Protein AF-A0A973FHL6-F1 (afdb_monomer_lite)

pLDDT: mean 79.16, std 17.2, range [28.31, 98.44]

Secondary structure (DSSP, 8-state):
--S---SPPPHHHHHHHHHHHHH-HHHHHHHHHHHGGG--GGGSSS-EEEEEESS---SHHHHHHHHHHHHTT-EEEEEE-TTSBP-TTSHHHHHHHEEEEE-TT--EEEEE-B-HHHHTTSBGGG-BBTTSSBHHHHHHHHHHHTT---EEEE-HHHHHHTTTS--HHHHHHHHHHTEEEE----SS-HHHHHHIIIIIHHHHHHHHHHHSS---EE--S-SS--HHHHHHHTBPPHHHHHHHHHHHHHTT--EEE----TT-S--TTSS-GGGGSS--HHHHHHHHHTS-GGGHHHHIIIII---HHHHHHHSTT-HHHHHHHHHHHHHHHHH-HHHHHHHHHHHHHHHHHTTGGG-EEEEEE-STTEEHHHHHHHTTSSSSHHHHHHHHHTT-EEETTEEP--TTPEE-GGGTT-EEEETTS-EEEEEE-

Foldseek 3Di:
DPDDPDLADDLVRLLVQLVVLQVPPVNVVVLCVVLDPVPDPVLPDFAEEEDEAQADAQAVLVVLSCVSCVSSVHAAEYAHAQQDFQACVPVRSVLLQWAWFAAPVRFIWIWGQFDNVVRGRGGLQPTAGPLGHRSRCVRVVLCVVVVPRHHYDHCNVVVVVCPPDNPLLSVLSCQNHRYAYADAQDPPDPVSVCCCVVPVVVSQVVCCVVPVTGGHYHYSDDPPDDPVVVSRRSHHDNVVSVVVVVVCVVSVTDIGTDPPPVPDPDDLPPPPPCLQPDDQLLVSLVVLLPDDLVCLQVLCCPQVVDHPVCLCVLQPPASNLSSNVSSLSNSCVRPNNVSSLVSSVVNLVVCLVVQVLEDAAEDEDADFFAFPLVVCVSVVVASDLVRLLVQLCVQQKAKQNHRRVDSRDTDGPVQAQIWIGGHSSYIYGYHYD

Structure (mmCIF, N/CA/C/O backbone):
data_AF-A0A973FHL6-F1
#
_entry.id   AF-A0A973FHL6-F1
#
loop_
_atom_site.group_PDB
_atom_site.id
_atom_site.type_symbol
_atom_site.label_atom_id
_atom_site.label_alt_id
_atom_site.label_comp_id
_atom_site.label_asym_id
_atom_site.label_entity_id
_atom_site.label_seq_id
_atom_site.pdbx_PDB_ins_code
_atom_site.Cartn_x
_atom_site.Cartn_y
_atom_site.Cartn_z
_atom_site.occupancy
_atom_site.B_iso_or_equiv
_atom_site.auth_seq_id
_atom_site.auth_comp_id
_atom_site.auth_asym_id
_atom_site.auth_atom_id
_atom_site.pdbx_PDB_model_num
ATOM 1 N N . MET A 1 1 ? 29.755 6.354 -5.060 1.00 40.66 1 MET A N 1
ATOM 2 C CA . MET A 1 1 ? 28.874 7.142 -5.942 1.00 40.66 1 MET A CA 1
ATOM 3 C C . MET A 1 1 ? 28.428 8.359 -5.155 1.00 40.66 1 MET A C 1
ATOM 5 O O . MET A 1 1 ? 27.457 8.277 -4.421 1.00 40.66 1 MET A O 1
ATOM 9 N N . GLU A 1 2 ? 29.197 9.441 -5.219 1.00 31.17 2 GLU A N 1
ATOM 10 C CA . GLU A 1 2 ? 28.746 10.763 -4.773 1.00 31.17 2 GLU A CA 1
ATOM 11 C C . GLU A 1 2 ? 27.853 11.340 -5.887 1.00 31.17 2 GLU A C 1
ATOM 13 O O . GLU A 1 2 ? 28.205 11.226 -7.062 1.00 31.17 2 GLU A O 1
ATOM 18 N N . ASN A 1 3 ? 26.698 11.900 -5.513 1.00 33.41 3 ASN A N 1
ATOM 19 C CA . ASN A 1 3 ? 25.527 12.261 -6.334 1.00 33.41 3 ASN A CA 1
ATOM 20 C C . ASN A 1 3 ? 24.593 11.096 -6.704 1.00 33.41 3 ASN A C 1
ATOM 22 O O . ASN A 1 3 ? 24.580 10.600 -7.835 1.00 33.41 3 ASN A O 1
ATOM 26 N N . GLU A 1 4 ? 23.722 10.721 -5.763 1.00 40.50 4 GLU A N 1
ATOM 27 C CA . GLU A 1 4 ? 22.474 10.009 -6.051 1.00 40.50 4 GLU A CA 1
ATOM 28 C C . GLU A 1 4 ? 21.608 10.852 -7.001 1.00 40.50 4 GLU A C 1
ATOM 30 O O . GLU A 1 4 ? 20.771 11.657 -6.600 1.00 40.50 4 GLU A O 1
ATOM 35 N N . LYS A 1 5 ? 21.788 10.665 -8.314 1.00 53.06 5 LYS A N 1
ATOM 36 C CA . LYS A 1 5 ? 20.711 10.946 -9.265 1.00 53.06 5 LYS A CA 1
ATOM 37 C C . LYS A 1 5 ? 19.533 10.085 -8.831 1.00 53.06 5 LYS A C 1
ATOM 39 O O . LYS A 1 5 ? 19.631 8.860 -8.967 1.00 53.06 5 LYS A O 1
ATOM 44 N N . SER A 1 6 ? 18.484 10.738 -8.331 1.00 77.56 6 SER A N 1
ATOM 45 C CA . SER A 1 6 ? 17.170 10.169 -8.021 1.00 77.56 6 SER A CA 1
ATOM 46 C C . SER A 1 6 ? 16.873 8.942 -8.892 1.00 77.56 6 SER A C 1
ATOM 48 O O . SER A 1 6 ? 17.071 8.960 -10.113 1.00 77.56 6 SER A O 1
ATOM 50 N N . ILE A 1 7 ? 16.456 7.837 -8.268 1.00 89.12 7 ILE A N 1
ATOM 51 C CA . ILE A 1 7 ? 15.988 6.647 -8.998 1.00 89.12 7 ILE A CA 1
ATOM 52 C C . ILE A 1 7 ? 14.691 6.922 -9.769 1.00 89.12 7 ILE A C 1
ATOM 54 O O . ILE A 1 7 ? 14.324 6.133 -10.636 1.00 89.12 7 ILE A O 1
ATOM 58 N N . TYR A 1 8 ? 14.031 8.041 -9.464 1.00 92.81 8 TYR A N 1
ATOM 59 C CA . TYR A 1 8 ? 12.774 8.448 -10.057 1.00 92.81 8 TYR A CA 1
ATOM 60 C C . TYR A 1 8 ? 12.971 9.261 -11.333 1.00 92.81 8 TYR A C 1
ATOM 62 O O . TYR A 1 8 ? 13.865 10.104 -11.430 1.00 92.81 8 TYR A O 1
ATOM 70 N N . PHE A 1 9 ? 12.069 9.040 -12.278 1.00 93.50 9 PHE A N 1
ATOM 71 C CA . PHE A 1 9 ? 11.885 9.851 -13.470 1.00 93.50 9 PHE A CA 1
ATOM 72 C C . PHE A 1 9 ? 10.729 10.826 -13.242 1.00 93.50 9 PHE A C 1
ATOM 74 O O . PHE A 1 9 ? 9.727 10.478 -12.611 1.00 93.50 9 PHE A O 1
ATOM 81 N N . SER A 1 10 ? 10.830 12.030 -13.804 1.00 91.69 10 SER A N 1
ATOM 82 C CA . SER A 1 10 ? 9.636 12.855 -14.008 1.00 91.69 10 SER A CA 1
ATOM 83 C C . SER A 1 10 ? 8.692 12.190 -15.021 1.00 91.69 10 SER A C 1
ATOM 85 O O . SER A 1 10 ? 9.113 11.369 -15.842 1.00 91.69 10 SER A O 1
ATOM 87 N N . LEU A 1 11 ? 7.412 12.579 -15.006 1.00 91.31 11 LEU A N 1
ATOM 88 C CA . LEU A 1 11 ? 6.412 12.113 -15.976 1.00 91.31 11 LEU A CA 1
ATOM 89 C C . LEU A 1 11 ? 6.878 12.296 -17.431 1.00 91.31 11 LEU A C 1
ATOM 91 O O . LEU A 1 11 ? 6.771 11.380 -18.245 1.00 91.31 11 LEU A O 1
ATOM 95 N N . ASP A 1 12 ? 7.433 13.463 -17.756 1.00 92.06 12 ASP A N 1
ATOM 96 C CA . ASP A 1 12 ? 7.871 13.790 -19.114 1.00 92.06 12 ASP A CA 1
ATOM 97 C C . ASP A 1 12 ? 9.098 12.993 -19.554 1.00 92.06 12 ASP A C 1
ATOM 99 O O . ASP A 1 12 ? 9.184 12.552 -20.705 1.00 92.06 12 ASP A O 1
ATOM 103 N N . GLU A 1 13 ? 10.060 12.797 -18.651 1.00 95.38 13 GLU A N 1
ATOM 104 C CA . GLU A 1 13 ? 11.224 11.958 -18.926 1.00 95.38 13 GLU A CA 1
ATOM 105 C C . GLU A 1 13 ? 10.803 10.509 -19.139 1.00 95.38 13 GLU A C 1
ATOM 107 O O . GLU A 1 13 ? 11.198 9.913 -20.140 1.00 95.38 13 GLU A O 1
ATOM 112 N N . ALA A 1 14 ? 9.962 9.967 -18.256 1.00 96.00 14 ALA A N 1
ATOM 113 C CA . ALA A 1 14 ? 9.468 8.603 -18.372 1.00 96.00 14 ALA A CA 1
ATOM 114 C C . ALA A 1 14 ? 8.692 8.393 -19.677 1.00 96.00 14 ALA A C 1
ATOM 116 O O . ALA A 1 14 ? 8.897 7.384 -20.347 1.00 96.00 14 ALA A O 1
ATOM 117 N N . ARG A 1 15 ? 7.870 9.364 -20.095 1.00 96.00 15 ARG A N 1
ATOM 118 C CA . ARG A 1 15 ? 7.095 9.297 -21.344 1.00 96.00 15 ARG A CA 1
ATOM 119 C C . ARG A 1 15 ? 7.995 9.232 -22.571 1.00 96.00 15 ARG A C 1
ATOM 121 O O . ARG A 1 15 ? 7.831 8.347 -23.412 1.00 96.00 15 ARG A O 1
ATOM 128 N N . ARG A 1 16 ? 8.957 10.154 -22.677 1.00 97.25 16 ARG A N 1
ATOM 129 C CA . ARG A 1 16 ? 9.915 10.183 -23.796 1.00 97.25 16 ARG A CA 1
ATOM 130 C C . ARG A 1 16 ? 10.766 8.920 -23.827 1.00 97.25 16 ARG A C 1
ATOM 132 O O . ARG A 1 16 ? 10.977 8.329 -24.885 1.00 97.25 16 ARG A O 1
ATOM 139 N N . GLU A 1 17 ? 11.249 8.504 -22.665 1.00 97.75 17 GLU A N 1
ATOM 140 C CA . GLU A 1 17 ? 12.165 7.382 -22.552 1.00 97.75 17 GLU A CA 1
ATOM 141 C C . GLU A 1 17 ? 11.459 6.041 -22.797 1.00 97.75 17 GLU A C 1
ATOM 143 O O . GLU A 1 17 ? 12.006 5.191 -23.495 1.00 97.75 17 GLU A O 1
ATOM 148 N N . LEU A 1 18 ? 10.215 5.871 -22.338 1.00 97.06 18 LEU A N 1
ATOM 149 C CA . LEU A 1 18 ? 9.393 4.700 -22.651 1.00 97.06 18 LEU A CA 1
ATOM 150 C C . LEU A 1 18 ? 9.193 4.548 -24.164 1.00 97.06 18 LEU A C 1
ATOM 152 O O . LEU A 1 18 ? 9.425 3.468 -24.708 1.00 97.06 18 LEU A O 1
ATOM 156 N N . GLN A 1 19 ? 8.807 5.625 -24.858 1.00 95.12 19 GLN A N 1
ATOM 157 C CA . GLN A 1 19 ? 8.618 5.609 -26.315 1.00 95.12 19 GLN A CA 1
ATOM 158 C C . GLN A 1 19 ? 9.908 5.230 -27.051 1.00 95.12 19 GLN A C 1
ATOM 160 O O . GLN A 1 19 ? 9.899 4.371 -27.939 1.00 95.12 19 GLN A O 1
ATOM 165 N N . LYS A 1 20 ? 11.033 5.828 -26.645 1.00 97.19 20 LYS A N 1
ATOM 166 C CA . LYS A 1 20 ? 12.355 5.536 -27.203 1.00 97.19 20 LYS A CA 1
ATOM 167 C C . LYS A 1 20 ? 12.749 4.071 -26.996 1.00 97.19 20 LYS A C 1
ATOM 169 O O . LYS A 1 20 ? 13.126 3.406 -27.956 1.00 97.19 20 LYS A O 1
ATOM 174 N N . ARG A 1 21 ? 12.641 3.555 -25.768 1.00 96.62 21 ARG A N 1
ATOM 175 C CA . ARG A 1 21 ? 13.065 2.188 -25.418 1.00 96.62 21 ARG A CA 1
ATOM 176 C C . ARG A 1 21 ? 12.198 1.118 -26.065 1.00 96.62 21 ARG A C 1
ATOM 178 O O . ARG A 1 21 ? 12.728 0.107 -26.507 1.00 96.62 21 ARG A O 1
ATOM 185 N N . ARG A 1 22 ? 10.890 1.352 -26.187 1.00 93.06 22 ARG A N 1
ATOM 186 C CA . ARG A 1 22 ? 9.980 0.427 -26.883 1.00 93.06 22 ARG A CA 1
ATOM 187 C C . ARG A 1 22 ? 10.218 0.361 -28.385 1.00 93.06 22 ARG A C 1
ATOM 189 O O . ARG A 1 22 ? 9.947 -0.670 -28.991 1.00 93.06 22 ARG A O 1
ATOM 196 N N . SER A 1 23 ? 10.730 1.440 -28.971 1.00 94.56 23 SER A N 1
ATOM 197 C CA . SER A 1 23 ? 11.103 1.481 -30.389 1.00 94.56 23 SER A CA 1
ATOM 198 C C . SER A 1 23 ? 12.445 0.783 -30.665 1.00 94.56 23 SER A C 1
ATOM 200 O O . SER A 1 23 ? 12.745 0.455 -31.812 1.00 94.56 23 SER A O 1
ATOM 202 N N . ASP A 1 24 ? 13.251 0.517 -29.630 1.00 96.88 24 ASP A N 1
ATOM 203 C CA . ASP A 1 24 ? 14.502 -0.234 -29.738 1.00 96.88 24 ASP A CA 1
ATOM 204 C C . ASP A 1 24 ? 14.243 -1.745 -29.626 1.00 96.88 24 ASP A C 1
ATOM 206 O O . ASP A 1 24 ? 14.227 -2.337 -28.543 1.00 96.88 24 ASP A O 1
ATOM 210 N N . ARG A 1 25 ? 14.070 -2.393 -30.784 1.00 95.12 25 ARG A N 1
ATOM 211 C CA . ARG A 1 25 ? 13.830 -3.842 -30.863 1.00 95.12 25 ARG A CA 1
ATOM 212 C C . ARG A 1 25 ? 14.948 -4.667 -30.219 1.00 95.12 25 ARG A C 1
ATOM 214 O O . ARG A 1 25 ? 14.654 -5.679 -29.590 1.00 95.12 25 ARG A O 1
ATOM 221 N N . LYS A 1 26 ? 16.213 -4.243 -30.338 1.00 96.94 26 LYS A N 1
ATOM 222 C CA . LYS A 1 26 ? 17.345 -4.992 -29.769 1.00 96.94 26 LYS A CA 1
ATOM 223 C C . LYS A 1 26 ? 17.312 -4.946 -28.248 1.00 96.94 26 LYS A C 1
ATOM 225 O O . LYS A 1 26 ? 17.577 -5.958 -27.602 1.00 96.94 26 LYS A O 1
ATOM 230 N N . LEU A 1 27 ? 16.984 -3.785 -27.680 1.00 96.56 27 LEU A N 1
ATOM 231 C CA . LEU A 1 27 ? 16.788 -3.657 -26.242 1.00 96.56 27 LEU A CA 1
ATOM 232 C C . LEU A 1 27 ? 15.631 -4.546 -25.776 1.00 96.56 27 LEU A C 1
ATOM 234 O O . LEU A 1 27 ? 15.823 -5.332 -24.854 1.00 96.56 27 LEU A O 1
ATOM 238 N N . MET A 1 28 ? 14.472 -4.469 -26.435 1.00 94.88 28 MET A N 1
ATOM 239 C CA . MET A 1 28 ? 13.294 -5.277 -26.095 1.00 94.88 28 MET A CA 1
ATOM 240 C C . MET A 1 28 ? 13.598 -6.781 -26.110 1.00 94.88 28 MET A C 1
ATOM 242 O O . MET A 1 28 ? 13.316 -7.470 -25.134 1.00 94.88 28 MET A O 1
ATOM 246 N N . GLU A 1 29 ? 14.242 -7.285 -27.166 1.00 95.12 29 GLU A N 1
ATOM 247 C CA . GLU A 1 29 ? 14.636 -8.698 -27.279 1.00 95.12 29 GLU A CA 1
ATOM 248 C C . GLU A 1 29 ? 15.624 -9.111 -26.183 1.00 95.12 29 GLU A C 1
ATOM 250 O O . GLU A 1 29 ? 15.481 -10.180 -25.593 1.00 95.12 29 GLU A O 1
ATOM 255 N N . LYS A 1 30 ? 16.601 -8.254 -25.859 1.00 96.81 30 LYS A N 1
ATOM 256 C CA . LYS A 1 30 ? 17.577 -8.527 -24.795 1.00 96.81 30 LYS A CA 1
ATOM 257 C C . LYS A 1 30 ? 16.907 -8.600 -23.422 1.00 96.81 30 LYS A C 1
ATOM 259 O O . LYS A 1 30 ? 17.219 -9.499 -22.647 1.00 96.81 30 LYS A O 1
ATOM 264 N N . ILE A 1 31 ? 15.986 -7.679 -23.133 1.00 96.06 31 ILE A N 1
ATOM 265 C CA . ILE A 1 31 ? 15.223 -7.656 -21.880 1.00 96.06 31 ILE A CA 1
ATOM 266 C C . ILE A 1 31 ? 14.320 -8.889 -21.775 1.00 96.06 31 ILE A C 1
ATOM 268 O O . ILE A 1 31 ? 14.322 -9.547 -20.739 1.00 96.06 31 ILE A O 1
ATOM 272 N N . GLN A 1 32 ? 13.612 -9.252 -22.847 1.00 94.19 32 GLN A N 1
ATOM 273 C CA . GLN A 1 32 ? 12.772 -10.452 -22.885 1.00 94.19 32 GLN A CA 1
ATOM 274 C C . GLN A 1 32 ? 13.583 -11.739 -22.710 1.00 94.19 32 GLN A C 1
ATOM 276 O O . GLN A 1 32 ? 13.181 -12.605 -21.936 1.00 94.19 32 GLN A O 1
ATOM 281 N N . ALA A 1 33 ? 14.730 -11.860 -23.383 1.00 95.31 33 ALA A N 1
ATOM 282 C CA . ALA A 1 33 ? 15.617 -13.013 -23.242 1.00 95.31 33 ALA A CA 1
ATOM 283 C C . ALA A 1 33 ? 16.147 -13.145 -21.810 1.00 95.31 33 ALA A C 1
ATOM 285 O O . ALA A 1 33 ? 16.206 -14.245 -21.265 1.00 95.31 33 ALA A O 1
ATOM 286 N N . ASP A 1 34 ? 16.489 -12.021 -21.179 1.00 95.00 34 ASP A N 1
ATOM 287 C CA . ASP A 1 34 ? 16.888 -12.009 -19.781 1.00 95.00 34 ASP A CA 1
ATOM 288 C C . ASP A 1 34 ? 15.730 -12.379 -18.853 1.00 95.00 34 ASP A C 1
ATOM 290 O O . ASP A 1 34 ? 15.941 -13.139 -17.914 1.00 95.00 34 ASP A O 1
ATOM 294 N N . LEU A 1 35 ? 14.526 -11.846 -19.063 1.00 92.19 35 LEU A N 1
ATOM 295 C CA . LEU A 1 35 ? 13.356 -12.177 -18.247 1.00 92.19 35 LEU A CA 1
ATOM 296 C C . LEU A 1 35 ? 12.993 -13.664 -18.363 1.00 92.19 35 LEU A C 1
ATOM 298 O O . LEU A 1 35 ? 12.679 -14.289 -17.350 1.00 92.19 35 LEU A O 1
ATOM 302 N N . GLY A 1 36 ? 13.105 -14.244 -19.561 1.00 90.75 36 GLY A N 1
ATOM 303 C CA . GLY A 1 36 ? 12.833 -15.657 -19.812 1.00 90.75 36 GLY A CA 1
ATOM 304 C C . GLY A 1 36 ? 11.424 -16.050 -19.362 1.00 90.75 36 GLY A C 1
ATOM 305 O O . GLY A 1 36 ? 10.450 -15.351 -19.642 1.00 90.75 36 GLY A O 1
ATOM 306 N N . GLU A 1 37 ? 11.316 -17.149 -18.615 1.00 86.56 37 GLU A N 1
ATOM 307 C CA . GLU A 1 37 ? 10.046 -17.639 -18.055 1.00 86.56 37 GLU A CA 1
ATOM 308 C C . GLU A 1 37 ? 9.418 -16.681 -17.029 1.00 86.56 37 GLU A C 1
ATOM 310 O O . GLU A 1 37 ? 8.216 -16.744 -16.790 1.00 86.56 37 GLU A O 1
ATOM 315 N N . GLN A 1 38 ? 10.197 -15.753 -16.463 1.00 85.38 38 GLN A N 1
ATOM 316 C CA . GLN A 1 38 ? 9.698 -14.757 -15.510 1.00 85.38 38 GLN A CA 1
ATOM 317 C C . GLN A 1 38 ? 9.088 -13.519 -16.188 1.00 85.38 38 GLN A C 1
ATOM 319 O O . GLN A 1 38 ? 8.675 -12.597 -15.489 1.00 85.38 38 GLN A O 1
ATOM 324 N N . MET A 1 39 ? 9.020 -13.477 -17.527 1.00 89.00 39 MET A N 1
ATOM 325 C CA . MET A 1 39 ? 8.334 -12.409 -18.259 1.00 89.00 39 MET A CA 1
ATOM 326 C C . MET A 1 39 ? 6.829 -12.465 -17.995 1.00 89.00 39 MET A C 1
ATOM 328 O O . MET A 1 39 ? 6.131 -13.356 -18.495 1.00 89.00 39 MET A O 1
ATOM 332 N N . TRP A 1 40 ? 6.306 -11.479 -17.269 1.00 86.38 40 TRP A N 1
ATOM 333 C CA . TRP A 1 40 ? 4.886 -11.475 -16.952 1.00 86.38 40 TRP A CA 1
ATOM 334 C C . TRP A 1 40 ? 4.013 -11.291 -18.196 1.00 86.38 40 TRP A C 1
ATOM 336 O O . TRP A 1 40 ? 4.294 -10.423 -19.035 1.00 86.38 40 TRP A O 1
ATOM 346 N N . PRO A 1 41 ? 2.904 -12.047 -18.306 1.00 86.81 41 PRO A N 1
ATOM 347 C CA . PRO A 1 41 ? 1.989 -11.947 -19.439 1.00 86.81 41 PRO A CA 1
ATOM 348 C C . PRO A 1 41 ? 1.473 -10.528 -19.698 1.00 86.81 41 PRO A C 1
ATOM 350 O O . PRO A 1 41 ? 1.364 -10.133 -20.859 1.00 86.81 41 PRO A O 1
ATOM 353 N N . ILE A 1 42 ? 1.238 -9.738 -18.642 1.00 88.81 42 ILE A N 1
ATOM 354 C CA . ILE A 1 42 ? 0.687 -8.376 -18.744 1.00 88.81 42 ILE A CA 1
ATOM 355 C C . ILE A 1 42 ? 1.583 -7.422 -19.552 1.00 88.81 42 ILE A C 1
ATOM 357 O O . ILE A 1 42 ? 1.088 -6.468 -20.140 1.00 88.81 42 ILE A O 1
ATOM 361 N N . PHE A 1 43 ? 2.888 -7.697 -19.642 1.00 89.38 43 PHE A N 1
ATOM 362 C CA . PHE A 1 43 ? 3.870 -6.853 -20.330 1.00 89.38 43 PHE A CA 1
ATOM 363 C C . PHE A 1 43 ? 4.145 -7.267 -21.786 1.00 89.38 43 PHE A C 1
ATOM 365 O O . PHE A 1 43 ? 4.976 -6.650 -22.461 1.00 89.38 43 PHE A O 1
ATOM 372 N N . LYS A 1 44 ? 3.482 -8.321 -22.289 1.00 84.19 44 LYS A N 1
ATOM 373 C CA . LYS A 1 44 ? 3.697 -8.836 -23.655 1.00 84.19 44 LYS A CA 1
ATOM 374 C C . LYS A 1 44 ? 3.044 -7.978 -24.746 1.00 84.19 44 LYS A C 1
ATOM 376 O O . LYS A 1 44 ? 3.399 -8.130 -25.910 1.00 84.19 44 LYS A O 1
ATOM 381 N N . GLY A 1 45 ? 2.113 -7.096 -24.385 1.00 86.62 45 GLY A N 1
ATOM 382 C CA . GLY A 1 45 ? 1.389 -6.236 -25.322 1.00 86.62 45 GLY A CA 1
ATOM 383 C C . GLY A 1 45 ? 1.783 -4.763 -25.219 1.00 86.62 45 GLY A C 1
ATOM 384 O O . GLY A 1 45 ? 2.948 -4.371 -25.365 1.00 86.62 45 GLY A O 1
ATOM 385 N N . GLU A 1 46 ? 0.771 -3.934 -24.996 1.00 91.12 46 GLU A N 1
ATOM 386 C CA . GLU A 1 46 ? 0.905 -2.499 -24.756 1.00 91.12 46 GLU A CA 1
ATOM 387 C C . GLU A 1 46 ? 1.707 -2.210 -23.476 1.00 91.12 46 GLU A C 1
ATOM 389 O O . GLU A 1 46 ? 1.817 -3.074 -22.603 1.00 91.12 46 GLU A O 1
ATOM 394 N N . PRO A 1 47 ? 2.329 -1.025 -23.356 1.00 95.06 47 PRO A N 1
ATOM 395 C CA . PRO A 1 47 ? 3.052 -0.688 -22.143 1.00 95.06 47 PRO A CA 1
ATOM 396 C C . PRO A 1 47 ? 2.108 -0.506 -20.955 1.00 95.06 47 PRO A C 1
ATOM 398 O O . PRO A 1 47 ? 1.092 0.182 -21.054 1.00 95.06 47 PRO A O 1
ATOM 401 N N . MET A 1 48 ? 2.493 -1.074 -19.815 1.00 96.62 48 MET A N 1
ATOM 402 C CA . MET A 1 48 ? 1.687 -1.043 -18.594 1.00 96.62 48 MET A CA 1
ATOM 403 C C . MET A 1 48 ? 2.257 -0.048 -17.582 1.00 96.62 48 MET A C 1
ATOM 405 O O . MET A 1 48 ? 3.465 -0.033 -17.329 1.00 96.62 48 MET A O 1
ATOM 409 N N . GLY A 1 49 ? 1.383 0.769 -17.003 1.00 97.88 49 GLY A N 1
ATOM 410 C CA . GLY A 1 49 ? 1.675 1.597 -15.841 1.00 97.88 49 GLY A CA 1
ATOM 411 C C . GLY A 1 49 ? 1.227 0.816 -14.623 1.00 97.88 49 GLY A C 1
ATOM 412 O O . GLY A 1 49 ? 0.047 0.498 -14.522 1.00 97.88 49 GLY A O 1
ATOM 413 N N . VAL A 1 50 ? 2.159 0.448 -13.754 1.00 97.19 50 VAL A N 1
ATOM 414 C CA . VAL A 1 50 ? 1.916 -0.517 -12.680 1.00 97.19 50 VAL A CA 1
ATOM 415 C C . VAL A 1 50 ? 1.903 0.187 -11.339 1.00 97.19 50 VAL A C 1
ATOM 417 O O . VAL A 1 50 ? 2.855 0.890 -11.012 1.00 97.19 50 VAL A O 1
ATOM 420 N N . LEU A 1 51 ? 0.853 -0.064 -10.565 1.00 95.81 51 LEU A N 1
ATOM 421 C CA . LEU A 1 51 ? 0.767 0.256 -9.147 1.00 95.81 51 LEU A CA 1
ATOM 422 C C . LEU A 1 51 ? 0.573 -1.038 -8.357 1.00 95.81 51 LEU A C 1
ATOM 424 O O . LEU A 1 51 ? -0.174 -1.919 -8.771 1.00 95.81 51 LEU A O 1
ATOM 428 N N . THR A 1 52 ? 1.225 -1.161 -7.215 1.00 91.94 52 THR A N 1
ATOM 429 C CA . THR A 1 52 ? 1.034 -2.263 -6.269 1.00 91.94 52 THR A CA 1
ATOM 430 C C . THR A 1 52 ? 0.137 -1.783 -5.132 1.00 91.94 52 THR A C 1
ATOM 432 O O . THR A 1 52 ? 0.373 -0.732 -4.542 1.00 91.94 52 THR A O 1
ATOM 435 N N . LYS A 1 53 ? -0.928 -2.529 -4.832 1.00 92.88 53 LYS A N 1
ATOM 436 C CA . LYS A 1 53 ? -1.823 -2.254 -3.697 1.00 92.88 53 LYS A CA 1
ATOM 437 C C . LYS A 1 53 ? -2.227 -3.562 -3.040 1.00 92.88 53 LYS A C 1
ATOM 439 O O . LYS A 1 53 ? -2.236 -4.609 -3.673 1.00 92.88 53 LYS A O 1
ATOM 444 N N . TYR A 1 54 ? -2.630 -3.510 -1.778 1.00 92.62 54 TYR A N 1
ATOM 445 C CA . TYR A 1 54 ? -3.271 -4.665 -1.151 1.00 92.62 54 TYR A CA 1
ATOM 446 C C . TYR A 1 54 ? -4.614 -4.993 -1.821 1.00 92.62 54 TYR A C 1
ATOM 448 O O . TYR A 1 54 ? -4.878 -6.143 -2.158 1.00 92.62 54 TYR A O 1
ATOM 456 N N . LEU A 1 55 ? -5.420 -3.957 -2.052 1.00 96.06 55 LEU A N 1
ATOM 457 C CA . LEU A 1 55 ? -6.683 -3.974 -2.782 1.00 96.06 55 LEU A CA 1
ATOM 458 C C . LEU A 1 55 ? -6.875 -2.571 -3.386 1.00 96.06 55 LEU A C 1
ATOM 460 O O . LEU A 1 55 ? -6.672 -1.587 -2.668 1.00 96.06 55 LEU A O 1
ATOM 464 N N . PRO A 1 56 ? -7.209 -2.429 -4.677 1.00 95.69 56 PRO A N 1
ATOM 465 C CA . PRO A 1 56 ? -7.447 -1.128 -5.282 1.00 95.69 56 PRO A CA 1
ATOM 466 C C . PRO A 1 56 ? -8.751 -0.531 -4.752 1.00 95.69 56 PRO A C 1
ATOM 468 O O . PRO A 1 56 ? -9.804 -1.155 -4.831 1.00 95.69 56 PRO A O 1
ATOM 471 N N . SER A 1 57 ? -8.679 0.706 -4.269 1.00 95.00 57 SER A N 1
ATOM 472 C CA . SER A 1 57 ? -9.834 1.521 -3.898 1.00 95.00 57 SER A CA 1
ATOM 473 C C . SER A 1 57 ? -9.834 2.805 -4.737 1.00 95.00 57 SER A C 1
ATOM 475 O O . SER A 1 57 ? -8.753 3.333 -5.007 1.00 95.00 57 SER A O 1
ATOM 477 N N . PRO A 1 58 ? -10.993 3.333 -5.173 1.00 93.50 58 PRO A N 1
ATOM 478 C CA . PRO A 1 58 ? -11.092 4.565 -5.963 1.00 93.50 58 PRO A CA 1
ATOM 479 C C . PRO A 1 58 ? -10.867 5.846 -5.139 1.00 93.50 58 PRO A C 1
ATOM 481 O O . PRO A 1 58 ? -11.576 6.842 -5.288 1.00 93.50 58 PRO A O 1
ATOM 484 N N . ASP A 1 59 ? -9.859 5.830 -4.273 1.00 92.50 59 ASP A N 1
ATOM 485 C CA . ASP A 1 59 ? -9.385 7.010 -3.566 1.00 92.50 59 ASP A CA 1
ATOM 486 C C . ASP A 1 59 ? -8.657 7.987 -4.516 1.00 92.50 59 ASP A C 1
ATOM 488 O O . ASP A 1 59 ? -8.423 7.731 -5.711 1.00 92.50 59 ASP A O 1
ATOM 492 N N . ASN A 1 60 ? -8.310 9.164 -3.996 1.00 87.88 60 ASN A N 1
ATOM 493 C CA . ASN A 1 60 ? -7.589 10.176 -4.766 1.00 87.88 60 ASN A CA 1
ATOM 494 C C . ASN A 1 60 ? -6.218 9.672 -5.234 1.00 87.88 60 ASN A C 1
ATOM 496 O O . ASN A 1 60 ? -5.747 10.093 -6.292 1.00 87.88 60 ASN A O 1
ATOM 500 N N . SER A 1 61 ? -5.599 8.732 -4.514 1.00 89.50 61 SER A N 1
ATOM 501 C CA . SER A 1 61 ? -4.323 8.159 -4.929 1.00 89.50 61 SER A CA 1
ATOM 502 C C . SER A 1 61 ? -4.430 7.288 -6.177 1.00 89.50 61 SER A C 1
ATOM 504 O O . SER A 1 61 ? -3.637 7.455 -7.108 1.00 89.50 61 SER A O 1
ATOM 506 N N . LEU A 1 62 ? -5.443 6.421 -6.258 1.00 92.75 62 LEU A N 1
ATOM 507 C CA . LEU A 1 62 ? -5.687 5.621 -7.453 1.00 92.75 62 LEU A CA 1
ATOM 508 C C . LEU A 1 62 ? -6.095 6.517 -8.626 1.00 92.75 62 LEU A C 1
ATOM 510 O O . LEU A 1 62 ? -5.644 6.325 -9.756 1.00 92.75 62 LEU A O 1
ATOM 514 N N . THR A 1 63 ? -6.910 7.535 -8.357 1.00 89.12 63 THR A N 1
ATOM 515 C CA . THR A 1 63 ? -7.307 8.531 -9.361 1.00 89.12 63 THR A CA 1
ATOM 516 C C . THR A 1 63 ? -6.084 9.202 -9.976 1.00 89.12 63 THR A C 1
ATOM 518 O O . THR A 1 63 ? -5.934 9.210 -11.200 1.00 89.12 63 THR A O 1
ATOM 521 N N . PHE A 1 64 ? -5.171 9.682 -9.135 1.00 89.75 64 PHE A N 1
ATOM 522 C CA . PHE A 1 64 ? -3.935 10.316 -9.571 1.00 89.75 64 PHE A CA 1
ATOM 523 C C . PHE A 1 64 ? -3.043 9.355 -10.363 1.00 89.75 64 PHE A C 1
ATOM 525 O O . PHE A 1 64 ? -2.634 9.677 -11.479 1.00 89.75 64 PHE A O 1
ATOM 532 N N . PHE A 1 65 ? -2.840 8.133 -9.863 1.00 94.00 65 PHE A N 1
ATOM 533 C CA . PHE A 1 65 ? -2.106 7.087 -10.576 1.00 94.00 65 PHE A CA 1
ATOM 534 C C . PHE A 1 65 ? -2.667 6.838 -11.982 1.00 94.00 65 PHE A C 1
ATOM 536 O O . PHE A 1 65 ? -1.917 6.852 -12.957 1.00 94.00 65 PHE A O 1
ATOM 543 N N . THR A 1 66 ? -3.981 6.640 -12.122 1.00 91.75 66 THR A N 1
ATOM 544 C CA . THR A 1 66 ? -4.571 6.315 -13.431 1.00 91.75 66 THR A CA 1
ATOM 545 C C . THR A 1 66 ? -4.455 7.467 -14.434 1.00 91.75 66 THR A C 1
ATOM 547 O O . THR A 1 66 ? -4.330 7.223 -15.636 1.00 91.75 66 THR A O 1
ATOM 550 N N . GLN A 1 67 ? -4.473 8.720 -13.972 1.00 88.94 67 GLN A N 1
ATOM 551 C CA . GLN A 1 67 ? -4.230 9.891 -14.819 1.00 88.94 67 GLN A CA 1
ATOM 552 C C . GLN A 1 67 ? -2.764 9.964 -15.247 1.00 88.94 67 GLN A C 1
ATOM 554 O O . GLN A 1 67 ? -2.472 10.125 -16.435 1.00 88.94 67 GLN A O 1
ATOM 559 N N . MET A 1 68 ? -1.843 9.780 -14.299 1.00 92.88 68 MET A N 1
ATOM 560 C CA . MET A 1 68 ? -0.413 9.765 -14.577 1.00 92.88 68 MET A CA 1
ATOM 561 C C . MET A 1 68 ? -0.040 8.647 -15.550 1.00 92.88 68 MET A C 1
ATOM 563 O O . MET A 1 68 ? 0.608 8.924 -16.553 1.00 92.88 68 MET A O 1
ATOM 567 N N . ALA A 1 69 ? -0.486 7.411 -15.309 1.00 94.62 69 ALA A N 1
ATOM 568 C CA . ALA A 1 69 ? -0.227 6.251 -16.162 1.00 94.62 69 ALA A CA 1
ATOM 569 C C . ALA A 1 69 ? -0.632 6.516 -17.624 1.00 94.62 69 ALA A C 1
ATOM 571 O O . ALA A 1 69 ? 0.154 6.278 -18.548 1.00 94.62 69 ALA A O 1
ATOM 572 N N . ARG A 1 70 ? -1.816 7.103 -17.838 1.00 93.44 70 ARG A N 1
ATOM 573 C CA . ARG A 1 70 ? -2.274 7.509 -19.174 1.00 93.44 70 ARG A CA 1
ATOM 574 C C . ARG A 1 70 ? -1.414 8.613 -19.771 1.00 93.44 70 ARG A C 1
ATOM 576 O O . ARG A 1 70 ? -1.076 8.540 -20.950 1.00 93.44 70 ARG A O 1
ATOM 583 N N . TYR A 1 71 ? -1.025 9.608 -18.974 1.00 93.19 71 TYR A N 1
ATOM 584 C CA . TYR A 1 71 ? -0.154 10.689 -19.434 1.00 93.19 71 TYR A CA 1
ATOM 585 C C . TYR A 1 71 ? 1.186 10.166 -19.969 1.00 93.19 71 TYR A C 1
ATOM 587 O O . TYR A 1 71 ? 1.643 10.615 -21.023 1.00 93.19 71 TYR A O 1
ATOM 595 N N . VAL A 1 72 ? 1.790 9.181 -19.292 1.00 94.31 72 VAL A N 1
ATOM 596 C CA . VAL A 1 72 ? 3.027 8.523 -19.755 1.00 94.31 72 VAL A CA 1
ATOM 597 C C . VAL A 1 72 ? 2.826 7.624 -20.982 1.00 94.31 72 VAL A C 1
ATOM 599 O O . VAL A 1 72 ? 3.808 7.150 -21.551 1.00 94.31 72 VAL A O 1
ATOM 602 N N . GLY A 1 73 ? 1.583 7.417 -21.425 1.00 94.50 73 GLY A N 1
ATOM 603 C CA . GLY A 1 73 ? 1.240 6.565 -22.562 1.00 94.50 73 GLY A CA 1
ATOM 604 C C . GLY A 1 73 ? 1.183 5.082 -22.206 1.00 94.50 73 GLY A C 1
ATOM 605 O O . GLY A 1 73 ? 1.573 4.254 -23.024 1.00 94.50 73 GLY A O 1
ATOM 606 N N . THR A 1 74 ? 0.744 4.752 -20.989 1.00 97.25 74 THR A N 1
ATOM 607 C CA . THR A 1 74 ? 0.612 3.372 -20.501 1.00 97.25 74 THR A CA 1
ATOM 608 C C . THR A 1 74 ? -0.827 3.036 -20.115 1.00 97.25 74 THR A C 1
ATOM 610 O O . THR A 1 74 ? -1.567 3.912 -19.663 1.00 97.25 74 THR A O 1
ATOM 613 N N . GLN A 1 75 ? -1.220 1.766 -20.250 1.00 96.62 75 GLN A N 1
ATOM 614 C CA . GLN A 1 75 ? -2.478 1.273 -19.687 1.00 96.62 75 GLN A CA 1
ATOM 615 C C . GLN A 1 75 ? -2.300 1.068 -18.172 1.00 96.62 75 GLN A C 1
ATOM 617 O O . GLN A 1 75 ? -1.391 0.330 -17.776 1.00 96.62 75 GLN A O 1
ATOM 622 N N . PRO A 1 76 ? -3.137 1.677 -17.312 1.00 97.56 76 PRO A N 1
ATOM 623 C CA . PRO A 1 76 ? -3.036 1.486 -15.871 1.00 97.56 76 PRO A CA 1
ATOM 624 C C . PRO A 1 76 ? -3.434 0.061 -15.466 1.00 97.56 76 PRO A C 1
ATOM 626 O O . PRO A 1 76 ? -4.467 -0.465 -15.897 1.00 97.56 76 PRO A O 1
ATOM 629 N N . ILE A 1 77 ? -2.627 -0.540 -14.597 1.00 96.69 77 ILE A N 1
ATOM 630 C CA . ILE A 1 77 ? -2.910 -1.806 -13.923 1.00 96.69 77 ILE A CA 1
ATOM 631 C C . ILE A 1 77 ? -2.510 -1.722 -12.453 1.00 96.69 77 ILE A C 1
ATOM 633 O O . ILE A 1 77 ? -1.440 -1.205 -12.126 1.00 96.69 77 ILE A O 1
ATOM 637 N N . VAL A 1 78 ? -3.363 -2.247 -11.577 1.00 96.62 78 VAL A N 1
ATOM 638 C CA . VAL A 1 78 ? -3.012 -2.486 -10.179 1.00 96.62 78 VAL A CA 1
ATOM 639 C C . VAL A 1 78 ? -2.755 -3.970 -9.974 1.00 96.62 78 VAL A C 1
ATOM 641 O O . VAL A 1 78 ? -3.573 -4.813 -10.337 1.00 96.62 78 VAL A O 1
ATOM 644 N N . LEU A 1 79 ? -1.604 -4.279 -9.396 1.00 93.31 79 LEU A N 1
ATOM 645 C CA . LEU A 1 79 ? -1.289 -5.604 -8.888 1.00 93.31 79 LEU A CA 1
ATOM 646 C C . LEU A 1 79 ? -1.802 -5.668 -7.461 1.00 93.31 79 LEU A C 1
ATOM 648 O O . LEU A 1 79 ? -1.281 -4.970 -6.586 1.00 93.31 79 LEU A O 1
ATOM 652 N N . GLU A 1 80 ? -2.851 -6.454 -7.256 1.00 94.69 80 GLU A N 1
ATOM 653 C CA . GLU A 1 80 ? -3.477 -6.608 -5.949 1.00 94.69 80 GLU A CA 1
ATOM 654 C C . GLU A 1 80 ? -2.906 -7.809 -5.193 1.00 94.69 80 GLU A C 1
ATOM 656 O O . GLU A 1 80 ? -2.424 -8.771 -5.798 1.00 94.69 80 GLU A O 1
ATOM 661 N N . PHE A 1 81 ? -2.923 -7.746 -3.860 1.00 91.38 81 PHE A N 1
ATOM 662 C CA . PHE A 1 81 ? -2.392 -8.804 -3.003 1.00 91.38 81 PHE A CA 1
ATOM 663 C C . PHE A 1 81 ? -3.440 -9.268 -1.993 1.00 91.38 81 PHE A C 1
ATOM 665 O O . PHE A 1 81 ? -3.330 -9.073 -0.780 1.00 91.38 81 PHE A O 1
ATOM 672 N N . LEU A 1 82 ? -4.474 -9.922 -2.522 1.00 94.31 82 LEU A N 1
ATOM 673 C CA . LEU A 1 82 ? -5.657 -10.330 -1.764 1.00 94.31 82 LEU A CA 1
ATOM 674 C C . LEU A 1 82 ? -5.354 -11.402 -0.706 1.00 94.31 82 LEU A C 1
ATOM 676 O O . LEU A 1 82 ? -6.078 -11.549 0.279 1.00 94.31 82 LEU A O 1
ATOM 680 N N . GLY A 1 83 ? -4.276 -12.164 -0.895 1.00 89.75 83 GLY A N 1
ATOM 681 C CA . GLY A 1 83 ? -3.831 -13.180 0.047 1.00 89.75 83 GLY A CA 1
ATOM 682 C C . GLY A 1 83 ? -3.068 -12.654 1.259 1.00 89.75 83 GLY A C 1
ATOM 683 O O . GLY A 1 83 ? -2.661 -13.490 2.077 1.00 89.75 83 GLY A O 1
ATOM 684 N N . ASP A 1 84 ? -2.837 -11.343 1.357 1.00 85.38 84 ASP A N 1
ATOM 685 C CA . ASP A 1 84 ? -2.176 -10.727 2.503 1.00 85.38 84 ASP A CA 1
ATOM 686 C C . ASP A 1 84 ? -3.083 -10.664 3.726 1.00 85.38 84 ASP A C 1
ATOM 688 O O . ASP A 1 84 ? -4.305 -10.578 3.605 1.00 85.38 84 ASP A O 1
ATOM 692 N N . LYS A 1 85 ? -2.483 -10.664 4.918 1.00 84.31 85 LYS A N 1
ATOM 693 C CA . LYS A 1 85 ? -3.246 -10.512 6.158 1.00 84.31 85 LYS A CA 1
ATOM 694 C C . LYS A 1 85 ? -3.627 -9.058 6.381 1.00 84.31 85 LYS A C 1
ATOM 696 O O . LYS A 1 85 ? -2.763 -8.179 6.430 1.00 84.31 85 LYS A O 1
ATOM 701 N N . PHE A 1 86 ? -4.908 -8.809 6.593 1.00 81.00 86 PHE A N 1
ATOM 702 C CA . PHE A 1 86 ? -5.385 -7.516 7.037 1.00 81.00 86 PHE A CA 1
ATOM 703 C C . PHE A 1 86 ? -4.895 -7.231 8.450 1.00 81.00 86 PHE A C 1
ATOM 705 O O . PHE A 1 86 ? -5.079 -8.048 9.352 1.00 81.00 86 PHE A O 1
ATOM 712 N N . VAL A 1 87 ? -4.265 -6.068 8.616 1.00 73.44 87 VAL A N 1
ATOM 713 C CA . VAL A 1 87 ? -3.868 -5.557 9.925 1.00 73.44 87 VAL A CA 1
ATOM 714 C C . VAL A 1 87 ? -4.287 -4.105 10.063 1.00 73.44 87 VAL A C 1
ATOM 716 O O . VAL A 1 87 ? -3.860 -3.263 9.269 1.00 73.44 87 VAL A O 1
ATOM 719 N N . SER A 1 88 ? -5.120 -3.804 11.057 1.00 71.12 88 SER A N 1
ATOM 720 C CA . SER A 1 88 ? -5.728 -2.473 11.223 1.00 71.12 88 SER A CA 1
ATOM 721 C C . SER A 1 88 ? -4.722 -1.373 11.584 1.00 71.12 88 SER A C 1
ATOM 723 O O . SER A 1 88 ? -5.009 -0.192 11.409 1.00 71.12 88 SER A O 1
ATOM 725 N N . PHE A 1 89 ? -3.522 -1.747 12.037 1.00 63.53 89 PHE A N 1
ATOM 726 C CA . PHE A 1 89 ? -2.420 -0.816 12.297 1.00 63.53 89 PHE A CA 1
ATOM 727 C C . PHE A 1 89 ? -1.768 -0.268 11.016 1.00 63.53 89 PHE A C 1
ATOM 729 O O . PHE A 1 89 ? -1.176 0.809 11.031 1.00 63.53 89 PHE A O 1
ATOM 736 N N . ASN A 1 90 ? -1.842 -0.996 9.898 1.00 73.12 90 ASN A N 1
ATOM 737 C CA . ASN A 1 90 ? -1.368 -0.473 8.621 1.00 73.12 90 ASN A CA 1
ATOM 738 C C . ASN A 1 90 ? -2.428 0.495 8.072 1.00 73.12 90 ASN A C 1
ATOM 740 O O . ASN A 1 90 ? -3.534 0.072 7.743 1.00 73.12 90 ASN A O 1
ATOM 744 N N . GLU A 1 91 ? -2.097 1.784 7.973 1.00 77.94 91 GLU A N 1
ATOM 745 C CA . GLU A 1 91 ? -3.064 2.833 7.612 1.00 77.94 91 GLU A CA 1
ATOM 746 C C . GLU A 1 91 ? -3.675 2.671 6.210 1.00 77.94 91 GLU A C 1
ATOM 748 O O . GLU A 1 91 ? -4.831 3.056 6.003 1.00 77.94 91 GLU A O 1
ATOM 753 N N . GLU A 1 92 ? -2.955 2.049 5.272 1.00 82.38 92 GLU A N 1
ATOM 754 C CA . GLU A 1 92 ? -3.474 1.725 3.940 1.00 82.38 92 GLU A CA 1
ATOM 755 C C . GLU A 1 92 ? -4.526 0.613 4.022 1.00 82.38 92 GLU A C 1
ATOM 757 O O . GLU A 1 92 ? -5.642 0.782 3.533 1.00 82.38 92 GLU A O 1
ATOM 762 N N . LYS A 1 93 ? -4.226 -0.486 4.729 1.00 85.81 93 LYS A N 1
ATOM 763 C CA . LYS A 1 93 ? -5.191 -1.576 4.956 1.00 85.81 93 LYS A CA 1
ATOM 764 C C . LYS A 1 93 ? -6.400 -1.092 5.741 1.00 85.81 93 LYS A C 1
ATOM 766 O O . LYS A 1 93 ? -7.532 -1.356 5.355 1.00 85.81 93 LYS A O 1
ATOM 771 N N . LYS A 1 94 ? -6.176 -0.323 6.805 1.00 85.50 94 LYS A N 1
ATOM 772 C CA . LYS A 1 94 ? -7.240 0.302 7.591 1.00 85.50 94 LYS A CA 1
ATOM 773 C C . LYS A 1 94 ? -8.153 1.155 6.717 1.00 85.50 94 LYS A C 1
ATOM 775 O O . LYS A 1 94 ? -9.366 1.084 6.882 1.00 85.50 94 LYS A O 1
ATOM 780 N N . GLY A 1 95 ? -7.588 1.898 5.762 1.00 89.75 95 GLY A N 1
ATOM 781 C CA . GLY A 1 95 ? -8.336 2.696 4.789 1.00 89.75 95 GLY A CA 1
ATOM 782 C C . GLY A 1 95 ? -9.279 1.889 3.892 1.00 89.75 95 GLY A C 1
ATOM 783 O O . GLY A 1 95 ? -10.309 2.417 3.478 1.00 89.75 95 GLY A O 1
ATOM 784 N N . LEU A 1 96 ? -8.991 0.604 3.651 1.00 95.44 96 LEU A N 1
ATOM 785 C CA . LEU A 1 96 ? -9.901 -0.287 2.923 1.00 95.44 96 LEU A CA 1
ATOM 786 C C . LEU A 1 96 ? -11.189 -0.546 3.713 1.00 95.44 96 LEU A C 1
ATOM 788 O O . LEU A 1 96 ? -12.251 -0.669 3.114 1.00 95.44 96 LEU A O 1
ATOM 792 N N . GLY A 1 97 ? -11.098 -0.630 5.043 1.00 94.25 97 GLY A N 1
ATOM 793 C CA . GLY A 1 97 ? -12.232 -0.884 5.938 1.00 94.25 97 GLY A CA 1
ATOM 794 C C . GLY A 1 97 ? -12.880 0.368 6.537 1.00 94.25 97 GLY A C 1
ATOM 795 O O . GLY A 1 97 ? -14.040 0.320 6.944 1.00 94.25 97 GLY A O 1
ATOM 796 N N . ARG A 1 98 ? -12.135 1.478 6.598 1.00 94.12 98 ARG A N 1
ATOM 797 C CA . ARG A 1 98 ? -12.543 2.790 7.116 1.00 94.12 98 ARG A CA 1
ATOM 798 C C . ARG A 1 98 ? -12.403 3.824 6.009 1.00 94.12 98 ARG A C 1
ATOM 800 O O . ARG A 1 98 ? -11.335 4.406 5.812 1.00 94.12 98 ARG A O 1
ATOM 807 N N . LEU A 1 99 ? -13.496 4.054 5.295 1.00 95.38 99 LEU A N 1
ATOM 808 C CA . LEU A 1 99 ? -13.546 4.996 4.183 1.00 95.38 99 LEU A CA 1
ATOM 809 C C . LEU A 1 99 ? -13.472 6.424 4.729 1.00 95.38 99 LEU A C 1
ATOM 811 O O . LEU A 1 99 ? -14.199 6.753 5.663 1.00 95.38 99 LEU A O 1
ATOM 815 N N . ARG A 1 100 ? -12.607 7.270 4.163 1.00 93.31 100 ARG A N 1
ATOM 816 C CA . ARG A 1 100 ? -12.442 8.677 4.558 1.00 93.31 100 ARG A CA 1
ATOM 817 C C . ARG A 1 100 ? -13.160 9.569 3.549 1.00 93.31 100 ARG A C 1
ATOM 819 O O . ARG A 1 100 ? -12.781 9.588 2.384 1.00 93.31 100 ARG A O 1
ATOM 826 N N . VAL A 1 101 ? -14.180 10.305 3.975 1.00 93.12 101 VAL A N 1
ATOM 827 C CA . VAL A 1 101 ? -15.020 11.117 3.077 1.00 93.12 101 VAL A CA 1
ATOM 828 C C . VAL A 1 101 ? -15.102 12.567 3.535 1.00 93.12 101 VAL A C 1
ATOM 830 O O . VAL A 1 101 ? -14.855 12.867 4.704 1.00 93.12 101 VAL A O 1
ATOM 833 N N . LYS A 1 102 ? -15.434 13.476 2.615 1.00 90.19 102 LYS A N 1
ATOM 834 C CA . LYS A 1 102 ? -15.743 14.882 2.915 1.00 90.19 102 LYS A CA 1
ATOM 835 C C . LYS A 1 102 ? -17.161 15.219 2.462 1.00 90.19 102 LYS A C 1
ATOM 837 O O . LYS A 1 102 ? -17.543 14.810 1.371 1.00 90.19 102 LYS A O 1
ATOM 842 N N . ASN A 1 103 ? -17.919 15.971 3.256 1.00 88.44 103 ASN A N 1
ATOM 843 C CA . ASN A 1 103 ? -19.204 16.511 2.799 1.00 88.44 103 ASN A CA 1
ATOM 844 C C . ASN A 1 103 ? -19.018 17.769 1.924 1.00 88.44 103 ASN A C 1
ATOM 846 O O . ASN A 1 103 ? -17.905 18.277 1.778 1.00 88.44 103 ASN A O 1
ATOM 850 N N . GLU A 1 104 ? -20.115 18.311 1.384 1.00 86.00 104 GLU A N 1
ATOM 851 C CA . GLU A 1 104 ? -20.110 19.538 0.565 1.00 86.00 104 GLU A CA 1
ATOM 852 C C . GLU A 1 104 ? -19.512 20.764 1.280 1.00 86.00 104 GLU A C 1
ATOM 854 O O . GLU A 1 104 ? -18.974 21.662 0.634 1.00 86.00 104 GLU A O 1
ATOM 859 N N . LYS A 1 105 ? -19.580 20.805 2.616 1.00 86.88 105 LYS A N 1
ATOM 860 C CA . LYS A 1 105 ? -19.009 21.881 3.442 1.00 86.88 105 LYS A CA 1
ATOM 861 C C . LYS A 1 105 ? -17.513 21.696 3.708 1.00 86.88 105 LYS A C 1
ATOM 863 O O . LYS A 1 105 ? -16.882 22.589 4.266 1.00 86.88 105 LYS A O 1
ATOM 868 N N . GLY A 1 106 ? -16.943 20.560 3.307 1.00 84.25 106 GLY A N 1
ATOM 869 C CA . GLY A 1 106 ? -15.558 20.185 3.572 1.00 84.25 106 GLY A CA 1
ATOM 870 C C . GLY A 1 106 ? -15.336 19.507 4.926 1.00 84.25 106 GLY A C 1
ATOM 871 O O . GLY A 1 106 ? -14.188 19.182 5.241 1.00 84.25 106 GLY A O 1
ATOM 872 N N . ASP A 1 107 ? -16.395 19.252 5.701 1.00 85.69 107 ASP A N 1
ATOM 873 C CA . ASP A 1 107 ? -16.298 18.502 6.953 1.00 85.69 107 ASP A CA 1
ATOM 874 C C . ASP A 1 107 ? -15.888 17.061 6.644 1.00 85.69 107 ASP A C 1
ATOM 876 O O . ASP A 1 107 ? -16.372 16.446 5.688 1.00 85.69 107 ASP A O 1
ATOM 880 N N . LYS A 1 108 ? -14.987 16.515 7.457 1.00 87.38 108 LYS A N 1
ATOM 881 C CA . LYS A 1 108 ? -14.391 15.199 7.239 1.00 87.38 108 LYS A CA 1
ATOM 882 C C . LYS A 1 108 ? -15.103 14.148 8.071 1.00 87.38 108 LYS A C 1
ATOM 884 O O . LYS A 1 108 ? -15.348 14.349 9.257 1.00 87.38 108 LYS A O 1
ATOM 889 N N . PHE A 1 109 ? -15.340 12.990 7.475 1.00 88.62 109 PHE A N 1
ATOM 890 C CA . PHE A 1 109 ? -15.948 11.850 8.144 1.00 88.62 109 PHE A CA 1
ATOM 891 C C . PHE A 1 109 ? -15.199 10.562 7.836 1.00 88.62 109 PHE A C 1
ATOM 893 O O . PHE A 1 109 ? -14.448 10.458 6.861 1.00 88.62 109 PHE A O 1
ATOM 900 N N . THR A 1 110 ? -15.451 9.556 8.664 1.00 92.00 110 THR A N 1
ATOM 901 C CA . THR A 1 110 ? -15.099 8.168 8.383 1.00 92.00 110 THR A CA 1
ATOM 902 C C . THR A 1 110 ? -16.318 7.265 8.418 1.00 92.00 110 THR A C 1
ATOM 904 O O . THR A 1 110 ? -17.224 7.475 9.225 1.00 92.00 110 THR A O 1
ATOM 907 N N . VAL A 1 111 ? -16.318 6.254 7.548 1.00 94.75 111 VAL A N 1
ATOM 908 C CA . VAL A 1 111 ? -17.335 5.200 7.483 1.00 94.75 111 VAL A CA 1
ATOM 909 C C . VAL A 1 111 ? -16.648 3.849 7.625 1.00 94.75 111 VAL A C 1
ATOM 911 O O . VAL A 1 111 ? -15.873 3.444 6.758 1.00 94.75 111 VAL A O 1
ATOM 914 N N . ASP A 1 112 ? -16.954 3.140 8.708 1.00 94.69 112 ASP A N 1
ATOM 915 C CA . ASP A 1 112 ? -16.440 1.791 8.945 1.00 94.69 112 ASP A CA 1
ATOM 916 C C . ASP A 1 112 ? -17.339 0.766 8.261 1.00 94.69 112 ASP A C 1
ATOM 918 O O . ASP A 1 112 ? -18.408 0.430 8.782 1.00 94.69 112 ASP A O 1
ATOM 922 N N . ILE A 1 113 ? -16.889 0.256 7.116 1.00 96.94 113 ILE A N 1
ATOM 923 C CA . ILE A 1 113 ? -17.627 -0.705 6.290 1.00 96.94 113 ILE A CA 1
ATOM 924 C C . ILE A 1 113 ? -17.337 -2.162 6.643 1.00 96.94 113 ILE A C 1
ATOM 926 O O . ILE A 1 113 ? -18.044 -3.035 6.161 1.00 96.94 113 ILE A O 1
ATOM 930 N N . ILE A 1 114 ? -16.346 -2.438 7.491 1.00 94.44 114 ILE A N 1
ATOM 931 C CA . ILE A 1 114 ? -16.042 -3.779 8.013 1.00 94.44 114 ILE A CA 1
ATOM 932 C C . ILE A 1 114 ? -16.099 -3.783 9.539 1.00 94.44 114 ILE A C 1
ATOM 934 O O . ILE A 1 114 ? -15.983 -2.741 10.189 1.00 94.44 114 ILE A O 1
ATOM 938 N N . ASP A 1 115 ? -16.230 -4.969 10.122 1.00 90.25 115 ASP A N 1
ATOM 939 C CA . ASP A 1 115 ? -15.937 -5.179 11.536 1.00 90.25 115 ASP A CA 1
ATOM 940 C C . ASP A 1 115 ? -14.429 -5.437 11.698 1.00 90.25 115 ASP A C 1
ATOM 942 O O . ASP A 1 115 ? -13.916 -6.488 11.312 1.00 90.25 115 ASP A O 1
ATOM 946 N N . PHE A 1 116 ? -13.703 -4.448 12.225 1.00 80.56 116 PHE A N 1
ATOM 947 C CA . PHE A 1 116 ? -12.243 -4.500 12.341 1.00 80.56 116 PHE A CA 1
ATOM 948 C C . PHE A 1 116 ? -11.759 -5.670 13.199 1.00 80.56 116 PHE A C 1
ATOM 950 O O . PHE A 1 116 ? -10.815 -6.356 12.814 1.00 80.56 116 PHE A O 1
ATOM 957 N N . LYS A 1 117 ? -12.443 -5.947 14.312 1.00 76.38 117 LYS A N 1
ATOM 958 C CA . LYS A 1 117 ? -12.075 -7.009 15.251 1.00 76.38 117 LYS A CA 1
ATOM 959 C C . LYS A 1 117 ? -12.130 -8.385 14.601 1.00 76.38 117 LYS A C 1
ATOM 961 O O . LYS A 1 117 ? -11.208 -9.183 14.727 1.00 76.38 117 LYS A O 1
ATOM 966 N N . THR A 1 118 ? -13.209 -8.669 13.884 1.00 77.50 118 THR A N 1
ATOM 967 C CA . THR A 1 118 ? -13.394 -9.952 13.200 1.00 77.50 118 THR A CA 1
ATOM 968 C C . THR A 1 118 ? -12.623 -10.043 11.886 1.00 77.50 118 THR A C 1
ATOM 970 O O . THR A 1 118 ? -12.487 -11.148 11.359 1.00 77.50 118 THR A O 1
ATOM 973 N N . SER A 1 119 ? -12.133 -8.924 11.345 1.00 80.31 119 SER A N 1
ATOM 974 C CA . SER A 1 119 ? -11.333 -8.870 10.111 1.00 80.31 119 SER A CA 1
ATOM 975 C C . SER A 1 119 ? -9.826 -8.966 10.361 1.00 80.31 119 SER A C 1
ATOM 977 O O . SER A 1 119 ? -9.075 -9.323 9.455 1.00 80.31 119 SER A O 1
ATOM 979 N N . GLU A 1 120 ? -9.375 -8.666 11.578 1.00 80.81 120 GLU A N 1
ATOM 980 C CA . GLU A 1 120 ? -7.969 -8.697 11.976 1.00 80.81 120 GLU A CA 1
ATOM 981 C C . GLU A 1 120 ? -7.323 -10.063 11.678 1.00 80.81 120 GLU A C 1
ATOM 983 O O . GLU A 1 120 ? -7.896 -11.123 11.939 1.00 80.81 120 GLU A O 1
ATOM 988 N N . ASN A 1 121 ? -6.114 -10.047 11.111 1.00 75.81 121 ASN A N 1
ATOM 989 C CA . ASN A 1 121 ? -5.328 -11.221 10.715 1.00 75.81 121 ASN A CA 1
ATOM 990 C C . ASN A 1 121 ? -5.955 -12.167 9.670 1.00 75.81 121 ASN A C 1
ATOM 992 O O . ASN A 1 121 ? -5.292 -13.141 9.285 1.00 75.81 121 ASN A O 1
ATOM 996 N N . LYS A 1 122 ? -7.170 -11.901 9.174 1.00 83.06 122 LYS A N 1
ATOM 997 C CA . LYS A 1 122 ? -7.749 -12.624 8.032 1.00 83.06 122 LYS A CA 1
ATOM 998 C C . LYS A 1 122 ? -7.085 -12.201 6.734 1.00 83.06 122 LYS A C 1
ATOM 1000 O O . LYS A 1 122 ? -6.527 -11.106 6.647 1.00 83.06 122 LYS A O 1
ATOM 1005 N N . LYS A 1 123 ? -7.142 -13.056 5.710 1.00 92.06 123 LYS A N 1
ATOM 1006 C CA . LYS A 1 123 ? -6.727 -12.610 4.376 1.00 92.06 123 LYS A CA 1
ATOM 1007 C C . LYS A 1 123 ? -7.679 -11.528 3.890 1.00 92.06 123 LYS A C 1
ATOM 1009 O O . LYS A 1 123 ? -8.867 -11.595 4.186 1.00 92.06 123 LYS A O 1
ATOM 1014 N N . ILE A 1 124 ? -7.188 -10.577 3.107 1.00 95.12 124 ILE A N 1
ATOM 1015 C CA . ILE A 1 124 ? -8.035 -9.527 2.524 1.00 95.12 124 ILE A CA 1
ATOM 1016 C C . ILE A 1 124 ? -9.188 -10.129 1.709 1.00 95.12 124 ILE A C 1
ATOM 1018 O O . ILE A 1 124 ? -10.316 -9.655 1.814 1.00 95.12 124 ILE A O 1
ATOM 1022 N N . SER A 1 125 ? -8.942 -11.231 0.995 1.00 96.50 125 SER A N 1
ATOM 1023 C CA . SER A 1 125 ? -9.970 -11.989 0.268 1.00 96.50 125 SER A CA 1
ATOM 1024 C C . SER A 1 125 ? -11.041 -12.661 1.138 1.00 96.50 125 SER A C 1
ATOM 1026 O O . SER A 1 125 ? -12.048 -13.118 0.608 1.00 96.50 125 SER A O 1
ATOM 1028 N N . GLU A 1 126 ? -10.843 -12.752 2.453 1.00 97.19 126 GLU A N 1
ATOM 1029 C CA . GLU A 1 126 ? -11.762 -13.404 3.399 1.00 97.19 126 GLU A CA 1
ATOM 1030 C C . GLU A 1 126 ? -12.604 -12.389 4.194 1.00 97.19 126 GLU A C 1
ATOM 1032 O O . GLU A 1 126 ? -13.403 -12.778 5.051 1.00 97.19 126 GLU A O 1
ATOM 1037 N N . ILE A 1 127 ? -12.406 -11.087 3.966 1.00 97.81 127 ILE A N 1
ATOM 1038 C CA . ILE A 1 127 ? -13.083 -10.030 4.722 1.00 97.81 127 ILE A CA 1
ATOM 1039 C C . ILE A 1 127 ? -14.442 -9.730 4.107 1.00 97.81 127 ILE A C 1
ATOM 1041 O O . ILE A 1 127 ? -14.571 -9.558 2.897 1.00 97.81 127 ILE A O 1
ATOM 1045 N N . MET A 1 128 ? -15.439 -9.609 4.980 1.00 98.44 128 MET A N 1
ATOM 1046 C CA . MET A 1 128 ? -16.804 -9.231 4.635 1.00 98.44 128 MET A CA 1
ATOM 1047 C C . MET A 1 128 ? -17.096 -7.822 5.141 1.00 98.44 128 MET A C 1
ATOM 1049 O O . MET A 1 128 ? -16.658 -7.435 6.229 1.00 98.44 128 MET A O 1
ATOM 1053 N N . THR A 1 129 ? -17.864 -7.065 4.368 1.00 98.25 129 THR A N 1
ATOM 1054 C CA . THR A 1 129 ? -18.427 -5.798 4.822 1.00 98.25 129 THR A CA 1
ATOM 1055 C C . THR A 1 129 ? -19.548 -6.042 5.838 1.00 98.25 129 THR A C 1
ATOM 1057 O O . THR A 1 129 ? -20.141 -7.121 5.910 1.00 98.25 129 THR A O 1
ATOM 1060 N N . LYS A 1 130 ? -19.905 -5.011 6.608 1.00 96.75 130 LYS A N 1
ATOM 1061 C CA . LYS A 1 130 ? -21.066 -5.009 7.514 1.00 96.75 130 LYS A CA 1
ATOM 1062 C C . LYS A 1 130 ? -22.399 -5.195 6.780 1.00 96.75 130 LYS A C 1
ATOM 1064 O O . LYS A 1 130 ? -23.393 -5.538 7.410 1.00 96.75 130 LYS A O 1
ATOM 1069 N N . THR A 1 131 ? -22.418 -4.973 5.468 1.00 95.62 131 THR A N 1
ATOM 1070 C CA . THR A 1 131 ? -23.581 -5.142 4.586 1.00 95.62 131 THR A CA 1
ATOM 1071 C C . THR A 1 131 ? -23.633 -6.522 3.921 1.00 95.62 131 THR A C 1
ATOM 1073 O O . THR A 1 131 ? -24.616 -6.837 3.256 1.00 95.62 131 THR A O 1
ATOM 1076 N N . GLY A 1 132 ? -22.624 -7.375 4.142 1.00 95.62 132 GLY A N 1
ATOM 1077 C CA . GLY A 1 132 ? -22.638 -8.790 3.763 1.00 95.62 132 GLY A CA 1
ATOM 1078 C C . GLY A 1 132 ? -22.020 -9.131 2.403 1.00 95.62 132 GLY A C 1
ATOM 1079 O O . GLY A 1 132 ? -22.008 -10.307 2.046 1.00 95.62 132 GLY A O 1
ATOM 1080 N N . GLU A 1 133 ? -21.484 -8.161 1.659 1.00 97.12 133 GLU A N 1
ATOM 1081 C CA . GLU A 1 133 ? -20.657 -8.415 0.467 1.00 97.12 133 GLU A CA 1
ATOM 1082 C C . GLU A 1 133 ? -19.176 -8.588 0.847 1.00 97.12 133 GLU A C 1
ATOM 1084 O O . GLU A 1 133 ? -18.764 -8.227 1.952 1.00 97.12 133 GLU A O 1
ATOM 1089 N N . SER A 1 134 ? -18.357 -9.176 -0.031 1.00 98.31 134 SER A N 1
ATOM 1090 C CA . SER A 1 134 ? -16.918 -9.262 0.241 1.00 98.31 134 SER A CA 1
ATOM 1091 C C . SER A 1 134 ? -16.274 -7.876 0.139 1.00 98.31 134 SER A C 1
ATOM 1093 O O . SER A 1 134 ? -16.708 -7.027 -0.642 1.00 98.31 134 SER A O 1
ATOM 1095 N N . LEU A 1 135 ? -15.214 -7.629 0.912 1.00 98.31 135 LEU A N 1
ATOM 1096 C CA . LEU A 1 135 ? -14.471 -6.367 0.844 1.00 98.31 135 LEU A CA 1
ATOM 1097 C C . LEU A 1 135 ? -13.883 -6.133 -0.557 1.00 98.31 135 LEU A C 1
ATOM 1099 O O . LEU A 1 135 ? -13.842 -4.999 -1.028 1.00 98.31 135 LEU A O 1
ATOM 1103 N N . VAL A 1 136 ? -13.455 -7.209 -1.221 1.00 97.94 136 VAL A N 1
ATOM 1104 C CA . VAL A 1 136 ? -12.932 -7.174 -2.593 1.00 97.94 136 VAL A CA 1
ATOM 1105 C C . VAL A 1 136 ? -14.020 -6.718 -3.562 1.00 97.94 136 VAL A C 1
ATOM 1107 O O . VAL A 1 136 ? -13.825 -5.737 -4.281 1.00 97.94 136 VAL A O 1
ATOM 1110 N N . ASP A 1 137 ? -15.189 -7.366 -3.518 1.00 97.75 137 ASP A N 1
ATOM 1111 C CA . ASP A 1 137 ? -16.319 -7.025 -4.383 1.00 97.75 137 ASP A CA 1
ATOM 1112 C C . ASP A 1 137 ? -16.790 -5.594 -4.141 1.00 97.75 137 ASP A C 1
ATOM 1114 O O . ASP A 1 137 ? -17.042 -4.880 -5.106 1.00 97.75 137 ASP A O 1
ATOM 1118 N N . PHE A 1 138 ? -16.853 -5.140 -2.884 1.00 97.88 138 PHE A N 1
ATOM 1119 C CA . PHE A 1 138 ? -17.232 -3.766 -2.554 1.00 97.88 138 PHE A CA 1
ATOM 1120 C C . PHE A 1 138 ? -16.366 -2.747 -3.311 1.00 97.88 138 PHE A C 1
ATOM 1122 O O . PHE A 1 138 ? -16.884 -1.880 -4.021 1.00 97.88 138 PHE A O 1
ATOM 1129 N N . HIS A 1 139 ? -15.038 -2.871 -3.206 1.00 97.75 139 HIS A N 1
ATOM 1130 C CA . HIS A 1 139 ? -14.101 -1.934 -3.834 1.00 97.75 139 HIS A CA 1
ATOM 1131 C C . HIS A 1 139 ? -14.086 -2.060 -5.362 1.00 97.75 139 HIS A C 1
ATOM 1133 O O . HIS A 1 139 ? -14.153 -1.048 -6.066 1.00 97.75 139 HIS A O 1
ATOM 1139 N N . HIS A 1 140 ? -14.088 -3.283 -5.902 1.00 97.44 140 HIS A N 1
ATOM 1140 C CA . HIS A 1 140 ? -14.162 -3.520 -7.351 1.00 97.44 140 HIS A CA 1
ATOM 1141 C C . HIS A 1 140 ? -15.481 -3.008 -7.958 1.00 97.44 140 HIS A C 1
ATOM 1143 O O . HIS A 1 140 ? -15.485 -2.398 -9.033 1.00 97.44 140 HIS A O 1
ATOM 1149 N N . ASN A 1 141 ? -16.609 -3.182 -7.263 1.00 96.38 141 ASN A N 1
ATOM 1150 C CA . ASN A 1 141 ? -17.908 -2.654 -7.679 1.00 96.38 141 ASN A CA 1
ATOM 1151 C C . ASN A 1 141 ? -17.937 -1.128 -7.628 1.00 96.38 141 ASN A C 1
ATOM 1153 O O . ASN A 1 141 ? -18.512 -0.505 -8.525 1.00 96.38 141 ASN A O 1
ATOM 1157 N N . LEU A 1 142 ? -17.291 -0.514 -6.633 1.00 95.75 142 LEU A N 1
ATOM 1158 C CA . LEU A 1 142 ? -17.156 0.937 -6.548 1.00 95.75 142 LEU A CA 1
ATOM 1159 C C . LEU A 1 142 ? -16.373 1.479 -7.755 1.00 95.75 142 LEU A C 1
ATOM 1161 O O . LEU A 1 142 ? -16.847 2.378 -8.451 1.00 95.75 142 LEU A O 1
ATOM 1165 N N . LEU A 1 143 ? -15.242 0.858 -8.094 1.00 96.19 143 LEU A N 1
ATOM 1166 C CA . LEU A 1 143 ? -14.450 1.186 -9.287 1.00 96.19 143 LEU A CA 1
ATOM 1167 C C . LEU A 1 143 ? -15.271 1.080 -10.577 1.00 96.19 143 LEU A C 1
ATOM 1169 O O . LEU A 1 143 ? -15.281 2.007 -11.393 1.00 96.19 143 LEU A O 1
ATOM 1173 N N . LYS A 1 144 ? -16.016 -0.020 -10.740 1.00 95.75 144 LYS A N 1
ATOM 1174 C CA . LYS A 1 144 ? -16.897 -0.246 -11.893 1.00 95.75 144 LYS A CA 1
ATOM 1175 C C . LYS A 1 144 ? -18.017 0.791 -11.970 1.00 95.75 144 LYS A C 1
ATOM 1177 O O . LYS A 1 144 ? -18.283 1.327 -13.048 1.00 95.75 144 LYS A O 1
ATOM 1182 N N . LYS A 1 145 ? -18.662 1.099 -10.842 1.00 95.06 145 LYS A N 1
ATOM 1183 C CA . LYS A 1 145 ? -19.747 2.087 -10.748 1.00 95.06 145 LYS A CA 1
ATOM 1184 C C . LYS A 1 145 ? -19.279 3.465 -11.211 1.00 95.06 145 LYS A C 1
ATOM 1186 O O . LYS A 1 145 ? -19.983 4.121 -11.977 1.00 95.06 145 LYS A O 1
ATOM 1191 N N . PHE A 1 146 ? -18.080 3.865 -10.797 1.00 94.25 146 PHE A N 1
ATOM 1192 C CA . PHE A 1 146 ? -17.471 5.143 -11.162 1.00 94.25 146 PHE A CA 1
ATOM 1193 C C . PHE A 1 146 ? -16.628 5.085 -12.444 1.00 94.25 146 PHE A C 1
ATOM 1195 O O . PHE A 1 146 ? -15.963 6.059 -12.786 1.00 94.25 146 PHE A O 1
ATOM 1202 N N . ARG A 1 147 ? -16.725 3.980 -13.198 1.00 94.31 147 ARG A N 1
ATOM 1203 C CA . ARG A 1 147 ? -16.137 3.800 -14.535 1.00 94.31 147 ARG A CA 1
ATOM 1204 C C . ARG A 1 147 ? -14.623 4.027 -14.570 1.00 94.31 147 ARG A C 1
ATOM 1206 O O . ARG A 1 147 ? -14.103 4.583 -15.537 1.00 94.31 147 ARG A O 1
ATOM 1213 N N . TYR A 1 148 ? -13.915 3.578 -13.535 1.00 92.94 148 TYR A N 1
ATOM 1214 C CA . TYR A 1 148 ? -12.457 3.543 -13.562 1.00 92.94 148 TYR A CA 1
ATOM 1215 C C . TYR A 1 148 ? -11.997 2.526 -14.608 1.00 92.94 148 TYR A C 1
ATOM 1217 O O . TYR A 1 148 ? -12.203 1.324 -14.465 1.00 92.94 148 TYR A O 1
ATOM 1225 N N . ASP A 1 149 ? -11.365 3.016 -15.668 1.00 92.31 149 ASP A N 1
ATOM 1226 C CA . ASP A 1 149 ? -10.675 2.177 -16.644 1.00 92.31 149 ASP A CA 1
ATOM 1227 C C . ASP A 1 149 ? -9.258 1.884 -16.123 1.00 92.31 149 ASP A C 1
ATOM 1229 O O . ASP A 1 149 ? -8.334 2.689 -16.234 1.00 92.31 149 ASP A O 1
ATOM 1233 N N . VAL A 1 150 ? -9.123 0.761 -15.429 1.00 95.50 150 VAL A N 1
ATOM 1234 C CA . VAL A 1 150 ? -7.876 0.254 -14.853 1.00 95.50 150 VAL A CA 1
ATOM 1235 C C . VAL A 1 150 ? -7.997 -1.262 -14.760 1.00 95.50 150 VAL A C 1
ATOM 1237 O O . VAL A 1 150 ? -9.073 -1.791 -14.485 1.00 95.50 150 VAL A O 1
ATOM 1240 N N . LYS A 1 151 ? -6.908 -1.970 -15.060 1.00 95.19 151 LYS A N 1
ATOM 1241 C CA . LYS A 1 151 ? -6.864 -3.432 -14.956 1.00 95.19 151 LYS A CA 1
ATOM 1242 C C . LYS A 1 151 ? -6.449 -3.845 -13.548 1.00 95.19 151 LYS A C 1
ATOM 1244 O O . LYS A 1 151 ? -5.706 -3.118 -12.894 1.00 95.19 151 LYS A O 1
ATOM 1249 N N . PHE A 1 152 ? -6.869 -5.029 -13.127 1.00 93.88 152 PHE A N 1
ATOM 1250 C CA . PHE A 1 152 ? -6.459 -5.634 -11.864 1.00 93.88 152 PHE A CA 1
ATOM 1251 C C . PHE A 1 152 ? -5.960 -7.048 -12.124 1.00 93.88 152 PHE A C 1
ATOM 1253 O O . PHE A 1 152 ? -6.533 -7.745 -12.960 1.00 93.88 152 PHE A O 1
ATOM 1260 N N . GLU A 1 153 ? -4.892 -7.440 -11.437 1.00 91.81 153 GLU A N 1
ATOM 1261 C CA . GLU A 1 153 ? -4.359 -8.801 -11.467 1.00 91.81 153 GLU A CA 1
ATOM 1262 C C . GLU A 1 153 ? -4.000 -9.215 -10.038 1.00 91.81 153 GLU A C 1
ATOM 1264 O O . GLU A 1 153 ? -3.135 -8.591 -9.408 1.00 91.81 153 GLU A O 1
ATOM 1269 N N . ASP A 1 154 ? -4.643 -10.271 -9.530 1.00 91.12 154 ASP A N 1
ATOM 1270 C CA . ASP A 1 154 ? -4.291 -10.840 -8.230 1.00 91.12 154 ASP A CA 1
ATOM 1271 C C . ASP A 1 154 ? -2.915 -11.502 -8.313 1.00 91.12 154 ASP A C 1
ATOM 1273 O O . ASP A 1 154 ? -2.721 -12.589 -8.859 1.00 91.12 154 ASP A O 1
ATOM 1277 N N . SER A 1 155 ? -1.938 -10.827 -7.722 1.00 85.50 155 SER A N 1
ATOM 1278 C CA . SER A 1 155 ? -0.546 -11.253 -7.716 1.00 85.50 155 SER A CA 1
ATOM 1279 C C . SER A 1 155 ? -0.230 -12.191 -6.552 1.00 85.50 155 SER A C 1
ATOM 1281 O O . SER A 1 155 ? 0.934 -12.532 -6.345 1.00 85.50 155 SER A O 1
ATOM 1283 N N . THR A 1 156 ? -1.232 -12.648 -5.792 1.00 82.06 156 THR A N 1
ATOM 1284 C CA . THR A 1 156 ? -1.050 -13.520 -4.623 1.00 82.06 156 THR A CA 1
ATOM 1285 C C . THR A 1 156 ? -0.283 -14.794 -4.949 1.00 82.06 156 THR A C 1
ATOM 1287 O O . THR A 1 156 ? 0.678 -15.116 -4.248 1.00 82.06 156 THR A O 1
ATOM 1290 N N . SER A 1 157 ? -0.687 -15.525 -5.991 1.00 75.62 157 SER A N 1
ATOM 1291 C CA . SER A 1 157 ? -0.019 -16.775 -6.377 1.00 75.62 157 SER A CA 1
ATOM 1292 C C . SER A 1 157 ? 1.416 -16.508 -6.812 1.00 75.62 157 SER A C 1
ATOM 1294 O O . SER A 1 157 ? 2.332 -17.149 -6.307 1.00 75.62 157 SER A O 1
ATOM 1296 N N . TRP A 1 158 ? 1.627 -15.481 -7.641 1.00 69.44 158 TRP A N 1
ATOM 1297 C CA . TRP A 1 158 ? 2.956 -15.095 -8.108 1.00 69.44 158 TRP A CA 1
ATOM 1298 C C . TRP A 1 158 ? 3.890 -14.683 -6.955 1.00 69.44 158 TRP A C 1
ATOM 1300 O O . TRP A 1 158 ? 5.020 -15.160 -6.870 1.00 69.44 158 TRP A O 1
ATOM 1310 N N . LEU A 1 159 ? 3.408 -13.860 -6.017 1.00 66.50 159 LEU A N 1
ATOM 1311 C CA . LEU A 1 159 ? 4.168 -13.425 -4.839 1.00 66.50 159 LEU A CA 1
ATOM 1312 C C . LEU A 1 159 ? 4.504 -14.592 -3.902 1.00 66.50 159 LEU A C 1
ATOM 1314 O O . LEU A 1 159 ? 5.585 -14.620 -3.316 1.00 66.50 159 LEU A O 1
ATOM 1318 N N . ARG A 1 160 ? 3.593 -15.563 -3.757 1.00 66.06 160 ARG A N 1
ATOM 1319 C CA . ARG A 1 160 ? 3.816 -16.764 -2.937 1.00 66.06 160 ARG A CA 1
ATOM 1320 C C . ARG A 1 160 ? 4.791 -17.742 -3.595 1.00 66.06 160 ARG A C 1
ATOM 1322 O O . ARG A 1 160 ? 5.653 -18.280 -2.902 1.00 66.06 160 ARG A O 1
AT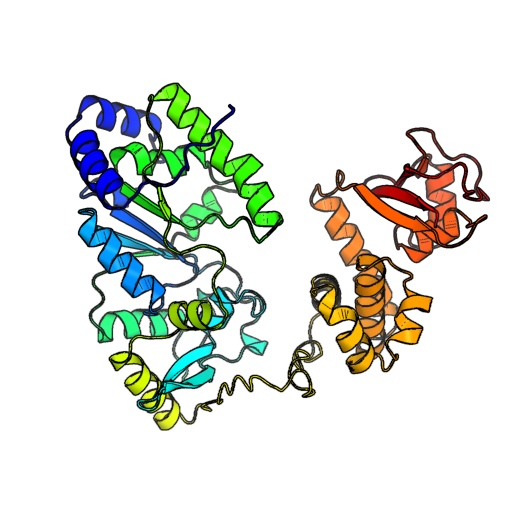OM 1329 N N . GLU A 1 161 ? 4.675 -17.955 -4.905 1.00 56.97 161 GLU A N 1
ATOM 1330 C CA . GLU A 1 161 ? 5.556 -18.827 -5.697 1.00 56.97 161 GLU A CA 1
ATOM 1331 C C . GLU A 1 161 ? 6.975 -18.266 -5.826 1.00 56.97 161 GLU A C 1
ATOM 1333 O O . GLU A 1 161 ? 7.939 -19.031 -5.800 1.00 56.97 161 GLU A O 1
ATOM 1338 N N . ALA A 1 162 ? 7.132 -16.938 -5.847 1.00 51.53 162 ALA A N 1
ATOM 1339 C CA . ALA A 1 162 ? 8.434 -16.275 -5.768 1.00 51.53 162 ALA A CA 1
ATOM 1340 C C . ALA A 1 162 ? 9.202 -16.569 -4.452 1.00 51.53 162 ALA A C 1
ATOM 1342 O O . ALA A 1 162 ? 10.386 -16.245 -4.330 1.00 51.53 162 ALA A O 1
ATOM 1343 N N . GLY A 1 163 ? 8.571 -17.218 -3.463 1.00 46.03 163 GLY A N 1
ATOM 1344 C CA . GLY A 1 163 ? 9.198 -17.655 -2.216 1.00 46.03 163 GLY A CA 1
ATOM 1345 C C . GLY A 1 163 ? 9.574 -16.501 -1.275 1.00 46.03 163 GLY A C 1
ATOM 1346 O O . GLY A 1 163 ? 9.092 -15.380 -1.394 1.00 46.03 163 GLY A O 1
ATOM 1347 N N . LYS A 1 164 ? 10.468 -16.754 -0.302 1.00 46.91 164 LYS A N 1
ATOM 1348 C CA . LYS A 1 164 ? 10.882 -15.760 0.721 1.00 46.91 164 LYS A CA 1
ATOM 1349 C C . LYS A 1 164 ? 11.572 -14.504 0.153 1.00 46.91 164 LYS A C 1
ATOM 1351 O O . LYS A 1 164 ? 11.821 -13.573 0.917 1.00 46.91 164 LYS A O 1
ATOM 1356 N N . LYS A 1 165 ? 11.938 -14.479 -1.133 1.00 58.47 165 LYS A N 1
ATOM 1357 C CA . LYS A 1 165 ? 12.592 -13.340 -1.791 1.00 58.47 165 LYS A CA 1
ATOM 1358 C C . LYS A 1 165 ? 12.154 -13.265 -3.249 1.00 58.47 165 LYS A C 1
ATOM 1360 O O . LYS A 1 165 ? 12.679 -14.001 -4.076 1.00 58.47 165 LYS A O 1
ATOM 1365 N N . ILE A 1 166 ? 11.263 -12.321 -3.546 1.00 69.75 166 ILE A N 1
ATOM 1366 C CA . ILE A 1 166 ? 11.021 -11.850 -4.912 1.00 69.75 166 ILE A CA 1
ATOM 1367 C C . ILE A 1 166 ? 12.374 -11.587 -5.583 1.00 69.75 166 ILE A C 1
ATOM 1369 O O . ILE A 1 166 ? 13.247 -10.933 -4.996 1.00 69.75 166 ILE A O 1
ATOM 1373 N N . ASP A 1 167 ? 12.555 -12.074 -6.810 1.00 83.81 167 ASP A N 1
ATOM 1374 C CA . ASP A 1 167 ? 13.699 -11.690 -7.629 1.00 83.81 167 ASP A CA 1
ATOM 1375 C C . ASP A 1 167 ? 13.509 -10.237 -8.087 1.00 83.81 167 ASP A C 1
ATOM 1377 O O . ASP A 1 167 ? 12.979 -9.945 -9.161 1.00 83.81 167 ASP A O 1
ATOM 1381 N N . TYR A 1 168 ? 13.924 -9.301 -7.231 1.00 88.19 168 TYR A N 1
ATOM 1382 C CA . TYR A 1 168 ? 13.801 -7.869 -7.489 1.00 88.19 168 TYR A CA 1
ATOM 1383 C C . TYR A 1 168 ? 14.574 -7.419 -8.726 1.00 88.19 168 TYR A C 1
ATOM 1385 O O . TYR A 1 168 ? 14.218 -6.403 -9.316 1.00 88.19 168 TYR A O 1
ATOM 1393 N N . TYR A 1 169 ? 15.596 -8.168 -9.155 1.00 92.50 169 TYR A N 1
ATOM 1394 C CA . TYR A 1 169 ? 16.245 -7.896 -10.429 1.00 92.50 169 TYR A CA 1
ATOM 1395 C C . TYR A 1 169 ? 15.263 -8.131 -11.578 1.00 92.50 169 TYR A C 1
ATOM 1397 O O . TYR A 1 169 ? 15.058 -7.229 -12.384 1.00 92.50 169 TYR A O 1
ATOM 1405 N N . LYS A 1 170 ? 14.605 -9.295 -11.627 1.00 91.19 170 LYS A N 1
ATOM 1406 C CA . LYS A 1 170 ? 13.627 -9.624 -12.680 1.00 91.19 170 LYS A CA 1
ATOM 1407 C C . LYS A 1 170 ? 12.379 -8.756 -12.595 1.00 91.19 170 LYS A C 1
ATOM 1409 O O . LYS A 1 170 ? 11.920 -8.263 -13.619 1.00 91.19 170 LYS A O 1
ATOM 1414 N N . TYR A 1 171 ? 11.877 -8.498 -11.389 1.00 91.06 171 TYR A N 1
ATOM 1415 C CA . TYR A 1 171 ? 10.761 -7.579 -11.172 1.00 91.06 171 TYR A CA 1
ATOM 1416 C C . TYR A 1 171 ? 11.058 -6.197 -11.770 1.00 91.06 171 TYR A C 1
ATOM 1418 O O . TYR A 1 171 ? 10.339 -5.741 -12.656 1.00 91.06 171 TYR A O 1
ATOM 1426 N N . LEU A 1 172 ? 12.175 -5.575 -11.374 1.00 94.94 172 LEU A N 1
ATOM 1427 C CA . LEU A 1 172 ? 12.546 -4.242 -11.849 1.00 94.94 172 LEU A CA 1
ATOM 1428 C C . LEU A 1 172 ? 12.910 -4.211 -13.341 1.00 94.94 172 LEU A C 1
ATOM 1430 O O . LEU A 1 172 ? 12.752 -3.181 -13.996 1.00 94.94 172 LEU A O 1
ATOM 1434 N N . LEU A 1 173 ? 13.373 -5.334 -13.895 1.00 95.75 173 LEU A N 1
ATOM 1435 C CA . LEU A 1 173 ? 13.755 -5.448 -15.299 1.00 95.75 173 LEU A CA 1
ATOM 1436 C C . LEU A 1 173 ? 12.569 -5.233 -16.260 1.00 95.75 173 LEU A C 1
ATOM 1438 O O . LEU A 1 173 ? 12.764 -4.679 -17.343 1.00 95.75 173 LEU A O 1
ATOM 1442 N N . HIS A 1 174 ? 11.338 -5.567 -15.853 1.00 95.19 174 HIS A N 1
ATOM 1443 C CA . HIS A 1 174 ? 10.129 -5.281 -16.639 1.00 95.19 174 HIS A CA 1
ATOM 1444 C C . HIS A 1 174 ? 9.971 -3.784 -16.943 1.00 95.19 174 HIS A C 1
ATOM 1446 O O . HIS A 1 174 ? 9.596 -3.392 -18.052 1.00 95.19 174 HIS A O 1
ATOM 1452 N N . PHE A 1 175 ? 10.343 -2.928 -15.994 1.00 97.44 175 PHE A N 1
ATOM 1453 C CA . PHE A 1 175 ? 10.219 -1.478 -16.122 1.00 97.44 175 PHE A CA 1
ATOM 1454 C C . PHE A 1 175 ? 11.379 -0.838 -16.888 1.00 97.44 175 PHE A C 1
ATOM 1456 O O . PHE A 1 175 ? 11.457 0.382 -16.997 1.00 97.44 175 PHE A O 1
ATOM 1463 N N . VAL A 1 176 ? 12.303 -1.625 -17.448 1.00 96.75 176 VAL A N 1
ATOM 1464 C CA . VAL A 1 176 ? 13.327 -1.074 -18.341 1.00 96.75 176 VAL A CA 1
ATOM 1465 C C . VAL A 1 176 ? 12.707 -0.655 -19.666 1.00 96.75 176 VAL A C 1
ATOM 1467 O O . VAL A 1 176 ? 12.955 0.467 -20.094 1.00 96.75 176 VAL A O 1
ATOM 1470 N N . ALA A 1 177 ? 11.902 -1.511 -20.299 1.00 93.12 177 ALA A N 1
ATOM 1471 C CA . ALA A 1 177 ? 11.334 -1.227 -21.620 1.00 93.12 177 ALA A CA 1
ATOM 1472 C C . ALA A 1 177 ? 9.852 -1.616 -21.779 1.00 93.12 177 ALA A C 1
ATOM 1474 O O . ALA A 1 177 ? 9.205 -1.160 -22.721 1.00 93.12 177 ALA A O 1
ATOM 1475 N N . HIS A 1 178 ? 9.278 -2.412 -20.869 1.00 92.94 178 HIS A N 1
ATOM 1476 C CA . HIS A 1 178 ? 7.908 -2.910 -21.028 1.00 92.94 178 HIS A CA 1
ATOM 1477 C C . HIS A 1 178 ? 6.850 -2.099 -20.280 1.00 92.94 178 HIS A C 1
ATOM 1479 O O . HIS A 1 178 ? 5.690 -2.123 -20.686 1.00 92.94 178 HIS A O 1
ATOM 1485 N N . GLY A 1 179 ? 7.224 -1.348 -19.247 1.00 95.88 179 GLY A N 1
ATOM 1486 C CA . GLY A 1 179 ? 6.275 -0.541 -18.489 1.00 95.88 179 GLY A CA 1
ATOM 1487 C C . GLY A 1 179 ? 6.924 0.510 -17.607 1.00 95.88 179 GLY A C 1
ATOM 1488 O O . GLY A 1 179 ? 8.133 0.732 -17.667 1.00 95.88 179 GLY A O 1
ATOM 1489 N N . VAL A 1 180 ? 6.091 1.139 -16.785 1.00 98.12 180 VAL A N 1
ATOM 1490 C CA . VAL A 1 180 ? 6.474 2.165 -15.813 1.00 98.12 180 VAL A CA 1
ATOM 1491 C C . VAL A 1 180 ? 5.947 1.752 -14.444 1.00 98.12 180 VAL A C 1
ATOM 1493 O O . VAL A 1 180 ? 4.767 1.435 -14.314 1.00 98.12 180 VAL A O 1
ATOM 1496 N N . LEU A 1 181 ? 6.817 1.747 -13.438 1.00 97.38 181 LEU A N 1
ATOM 1497 C CA . LEU A 1 181 ? 6.444 1.467 -12.055 1.00 97.38 181 LEU A CA 1
ATOM 1498 C C . LEU A 1 181 ? 6.077 2.772 -11.352 1.00 97.38 181 LEU A C 1
ATOM 1500 O O . LEU A 1 181 ? 6.871 3.709 -11.349 1.00 97.38 181 LEU A O 1
ATOM 1504 N N . PHE A 1 182 ? 4.905 2.819 -10.734 1.00 95.56 182 PHE A N 1
ATOM 1505 C CA . PHE A 1 182 ? 4.500 3.887 -9.832 1.00 95.56 182 PHE A CA 1
ATOM 1506 C C . PHE A 1 182 ? 4.704 3.412 -8.405 1.00 95.56 182 PHE A C 1
ATOM 1508 O O . PHE A 1 182 ? 3.993 2.526 -7.943 1.00 95.56 182 PHE A O 1
ATOM 1515 N N . GLU A 1 183 ? 5.702 3.975 -7.734 1.00 90.31 183 GLU A N 1
ATOM 1516 C CA . GLU A 1 183 ? 6.092 3.539 -6.397 1.00 90.31 183 GLU A CA 1
ATOM 1517 C C . GLU A 1 183 ? 6.664 4.705 -5.597 1.00 90.31 183 GLU A C 1
ATOM 1519 O O . GLU A 1 183 ? 7.277 5.621 -6.155 1.00 90.31 183 GLU A O 1
ATOM 1524 N N . TYR A 1 184 ? 6.472 4.669 -4.284 1.00 86.19 184 TYR A N 1
ATOM 1525 C CA . TYR A 1 184 ? 7.083 5.612 -3.362 1.00 86.19 184 TYR A CA 1
ATOM 1526 C C . TYR A 1 184 ? 7.888 4.859 -2.310 1.00 86.19 184 TYR A C 1
ATOM 1528 O O . TYR A 1 184 ? 7.349 4.423 -1.305 1.00 86.19 184 TYR A O 1
ATOM 1536 N N . TYR A 1 185 ? 9.196 4.757 -2.541 1.00 82.88 185 TYR A N 1
ATOM 1537 C CA . TYR A 1 185 ? 10.141 4.279 -1.540 1.00 82.88 185 TYR A CA 1
ATOM 1538 C C . TYR A 1 185 ? 10.396 5.391 -0.517 1.00 82.88 185 TYR A C 1
ATOM 1540 O O . TYR A 1 185 ? 11.154 6.324 -0.811 1.00 82.88 185 TYR A O 1
ATOM 1548 N N . THR A 1 186 ? 9.736 5.329 0.640 1.00 68.56 186 THR A N 1
ATOM 1549 C CA . THR A 1 186 ? 9.845 6.354 1.685 1.00 68.56 186 THR A CA 1
ATOM 1550 C C . THR A 1 186 ? 11.141 6.237 2.488 1.00 68.56 186 THR A C 1
ATOM 1552 O O . THR A 1 186 ? 11.637 5.152 2.797 1.00 68.56 186 THR A O 1
ATOM 1555 N N . GLU A 1 187 ? 11.674 7.395 2.878 1.00 67.06 187 GLU A N 1
ATOM 1556 C CA . GLU A 1 187 ? 12.769 7.528 3.842 1.00 67.06 187 GLU A CA 1
ATOM 1557 C C . GLU A 1 187 ? 12.255 7.863 5.253 1.00 67.06 187 GLU A C 1
ATOM 1559 O O . GLU A 1 187 ? 12.997 8.358 6.103 1.00 67.06 187 GLU A O 1
ATOM 1564 N N . GLU A 1 188 ? 10.982 7.618 5.540 1.00 63.25 188 GLU A N 1
ATOM 1565 C CA . GLU A 1 188 ? 10.409 7.875 6.865 1.00 63.25 188 GLU A CA 1
ATOM 1566 C C . GLU A 1 188 ? 10.329 6.597 7.716 1.00 63.25 188 GLU A C 1
ATOM 1568 O O . GLU A 1 188 ? 10.546 6.659 8.927 1.00 63.25 188 GLU A O 1
ATOM 1573 N N . ASP A 1 189 ? 10.121 5.426 7.098 1.00 66.31 189 ASP A N 1
ATOM 1574 C CA . ASP A 1 189 ? 10.113 4.123 7.779 1.00 66.31 189 ASP A CA 1
ATOM 1575 C C . ASP A 1 189 ? 11.491 3.433 7.687 1.00 66.31 189 ASP A C 1
ATOM 1577 O O . ASP A 1 189 ? 12.037 3.185 6.611 1.00 66.31 189 ASP A O 1
ATOM 1581 N N . GLU A 1 190 ? 12.077 3.094 8.839 1.00 65.75 190 GLU A N 1
ATOM 1582 C CA . GLU A 1 190 ? 13.401 2.456 8.906 1.00 65.75 190 GLU A CA 1
ATOM 1583 C C . GLU A 1 190 ? 13.443 1.045 8.297 1.00 65.75 190 GLU A C 1
ATOM 1585 O O . GLU A 1 190 ? 14.477 0.632 7.766 1.00 65.75 190 GLU A O 1
ATOM 1590 N N . ARG A 1 191 ? 12.345 0.278 8.342 1.00 61.94 191 ARG A N 1
ATOM 1591 C CA . ARG A 1 191 ? 12.284 -1.032 7.670 1.00 61.94 191 ARG A CA 1
ATOM 1592 C C . ARG A 1 191 ? 12.289 -0.840 6.163 1.00 61.94 191 ARG A C 1
ATOM 1594 O O . ARG A 1 191 ? 12.990 -1.577 5.469 1.00 61.94 191 ARG A O 1
ATOM 1601 N N . GLU A 1 192 ? 11.563 0.158 5.676 1.00 68.00 192 GLU A N 1
ATOM 1602 C CA . GLU A 1 192 ? 11.530 0.489 4.258 1.00 68.00 192 GLU A CA 1
ATOM 1603 C C . GLU A 1 192 ? 12.887 0.984 3.758 1.00 68.00 192 GLU A C 1
ATOM 1605 O O . GLU A 1 192 ? 13.391 0.456 2.769 1.00 68.00 192 GLU A O 1
ATOM 1610 N N . LYS A 1 193 ? 13.577 1.857 4.504 1.00 73.94 193 LYS A N 1
ATOM 1611 C CA . LYS A 1 193 ? 14.968 2.248 4.197 1.00 73.94 193 LYS A CA 1
ATOM 1612 C C . LYS A 1 193 ? 15.899 1.056 4.053 1.00 73.94 193 LYS A C 1
ATOM 1614 O O . LYS A 1 193 ? 16.703 0.995 3.122 1.00 73.94 193 LYS A O 1
ATOM 1619 N N . VAL A 1 194 ? 15.825 0.113 4.993 1.00 72.00 194 VAL A N 1
ATOM 1620 C CA . VAL A 1 194 ? 16.649 -1.102 4.970 1.00 72.00 194 VAL A CA 1
ATOM 1621 C C . VAL A 1 194 ? 16.320 -1.940 3.739 1.00 72.00 194 VAL A C 1
ATOM 1623 O O . VAL A 1 194 ? 17.233 -2.412 3.061 1.00 72.00 194 VAL A O 1
ATOM 1626 N N . PHE A 1 195 ? 15.038 -2.101 3.421 1.00 77.31 195 PHE A N 1
ATOM 1627 C CA . PHE A 1 195 ? 14.593 -2.806 2.226 1.00 77.31 195 PHE A CA 1
ATOM 1628 C C . PHE A 1 195 ? 15.091 -2.123 0.940 1.00 77.31 195 PHE A C 1
ATOM 1630 O O . PHE A 1 195 ? 15.699 -2.777 0.092 1.00 77.31 195 PHE A O 1
ATOM 1637 N N . VAL A 1 196 ? 14.943 -0.806 0.820 1.00 84.19 196 VAL A N 1
ATOM 1638 C CA . VAL A 1 196 ? 15.392 -0.028 -0.343 1.00 84.19 196 VAL A CA 1
ATOM 1639 C C . VAL A 1 196 ? 16.904 -0.135 -0.522 1.00 84.19 196 VAL A C 1
ATOM 1641 O O . VAL A 1 196 ? 17.377 -0.486 -1.606 1.00 84.19 196 VAL A O 1
ATOM 1644 N N . ARG A 1 197 ? 17.669 0.081 0.553 1.00 85.50 197 ARG A N 1
ATOM 1645 C CA . ARG A 1 197 ? 19.137 0.031 0.542 1.00 85.50 197 ARG A CA 1
ATOM 1646 C C . ARG A 1 197 ? 19.677 -1.354 0.204 1.00 85.50 197 ARG A C 1
ATOM 1648 O O . ARG A 1 197 ? 20.650 -1.463 -0.535 1.00 85.50 197 ARG A O 1
ATOM 1655 N N . ASN A 1 198 ? 19.066 -2.407 0.743 1.00 84.25 198 ASN A N 1
ATOM 1656 C CA . ASN A 1 198 ? 19.612 -3.760 0.638 1.00 84.25 198 ASN A CA 1
ATOM 1657 C C . ASN A 1 198 ? 19.041 -4.558 -0.539 1.00 84.25 198 ASN A C 1
ATOM 1659 O O . ASN A 1 198 ? 19.661 -5.534 -0.959 1.00 84.25 198 ASN A O 1
ATOM 1663 N N . ILE A 1 199 ? 17.870 -4.177 -1.059 1.00 87.06 199 ILE A N 1
ATOM 1664 C CA . ILE A 1 199 ? 17.152 -4.931 -2.091 1.00 87.06 199 ILE A CA 1
ATOM 1665 C C . ILE A 1 199 ? 16.921 -4.087 -3.344 1.00 87.06 199 ILE A C 1
ATOM 1667 O O . ILE A 1 199 ? 17.330 -4.506 -4.426 1.00 87.06 199 ILE A O 1
ATOM 1671 N N . VAL A 1 200 ? 16.303 -2.910 -3.239 1.00 89.62 200 VAL A N 1
ATOM 1672 C CA . VAL A 1 200 ? 15.905 -2.127 -4.424 1.00 89.62 200 VAL A CA 1
ATOM 1673 C C . VAL A 1 200 ? 17.123 -1.533 -5.137 1.00 89.62 200 VAL A C 1
ATOM 1675 O O . VAL A 1 200 ? 17.367 -1.852 -6.303 1.00 89.62 200 VAL A O 1
ATOM 1678 N N . LEU A 1 201 ? 17.928 -0.721 -4.441 1.00 92.06 201 LEU A N 1
ATOM 1679 C CA . LEU A 1 201 ? 19.070 -0.015 -5.037 1.00 92.06 201 LEU A CA 1
ATOM 1680 C C . LEU A 1 201 ? 20.112 -0.964 -5.652 1.00 92.06 201 LEU A C 1
ATOM 1682 O O . LEU A 1 201 ? 20.492 -0.731 -6.802 1.00 92.06 201 LEU A O 1
ATOM 1686 N N . PRO A 1 202 ? 20.519 -2.073 -4.996 1.00 92.50 202 PRO A N 1
ATOM 1687 C CA . PRO A 1 202 ? 21.482 -2.997 -5.590 1.00 92.50 202 PRO A CA 1
ATOM 1688 C C . PRO A 1 202 ? 20.963 -3.658 -6.872 1.00 92.50 202 PRO A C 1
ATOM 1690 O O . PRO A 1 202 ? 21.741 -3.952 -7.777 1.00 92.50 202 PRO A O 1
ATOM 1693 N N . ASN A 1 203 ? 19.653 -3.905 -6.986 1.00 94.31 203 ASN A N 1
ATOM 1694 C CA . ASN A 1 203 ? 19.080 -4.479 -8.204 1.00 94.31 203 ASN A CA 1
ATOM 1695 C C . ASN A 1 203 ? 18.930 -3.438 -9.323 1.00 94.31 203 ASN A C 1
ATOM 1697 O O . ASN A 1 203 ? 19.205 -3.768 -10.477 1.00 94.31 203 ASN A O 1
ATOM 1701 N N . ILE A 1 204 ? 18.615 -2.177 -9.002 1.00 95.81 204 ILE A N 1
ATOM 1702 C CA . ILE A 1 204 ? 18.686 -1.065 -9.967 1.00 95.81 204 ILE A CA 1
ATOM 1703 C C . ILE A 1 204 ? 20.118 -0.897 -10.490 1.00 95.81 204 ILE A C 1
ATOM 1705 O O . ILE A 1 204 ? 20.313 -0.764 -11.698 1.00 95.81 204 ILE A O 1
ATOM 1709 N N . GLU A 1 205 ? 21.123 -0.946 -9.613 1.00 95.38 205 GLU A N 1
ATOM 1710 C CA . GLU A 1 205 ? 22.535 -0.833 -9.991 1.00 95.38 205 GLU A CA 1
ATOM 1711 C C . GLU A 1 205 ? 22.971 -1.987 -10.904 1.00 95.38 205 GLU A C 1
ATOM 1713 O O . GLU A 1 205 ? 23.597 -1.754 -11.937 1.00 95.38 205 GLU A O 1
ATOM 1718 N N . LYS A 1 206 ? 22.571 -3.230 -10.601 1.00 96.19 206 LYS A N 1
ATOM 1719 C CA . LYS A 1 206 ? 22.812 -4.383 -11.488 1.00 96.19 206 LYS A CA 1
ATOM 1720 C C . LYS A 1 206 ? 22.212 -4.185 -12.881 1.00 96.19 206 LYS A C 1
ATOM 1722 O O . LYS A 1 206 ? 22.864 -4.506 -13.875 1.00 96.19 206 LYS A O 1
ATOM 1727 N N . ILE A 1 207 ? 20.980 -3.678 -12.968 1.00 97.50 207 ILE A N 1
ATOM 1728 C CA . ILE A 1 207 ? 20.327 -3.377 -14.250 1.00 97.50 207 ILE A CA 1
ATOM 1729 C C . ILE A 1 207 ? 21.112 -2.285 -14.984 1.00 97.50 207 ILE A C 1
ATOM 1731 O O . ILE A 1 207 ? 21.476 -2.469 -16.146 1.00 97.50 207 ILE A O 1
ATOM 1735 N N . TYR A 1 208 ? 21.450 -1.194 -14.297 1.00 96.50 208 TYR A N 1
ATOM 1736 C CA . TYR A 1 208 ? 22.211 -0.094 -14.881 1.00 96.50 208 TYR A CA 1
ATOM 1737 C C . TYR A 1 208 ? 23.582 -0.547 -15.397 1.00 96.50 208 TYR A C 1
ATOM 1739 O O . TYR A 1 208 ? 23.931 -0.247 -16.533 1.00 96.50 208 TYR A O 1
ATOM 1747 N N . ASN A 1 209 ? 24.322 -1.351 -14.635 1.00 96.75 209 ASN A N 1
ATOM 1748 C CA . ASN A 1 209 ? 25.629 -1.863 -15.052 1.00 96.75 209 ASN A CA 1
ATOM 1749 C C . ASN A 1 209 ? 25.541 -2.775 -16.287 1.00 96.75 209 ASN A C 1
ATOM 1751 O O . ASN A 1 209 ? 26.464 -2.801 -17.098 1.00 96.75 209 ASN A O 1
ATOM 1755 N N . LYS A 1 210 ? 24.433 -3.509 -16.464 1.00 97.44 210 LYS A N 1
ATOM 1756 C CA . LYS A 1 210 ? 24.243 -4.415 -17.611 1.00 97.44 210 LYS A CA 1
ATOM 1757 C C . LYS A 1 210 ? 23.694 -3.724 -18.865 1.00 97.44 210 LYS A C 1
ATOM 1759 O O . LYS A 1 210 ? 23.981 -4.164 -19.984 1.00 97.44 210 LYS A O 1
ATOM 1764 N N . TYR A 1 211 ? 22.866 -2.696 -18.696 1.00 96.62 211 TYR A N 1
ATOM 1765 C CA . TYR A 1 211 ? 22.097 -2.083 -19.787 1.00 96.62 211 TYR A CA 1
ATOM 1766 C C . TYR A 1 211 ? 22.427 -0.612 -20.046 1.00 96.62 211 TYR A C 1
ATOM 1768 O O . TYR A 1 211 ? 22.028 -0.079 -21.076 1.00 96.62 211 TYR A O 1
ATOM 1776 N N . GLY A 1 212 ? 23.134 0.052 -19.133 1.00 95.62 212 GLY A N 1
ATOM 1777 C CA . GLY A 1 212 ? 23.403 1.491 -19.175 1.00 95.62 212 GLY A CA 1
ATOM 1778 C C . GLY A 1 212 ? 22.175 2.366 -18.898 1.00 95.62 212 GLY A C 1
ATOM 1779 O O . GLY A 1 212 ? 22.241 3.582 -19.057 1.00 95.62 212 GLY A O 1
ATOM 1780 N N . ILE A 1 213 ? 21.046 1.769 -18.503 1.00 95.56 213 ILE A N 1
ATOM 1781 C CA . ILE A 1 213 ? 19.761 2.447 -18.293 1.00 95.56 213 ILE A CA 1
ATOM 1782 C C . ILE A 1 213 ? 19.080 1.933 -17.026 1.00 95.56 213 ILE A C 1
ATOM 1784 O O . ILE A 1 213 ? 19.194 0.760 -16.675 1.00 95.56 213 ILE A O 1
ATOM 1788 N N . LYS A 1 214 ? 18.378 2.829 -16.327 1.00 96.31 214 LYS A N 1
ATOM 1789 C CA . LYS A 1 214 ? 17.614 2.514 -15.112 1.00 96.31 214 LYS A CA 1
ATOM 1790 C C . LYS A 1 214 ? 16.174 2.098 -15.455 1.00 96.31 214 LYS A C 1
ATOM 1792 O O . LYS A 1 214 ? 15.645 2.592 -16.457 1.00 96.31 214 LYS A O 1
ATOM 1797 N N . PRO A 1 215 ? 15.516 1.271 -14.625 1.00 97.69 215 PRO A N 1
ATOM 1798 C CA . PRO A 1 215 ? 14.070 1.061 -14.697 1.00 97.69 215 PRO A CA 1
ATOM 1799 C C . PRO A 1 215 ? 13.298 2.388 -14.626 1.00 97.69 215 PRO A C 1
ATOM 1801 O O . PRO A 1 215 ? 13.723 3.307 -13.929 1.00 97.69 215 PRO A O 1
ATOM 1804 N N . LEU A 1 216 ? 12.183 2.496 -15.347 1.00 97.94 216 LEU A N 1
ATOM 1805 C CA . LEU A 1 216 ? 11.286 3.649 -15.315 1.00 97.94 216 LEU A CA 1
ATOM 1806 C C . LEU A 1 216 ? 10.413 3.571 -14.064 1.00 97.94 216 LEU A C 1
ATOM 1808 O O . LEU A 1 216 ? 9.418 2.849 -14.039 1.00 97.94 216 LEU A O 1
ATOM 1812 N N . ILE A 1 217 ? 10.812 4.310 -13.033 1.00 97.12 217 ILE A N 1
ATOM 1813 C CA . ILE A 1 217 ? 10.089 4.411 -11.766 1.00 97.12 217 ILE A CA 1
ATOM 1814 C C . ILE A 1 217 ? 9.637 5.859 -11.604 1.00 97.12 217 ILE A C 1
ATOM 1816 O O . ILE A 1 217 ? 10.448 6.778 -11.719 1.00 97.12 217 ILE A O 1
ATOM 1820 N N . ILE A 1 218 ? 8.352 6.066 -11.350 1.00 93.50 218 ILE A N 1
ATOM 1821 C CA . ILE A 1 218 ? 7.751 7.370 -11.089 1.00 93.50 218 ILE A CA 1
ATOM 1822 C C . ILE A 1 218 ? 7.280 7.391 -9.649 1.00 93.50 218 ILE A C 1
ATOM 1824 O O . ILE A 1 218 ? 6.611 6.474 -9.176 1.00 93.50 218 ILE A O 1
ATOM 1828 N N . LYS A 1 219 ? 7.629 8.476 -8.968 1.00 89.44 219 LYS A N 1
ATOM 1829 C CA . LYS A 1 219 ? 7.191 8.723 -7.607 1.00 89.44 219 LYS A CA 1
ATOM 1830 C C . LYS A 1 219 ? 5.713 9.088 -7.605 1.00 89.44 219 LYS A C 1
ATOM 1832 O O . LYS A 1 219 ? 5.337 10.072 -8.240 1.00 89.44 219 LYS A O 1
ATOM 1837 N N . LEU A 1 220 ? 4.891 8.302 -6.912 1.00 81.88 220 LEU A N 1
ATOM 1838 C CA . LEU A 1 220 ? 3.446 8.545 -6.880 1.00 81.88 220 LEU A CA 1
ATOM 1839 C C . LEU A 1 220 ? 3.068 9.704 -5.946 1.00 81.88 220 LEU A C 1
ATOM 1841 O O . LEU A 1 220 ? 2.173 10.479 -6.271 1.00 81.88 220 LEU A O 1
ATOM 1845 N N . TYR A 1 221 ? 3.769 9.840 -4.818 1.00 76.00 221 TYR A N 1
ATOM 1846 C CA . TYR A 1 221 ? 3.428 10.790 -3.762 1.00 76.00 221 TYR A CA 1
ATOM 1847 C C . TYR A 1 221 ? 4.557 11.800 -3.485 1.00 76.00 221 TYR A C 1
ATOM 1849 O O . TYR A 1 221 ? 5.740 11.456 -3.610 1.00 76.00 221 TYR A O 1
ATOM 1857 N N . PRO A 1 222 ? 4.224 13.042 -3.089 1.00 71.06 222 PRO A N 1
ATOM 1858 C CA . PRO A 1 222 ? 5.204 13.988 -2.561 1.00 71.06 222 PRO A CA 1
ATOM 1859 C C . PRO A 1 222 ? 5.774 13.529 -1.203 1.00 71.06 222 PRO A C 1
ATOM 1861 O O . PRO A 1 222 ? 5.154 12.745 -0.487 1.00 71.06 222 PRO A 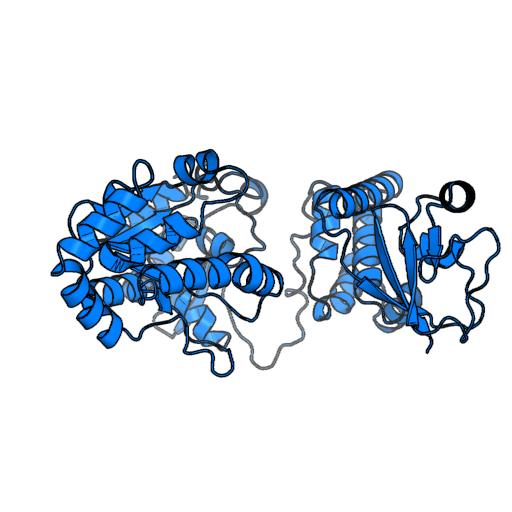O 1
ATOM 1864 N N . GLU A 1 223 ? 6.970 14.009 -0.849 1.00 71.06 223 GLU A N 1
ATOM 1865 C CA . GLU A 1 223 ? 7.585 13.767 0.470 1.00 71.06 223 GLU A CA 1
ATOM 1866 C C . GLU A 1 223 ? 7.082 14.770 1.514 1.00 71.06 223 GLU A C 1
ATOM 1868 O O . GLU A 1 223 ? 6.688 15.878 1.149 1.00 71.06 223 GLU A O 1
ATOM 1873 N N . LYS A 1 224 ? 7.222 14.431 2.807 1.00 70.19 224 LYS A N 1
ATOM 1874 C CA . LYS A 1 224 ? 7.016 15.355 3.941 1.00 70.19 224 LYS A CA 1
ATOM 1875 C C . LYS A 1 224 ? 5.629 15.995 3.955 1.00 70.19 224 LYS A C 1
ATOM 1877 O O . LYS A 1 224 ? 5.487 17.198 4.179 1.00 70.19 224 LYS A O 1
ATOM 1882 N N . GLN A 1 225 ? 4.623 15.178 3.693 1.00 70.25 225 GLN A N 1
ATOM 1883 C CA . GLN A 1 225 ? 3.245 15.625 3.622 1.00 70.25 225 GLN A CA 1
ATOM 1884 C C . GLN A 1 225 ? 2.707 16.011 4.999 1.00 70.25 225 GLN A C 1
ATOM 1886 O O . GLN A 1 225 ? 3.100 15.485 6.042 1.00 70.25 225 GLN A O 1
ATOM 1891 N N . THR A 1 226 ? 1.796 16.971 5.000 1.00 74.81 226 THR A N 1
ATOM 1892 C CA . THR A 1 226 ? 0.985 17.324 6.158 1.00 74.81 226 THR A CA 1
ATOM 1893 C C . THR A 1 226 ? -0.128 16.297 6.359 1.00 74.81 226 THR A C 1
ATOM 1895 O O . THR A 1 226 ? -0.561 15.629 5.424 1.00 74.81 226 THR A O 1
ATOM 1898 N N . LYS A 1 227 ? -0.695 16.237 7.571 1.00 70.06 227 LYS A N 1
ATOM 1899 C CA . LYS A 1 227 ? -1.867 15.386 7.852 1.00 70.06 227 LYS A CA 1
ATOM 1900 C C . LYS A 1 227 ? -3.072 15.687 6.945 1.00 70.06 227 LYS A C 1
ATOM 1902 O O . LYS A 1 227 ? -3.909 14.812 6.740 1.00 70.06 227 LYS A O 1
ATOM 1907 N N . GLU A 1 228 ? -3.198 16.921 6.449 1.00 72.00 228 GLU A N 1
ATOM 1908 C CA . GLU A 1 228 ? -4.251 17.288 5.493 1.00 72.00 228 GLU A CA 1
ATOM 1909 C C . GLU A 1 228 ? -4.008 16.650 4.125 1.00 72.00 228 GLU A C 1
ATOM 1911 O O . GLU A 1 228 ? -4.937 16.111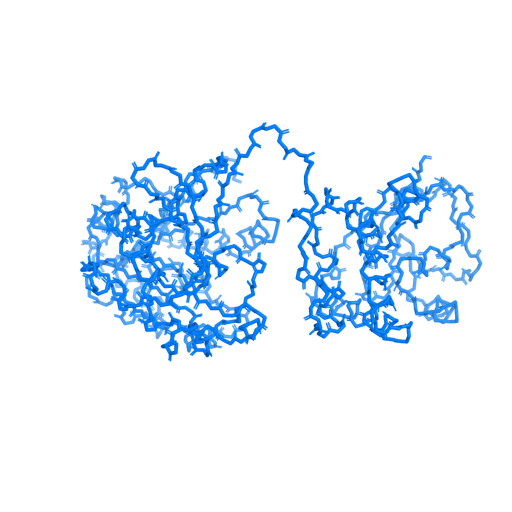 3.527 1.00 72.00 228 GLU A O 1
ATOM 1916 N N . GLU A 1 229 ? -2.768 16.701 3.642 1.00 76.06 229 GLU A N 1
ATOM 1917 C CA . GLU A 1 229 ? -2.369 16.109 2.364 1.00 76.06 229 GLU A CA 1
ATOM 1918 C C . GLU A 1 229 ? -2.476 14.583 2.419 1.00 76.06 229 GLU A C 1
ATOM 1920 O O . GLU A 1 229 ? -3.091 13.981 1.542 1.00 76.06 229 GLU A O 1
ATOM 1925 N N . ASP A 1 230 ? -2.023 13.970 3.511 1.00 75.06 230 ASP A N 1
ATOM 1926 C CA . ASP A 1 230 ? -2.214 12.544 3.783 1.00 75.06 230 ASP A CA 1
ATOM 1927 C C . ASP A 1 230 ? -3.703 12.153 3.754 1.00 75.06 230 ASP A C 1
ATOM 1929 O O . ASP A 1 230 ? -4.104 11.198 3.083 1.00 75.06 230 ASP A O 1
ATOM 1933 N N . PHE A 1 231 ? -4.563 12.934 4.426 1.00 79.88 231 PHE A N 1
ATOM 1934 C CA . PHE A 1 231 ? -6.009 12.712 4.384 1.00 79.88 231 PHE A CA 1
ATOM 1935 C C . PHE A 1 231 ? -6.553 12.799 2.957 1.00 79.88 231 PHE A C 1
ATOM 1937 O O . PHE A 1 231 ? -7.393 11.983 2.579 1.00 79.88 231 PHE A O 1
ATOM 1944 N N . TYR A 1 232 ? -6.095 13.777 2.170 1.00 83.69 232 TYR A N 1
ATOM 1945 C CA . TYR A 1 232 ? -6.520 13.931 0.784 1.00 83.69 232 TYR A CA 1
ATOM 1946 C C . TYR A 1 232 ? -6.262 12.651 -0.014 1.00 83.69 232 TYR A C 1
ATOM 1948 O O . TYR A 1 232 ? -7.211 12.132 -0.604 1.00 83.69 232 TYR A O 1
ATOM 1956 N N . TRP A 1 233 ? -5.050 12.092 0.025 1.00 84.81 233 TRP A N 1
ATOM 1957 C CA . TRP A 1 233 ? -4.708 10.894 -0.754 1.00 84.81 233 TRP A CA 1
ATOM 1958 C C . TRP A 1 233 ? -5.530 9.662 -0.394 1.00 84.81 233 TRP A C 1
ATOM 1960 O O . TRP A 1 233 ? -5.840 8.867 -1.278 1.00 84.81 233 TRP A O 1
ATOM 1970 N N . TRP A 1 234 ? -5.904 9.527 0.877 1.00 85.00 234 TRP A N 1
ATOM 1971 C CA . TRP A 1 234 ? -6.713 8.412 1.370 1.00 85.00 234 TRP A CA 1
ATOM 1972 C C . TRP A 1 234 ? -8.219 8.678 1.384 1.00 85.00 234 TRP A C 1
ATOM 1974 O O . TRP A 1 234 ? -8.983 7.845 1.881 1.00 85.00 234 TRP A O 1
ATOM 1984 N N . SER A 1 235 ? -8.642 9.846 0.904 1.00 89.56 235 SER A N 1
ATOM 1985 C CA . SER A 1 235 ? -10.051 10.206 0.758 1.00 89.56 235 SER A CA 1
ATOM 1986 C C . SER A 1 235 ? -10.532 10.010 -0.674 1.00 89.56 235 SER A C 1
ATOM 1988 O O . SER A 1 235 ? -9.735 9.821 -1.595 1.00 89.56 235 SER A O 1
ATOM 1990 N N . TYR A 1 236 ? -11.848 10.046 -0.857 1.00 93.31 236 TYR A N 1
ATOM 1991 C CA . TYR A 1 236 ? -12.472 9.826 -2.156 1.00 93.31 236 TYR A CA 1
ATOM 1992 C C . TYR A 1 236 ? -12.738 11.151 -2.893 1.00 93.31 236 TYR A C 1
ATOM 1994 O O . TYR A 1 236 ? -12.913 12.200 -2.255 1.00 93.31 236 TYR A O 1
ATOM 2002 N N . PRO A 1 237 ? -12.794 11.127 -4.238 1.00 89.06 237 PRO A N 1
ATOM 2003 C CA . PRO A 1 237 ? -13.256 12.261 -5.032 1.00 89.06 237 PRO A CA 1
ATOM 2004 C C . PRO A 1 237 ? -14.654 12.731 -4.604 1.00 89.06 237 PRO A C 1
ATOM 2006 O O . PRO A 1 237 ? -15.472 11.930 -4.149 1.00 89.06 237 PRO A O 1
ATOM 2009 N N . SER A 1 238 ? -14.963 14.020 -4.782 1.00 87.25 238 SER A N 1
ATOM 2010 C CA . SER A 1 238 ? -16.209 14.625 -4.275 1.00 87.25 238 SER A CA 1
ATOM 2011 C C . SER A 1 238 ? -17.477 13.881 -4.701 1.00 87.25 238 SER A C 1
ATOM 2013 O O . SER A 1 238 ? -18.297 13.552 -3.854 1.00 87.25 238 SER A O 1
ATOM 2015 N N . ASN A 1 239 ? -17.591 13.511 -5.979 1.00 84.75 239 ASN A N 1
ATOM 2016 C CA . ASN A 1 239 ? -18.738 12.762 -6.508 1.00 84.75 239 ASN A CA 1
ATOM 2017 C C . ASN A 1 239 ? -18.914 11.366 -5.882 1.00 84.75 239 ASN A C 1
ATOM 2019 O O . ASN A 1 239 ? -19.974 10.757 -6.010 1.00 84.75 239 ASN A O 1
ATOM 2023 N N . MET A 1 240 ? -17.865 10.828 -5.264 1.00 92.00 240 MET A N 1
ATOM 2024 C CA . MET A 1 240 ? -17.890 9.541 -4.587 1.00 92.00 240 MET A CA 1
ATOM 2025 C C . MET A 1 240 ? -18.123 9.675 -3.085 1.00 92.00 240 MET A C 1
ATOM 2027 O O . MET A 1 240 ? -18.731 8.783 -2.496 1.00 92.00 240 MET A O 1
ATOM 2031 N N . ASN A 1 241 ? -17.702 10.788 -2.478 1.00 92.00 241 ASN A N 1
ATOM 2032 C CA . ASN A 1 241 ? -18.012 11.081 -1.082 1.00 92.00 241 ASN A CA 1
ATOM 2033 C C . ASN A 1 241 ? -19.524 11.067 -0.840 1.00 92.00 241 ASN A C 1
ATOM 2035 O O . ASN A 1 241 ? -19.971 10.404 0.093 1.00 92.00 241 ASN A O 1
ATOM 2039 N N . ASP A 1 242 ? -20.299 11.716 -1.713 1.00 90.25 242 ASP A N 1
ATOM 2040 C CA . ASP A 1 242 ? -21.763 11.761 -1.608 1.00 90.25 242 ASP A CA 1
ATOM 2041 C C . ASP A 1 242 ? -22.364 10.356 -1.648 1.00 90.25 242 ASP A C 1
ATOM 2043 O O . ASP A 1 242 ? -23.110 9.964 -0.753 1.00 90.25 242 ASP A O 1
ATOM 2047 N N . TYR A 1 243 ? -21.935 9.542 -2.615 1.00 94.12 243 TYR A N 1
ATOM 2048 C CA . TYR A 1 243 ? -22.380 8.157 -2.728 1.00 94.12 243 TYR A CA 1
ATOM 2049 C C . TYR A 1 243 ? -22.035 7.314 -1.492 1.00 94.12 243 TYR A C 1
ATOM 2051 O O . TYR A 1 243 ? -22.865 6.532 -1.035 1.00 94.12 243 TYR A O 1
ATOM 2059 N N . ILE A 1 244 ? -20.822 7.443 -0.946 1.00 95.25 244 ILE A N 1
ATOM 2060 C CA . ILE A 1 244 ? -20.405 6.684 0.241 1.00 95.25 244 ILE A CA 1
ATOM 2061 C C . ILE A 1 244 ? -21.211 7.120 1.471 1.00 95.25 244 ILE A C 1
ATOM 2063 O O . ILE A 1 244 ? -21.608 6.271 2.268 1.00 95.25 244 ILE A O 1
ATOM 2067 N N . MET A 1 245 ? -21.485 8.418 1.627 1.00 93.75 245 MET A N 1
ATOM 2068 C CA . MET A 1 245 ? -22.318 8.926 2.720 1.00 93.75 245 MET A CA 1
ATOM 2069 C C . MET A 1 245 ? -23.776 8.464 2.586 1.00 93.75 245 MET A C 1
ATOM 2071 O O . MET A 1 245 ? -24.372 8.028 3.570 1.00 93.75 245 MET A O 1
ATOM 2075 N N . GLU A 1 246 ? -24.347 8.492 1.380 1.00 94.00 246 GLU A N 1
ATOM 2076 C CA . GLU A 1 246 ? -25.678 7.939 1.096 1.00 94.00 246 GLU A CA 1
ATOM 2077 C C . GLU A 1 246 ? -25.737 6.434 1.370 1.00 94.00 246 GLU A C 1
ATOM 2079 O O . GLU A 1 246 ? -26.662 5.962 2.031 1.00 94.00 246 GLU A O 1
ATOM 2084 N N . TYR A 1 247 ? -24.726 5.686 0.921 1.00 95.00 247 TYR A N 1
ATOM 2085 C CA . TYR A 1 247 ? -24.588 4.258 1.195 1.00 95.00 247 TYR A CA 1
ATOM 2086 C C . TYR A 1 247 ? -24.527 3.982 2.698 1.00 95.00 247 TYR A C 1
ATOM 2088 O O . TYR A 1 247 ? -25.205 3.073 3.179 1.00 95.00 247 TYR A O 1
ATOM 2096 N N . ALA A 1 248 ? -23.754 4.773 3.448 1.00 95.56 248 ALA A N 1
ATOM 2097 C CA . ALA A 1 248 ? -23.658 4.647 4.896 1.00 95.56 248 ALA A CA 1
ATOM 2098 C C . ALA A 1 248 ? -25.025 4.849 5.561 1.00 95.56 248 ALA A C 1
ATOM 2100 O O . ALA A 1 248 ? -25.470 3.988 6.317 1.00 95.56 248 ALA A O 1
ATOM 2101 N N . ASN A 1 249 ? -25.732 5.924 5.203 1.00 94.62 249 ASN A N 1
ATOM 2102 C CA . ASN A 1 249 ? -27.063 6.222 5.730 1.00 94.62 249 ASN A CA 1
ATOM 2103 C C . ASN A 1 249 ? -28.085 5.126 5.390 1.00 94.62 249 ASN A C 1
ATOM 2105 O O . ASN A 1 249 ? -28.816 4.671 6.269 1.00 94.62 249 ASN A O 1
ATOM 2109 N N . ALA A 1 250 ? -28.114 4.665 4.137 1.00 96.62 250 ALA A N 1
ATOM 2110 C CA . ALA A 1 250 ? -29.050 3.641 3.672 1.00 96.62 250 ALA A CA 1
ATOM 2111 C C . ALA A 1 250 ? -28.851 2.280 4.359 1.00 96.62 250 ALA A C 1
ATOM 2113 O O . ALA A 1 250 ? -29.802 1.513 4.489 1.00 96.62 250 ALA A O 1
ATOM 2114 N N . ASN A 1 251 ? -27.630 1.990 4.814 1.00 96.19 251 ASN A N 1
ATOM 2115 C CA . ASN A 1 251 ? -27.269 0.732 5.467 1.00 96.19 251 ASN A CA 1
ATOM 2116 C C . ASN A 1 251 ? -27.077 0.865 6.988 1.00 96.19 251 ASN A C 1
ATOM 2118 O O . ASN A 1 251 ? -26.601 -0.071 7.628 1.00 96.19 251 ASN A O 1
ATOM 2122 N N . GLY A 1 252 ? -27.422 2.014 7.581 1.00 94.56 252 GLY A N 1
ATOM 2123 C CA . GLY A 1 252 ? -27.289 2.242 9.024 1.00 94.56 252 GLY A CA 1
ATOM 2124 C C . GLY A 1 252 ? -25.843 2.224 9.538 1.00 94.56 252 GLY A C 1
ATOM 2125 O O . GLY A 1 252 ? -25.608 1.878 10.695 1.00 94.56 252 GLY A O 1
ATOM 2126 N N . LEU A 1 253 ? -24.865 2.567 8.694 1.00 93.75 253 LEU A N 1
ATOM 2127 C CA . LEU A 1 253 ? -23.460 2.691 9.081 1.00 93.75 253 LEU A CA 1
ATOM 2128 C C . LEU A 1 253 ? -23.195 4.073 9.690 1.00 93.75 253 LEU A C 1
ATOM 2130 O O . LEU A 1 253 ? -23.650 5.093 9.176 1.00 93.75 253 LEU A O 1
ATOM 2134 N N . SER A 1 254 ? -22.421 4.118 10.773 1.00 85.94 254 SER A N 1
ATOM 2135 C CA . SER A 1 254 ? -22.085 5.372 11.453 1.00 85.94 254 SER A CA 1
ATOM 2136 C C . SER A 1 254 ? -21.128 6.240 10.628 1.00 85.94 254 SER A C 1
ATOM 2138 O O . SER A 1 254 ? -20.076 5.771 10.190 1.00 85.94 254 SER A O 1
ATOM 2140 N N . LEU A 1 255 ? -21.477 7.522 10.479 1.00 87.69 255 LEU A N 1
ATOM 2141 C CA . LEU A 1 255 ? -20.603 8.586 9.981 1.00 87.69 255 LEU A CA 1
ATOM 2142 C C . LEU A 1 255 ? -19.887 9.238 11.169 1.00 87.69 255 LEU A C 1
ATOM 2144 O O . LEU A 1 255 ? -20.485 10.017 11.910 1.00 87.69 255 LEU A O 1
ATOM 2148 N N . ASN A 1 256 ? -18.607 8.928 11.355 1.00 85.94 256 ASN A N 1
ATOM 2149 C CA . ASN A 1 256 ? -17.825 9.460 12.472 1.00 85.94 256 ASN A CA 1
ATOM 2150 C C . ASN A 1 256 ? -17.098 10.734 12.036 1.00 85.94 256 ASN A C 1
ATOM 2152 O O . ASN A 1 256 ? -16.276 10.683 11.120 1.00 85.94 256 ASN A O 1
ATOM 2156 N N . ASN A 1 257 ? -17.393 11.866 12.676 1.00 82.00 257 ASN A N 1
ATOM 2157 C CA . ASN A 1 257 ? -16.779 13.151 12.344 1.00 82.00 257 ASN A CA 1
ATOM 2158 C C . ASN A 1 257 ? -15.296 13.179 12.754 1.00 82.00 257 ASN A C 1
ATOM 2160 O O . ASN A 1 257 ? -14.939 12.799 13.866 1.00 82.00 257 ASN A O 1
ATOM 2164 N N . LEU A 1 258 ? -14.443 13.641 11.845 1.00 68.69 258 LEU A N 1
ATOM 2165 C CA . LEU A 1 258 ? -13.028 13.903 12.066 1.00 68.69 258 LEU A CA 1
ATOM 2166 C C . LEU A 1 258 ? -12.828 15.410 12.277 1.00 68.69 258 LEU A C 1
ATOM 2168 O O . LEU A 1 258 ? -12.256 16.093 11.421 1.00 68.69 258 LEU A O 1
ATOM 2172 N N . TYR A 1 259 ? -13.284 15.948 13.408 1.00 51.25 259 TYR A N 1
ATOM 2173 C CA . TYR A 1 259 ? -12.835 17.275 13.820 1.00 51.25 259 TYR A CA 1
ATOM 2174 C C . TYR A 1 259 ? -11.346 17.179 14.169 1.00 51.25 259 TYR A C 1
ATOM 2176 O O . TYR A 1 259 ? -10.960 16.630 15.196 1.00 51.25 259 TYR A O 1
ATOM 2184 N N . PHE A 1 260 ? -10.492 17.700 13.287 1.00 42.75 260 PHE A N 1
ATOM 2185 C CA . PHE A 1 260 ? -9.143 18.098 13.673 1.00 42.75 260 PHE A CA 1
ATOM 2186 C C . PHE A 1 260 ? -9.286 19.385 14.480 1.00 42.75 260 PHE A C 1
ATOM 2188 O O . PHE A 1 260 ? -9.223 20.474 13.912 1.00 42.75 260 PHE A O 1
ATOM 2195 N N . ASP A 1 261 ? -9.536 19.278 15.783 1.00 30.80 261 ASP A N 1
ATOM 2196 C CA . ASP A 1 261 ? -9.431 20.450 16.638 1.00 30.80 261 ASP A CA 1
ATOM 2197 C C . ASP A 1 261 ? -7.950 20.838 16.727 1.00 30.80 261 ASP A C 1
ATOM 2199 O O . ASP A 1 261 ? -7.113 20.119 17.279 1.00 30.80 261 ASP A O 1
ATOM 2203 N N . SER A 1 262 ? -7.601 21.969 16.116 1.00 31.19 262 SER A N 1
ATOM 2204 C CA . SER A 1 262 ? -6.244 22.518 16.104 1.00 31.19 262 SER A CA 1
ATOM 2205 C C . SER A 1 262 ? -5.734 22.930 17.493 1.00 31.19 262 SER A C 1
ATOM 2207 O O . SER A 1 262 ? -4.592 23.373 17.588 1.00 31.19 262 SER A O 1
ATOM 2209 N N . ASN A 1 263 ? -6.533 22.768 18.556 1.00 28.31 263 ASN A N 1
ATOM 2210 C CA . ASN A 1 263 ? -6.133 23.026 19.939 1.00 28.31 263 ASN A CA 1
ATOM 2211 C C . ASN A 1 263 ? -6.392 21.880 20.938 1.00 28.31 263 ASN A C 1
ATOM 2213 O O . ASN A 1 263 ? -6.130 22.076 22.123 1.00 28.31 263 ASN A O 1
ATOM 2217 N N . GLU A 1 264 ? -6.784 20.674 20.515 1.00 28.92 264 GLU A N 1
ATOM 2218 C CA . GLU A 1 264 ? -6.866 19.521 21.430 1.00 28.92 264 GLU A CA 1
ATOM 2219 C C . GLU A 1 264 ? -5.757 18.494 21.167 1.00 28.92 264 GLU A C 1
ATOM 2221 O O . GLU A 1 264 ? -5.915 17.505 20.455 1.00 28.92 264 GLU A O 1
ATOM 2226 N N . ILE A 1 265 ? -4.618 18.684 21.839 1.00 34.28 265 ILE A N 1
ATOM 2227 C CA . ILE A 1 265 ? -3.850 17.550 22.374 1.00 34.28 265 ILE A CA 1
ATOM 2228 C C . ILE A 1 265 ? -4.329 17.366 23.817 1.00 34.28 265 ILE A C 1
ATOM 2230 O O . ILE A 1 265 ? -3.599 17.646 24.761 1.00 34.28 265 ILE A O 1
ATOM 2234 N N . SER A 1 266 ? -5.594 16.991 23.994 1.00 31.81 266 SER A N 1
ATOM 2235 C CA . SER A 1 266 ? -6.140 16.565 25.287 1.00 31.81 266 SER A CA 1
ATOM 2236 C C . SER A 1 266 ? -7.573 16.066 25.129 1.00 31.81 266 SER A C 1
ATOM 2238 O O . SER A 1 266 ? -8.515 16.710 25.575 1.00 31.81 266 SER A O 1
ATOM 2240 N N . SER A 1 267 ? -7.755 14.898 24.534 1.00 30.75 267 SER A N 1
ATOM 2241 C CA . SER A 1 267 ? -8.939 14.100 24.834 1.00 30.75 267 SER A CA 1
ATOM 2242 C C . SER A 1 267 ? -8.577 12.624 24.747 1.00 30.75 267 SER A C 1
ATOM 2244 O O . SER A 1 267 ? -7.805 12.180 23.895 1.00 30.75 267 SER A O 1
ATOM 2246 N N . GLU A 1 268 ? -9.073 11.878 25.727 1.00 35.56 268 GLU A N 1
ATOM 2247 C CA . GLU A 1 268 ? -8.791 10.481 26.076 1.00 35.56 268 GLU A CA 1
ATOM 2248 C C . GLU A 1 268 ? -9.241 9.458 24.999 1.00 35.56 268 GLU A C 1
ATOM 2250 O O . GLU A 1 268 ? -9.553 8.305 25.296 1.00 35.56 268 GLU A O 1
ATOM 2255 N N . GLU A 1 269 ? -9.278 9.865 23.728 1.00 35.94 269 GLU A N 1
ATOM 2256 C CA . GLU A 1 269 ? -9.751 9.089 22.573 1.00 35.94 269 GLU A CA 1
ATOM 2257 C C . GLU A 1 269 ? -8.645 8.780 21.549 1.00 35.94 269 GLU A C 1
ATOM 2259 O O . GLU A 1 269 ? -8.850 7.974 20.644 1.00 35.94 269 GLU A O 1
ATOM 2264 N N . GLY A 1 270 ? -7.443 9.347 21.724 1.00 37.22 270 GLY A N 1
ATOM 2265 C CA . GLY A 1 270 ? -6.244 9.023 20.933 1.00 37.22 270 GLY A CA 1
ATOM 2266 C C . GLY A 1 270 ? -5.448 7.809 21.432 1.00 37.22 270 GLY A C 1
ATOM 2267 O O . GLY A 1 270 ? -4.488 7.385 20.786 1.00 37.22 270 GLY A O 1
ATOM 2268 N N . ILE A 1 271 ? -5.835 7.238 22.572 1.00 39.16 271 ILE A N 1
ATOM 2269 C CA . ILE A 1 271 ? -5.304 5.962 23.045 1.00 39.16 271 ILE A CA 1
ATOM 2270 C C . ILE A 1 271 ? -6.212 4.895 22.456 1.00 39.16 271 ILE A C 1
ATOM 2272 O O . ILE A 1 271 ? -7.409 4.887 22.722 1.00 39.16 271 ILE A O 1
ATOM 2276 N N . ASP A 1 272 ? -5.646 4.062 21.588 1.00 43.00 272 ASP A N 1
ATOM 2277 C CA . ASP A 1 272 ? -6.335 3.032 20.818 1.00 43.00 272 ASP A CA 1
ATOM 2278 C C . ASP A 1 272 ? -7.147 2.091 21.730 1.00 43.00 272 ASP A C 1
ATOM 2280 O O . ASP A 1 272 ? -6.665 1.035 22.136 1.00 43.00 272 ASP A O 1
ATOM 2284 N N . LYS A 1 273 ? -8.401 2.460 22.052 1.00 40.84 273 LYS A N 1
ATOM 2285 C CA . LYS A 1 273 ? -9.337 1.698 22.906 1.00 40.84 273 LYS A CA 1
ATOM 2286 C C . LYS A 1 273 ? -9.464 0.218 22.480 1.00 40.84 273 LYS A C 1
ATOM 2288 O O . LYS A 1 273 ? -9.896 -0.596 23.289 1.00 40.84 273 LYS A O 1
ATOM 2293 N N . SER A 1 274 ? -9.017 -0.148 21.270 1.00 47.25 274 SER A N 1
ATOM 2294 C CA . SER A 1 274 ? -9.009 -1.512 20.726 1.00 47.25 274 SER A CA 1
ATOM 2295 C C . SER A 1 274 ? -7.926 -2.449 21.275 1.00 47.25 274 SER A C 1
ATOM 2297 O O . SER A 1 274 ? -8.065 -3.662 21.136 1.00 47.25 274 SER A O 1
ATOM 2299 N N . ILE A 1 275 ? -6.855 -1.946 21.909 1.00 48.31 275 ILE A N 1
ATOM 2300 C CA . ILE A 1 275 ? -5.716 -2.790 22.338 1.00 48.31 275 ILE A CA 1
ATOM 2301 C C . ILE A 1 275 ? -6.133 -3.892 23.320 1.00 48.31 275 ILE A C 1
ATOM 2303 O O . ILE A 1 275 ? -5.448 -4.898 23.447 1.00 48.31 275 ILE A O 1
ATOM 2307 N N . CYS A 1 276 ? -7.269 -3.757 24.004 1.00 45.34 276 CYS A N 1
ATOM 2308 C CA . CYS A 1 276 ? -7.725 -4.741 24.988 1.00 45.34 276 CYS A CA 1
ATOM 2309 C C . CYS A 1 276 ? -8.996 -5.498 24.588 1.00 45.34 276 CYS A C 1
ATOM 2311 O O . CYS A 1 276 ? -9.553 -6.220 25.416 1.00 45.34 276 CYS A O 1
ATOM 2313 N N . GLU A 1 277 ? -9.457 -5.395 23.338 1.00 45.69 277 GLU A N 1
ATOM 2314 C CA . GLU A 1 277 ? -10.622 -6.156 22.874 1.00 45.69 277 GLU A CA 1
ATOM 2315 C C . GLU A 1 277 ? -10.271 -7.619 22.548 1.00 45.69 277 GLU A C 1
ATOM 2317 O O . GLU A 1 277 ? -10.338 -8.044 21.403 1.00 45.69 277 GLU A O 1
ATOM 2322 N N . ILE A 1 278 ? -9.957 -8.403 23.588 1.00 49.50 278 ILE A N 1
ATOM 2323 C CA . ILE A 1 278 ? -9.732 -9.865 23.589 1.00 49.50 278 ILE A CA 1
ATOM 2324 C C . ILE A 1 278 ? -8.935 -10.337 22.363 1.00 49.50 278 ILE A C 1
ATOM 2326 O O . ILE A 1 278 ? -9.458 -10.982 21.454 1.00 49.50 278 ILE A O 1
ATOM 2330 N N . GLU A 1 279 ? -7.651 -10.003 22.372 1.00 52.78 279 GLU A N 1
ATOM 2331 C CA . GLU A 1 279 ? -6.663 -10.523 21.435 1.00 52.78 279 GLU A CA 1
ATOM 2332 C C . GLU A 1 279 ? -5.913 -11.722 22.013 1.00 52.78 279 GLU A C 1
ATOM 2334 O O . GLU A 1 279 ? -5.938 -11.982 23.218 1.00 52.78 279 GLU A O 1
ATOM 2339 N N . ASP A 1 280 ? -5.204 -12.432 21.139 1.00 73.25 280 ASP A N 1
ATOM 2340 C CA . ASP A 1 280 ? -4.165 -13.359 21.562 1.00 73.25 280 ASP A CA 1
ATOM 2341 C C . ASP A 1 280 ? -3.062 -12.602 22.349 1.00 73.25 280 ASP A C 1
ATOM 2343 O O . ASP A 1 280 ? -2.607 -11.542 21.899 1.00 73.25 280 ASP A O 1
ATOM 2347 N N . PRO A 1 281 ? -2.619 -13.108 23.515 1.00 72.81 281 PRO A N 1
ATOM 2348 C CA . PRO A 1 281 ? -1.633 -12.435 24.359 1.00 72.81 281 PRO A CA 1
ATOM 2349 C C . PRO A 1 281 ? -0.297 -12.129 23.676 1.00 72.81 281 PRO A C 1
ATOM 2351 O O . PRO A 1 281 ? 0.323 -11.113 23.992 1.00 72.81 281 PRO A O 1
ATOM 2354 N N . ASP A 1 282 ? 0.149 -12.971 22.743 1.00 68.56 282 ASP A N 1
ATOM 2355 C CA . ASP A 1 282 ? 1.425 -12.802 22.043 1.00 68.56 282 ASP A CA 1
ATOM 2356 C C . ASP A 1 282 ? 1.323 -11.681 20.996 1.00 68.56 282 ASP A C 1
ATOM 2358 O O . ASP A 1 282 ? 2.259 -10.891 20.799 1.00 68.56 282 ASP A O 1
ATOM 2362 N N . VAL A 1 283 ? 0.152 -11.569 20.361 1.00 61.09 283 VAL A N 1
ATOM 2363 C CA . VAL A 1 283 ? -0.200 -10.477 19.443 1.00 61.09 283 VAL A CA 1
ATOM 2364 C C . VAL A 1 283 ? -0.283 -9.157 20.200 1.00 61.09 283 VAL A C 1
ATOM 2366 O O . VAL A 1 283 ? 0.373 -8.189 19.807 1.00 61.09 283 VAL A O 1
ATOM 2369 N N . LEU A 1 284 ? -1.001 -9.139 21.324 1.00 72.06 284 LEU A N 1
ATOM 2370 C CA . LEU A 1 284 ? -1.114 -7.970 22.191 1.00 72.06 284 LEU A CA 1
ATOM 2371 C C . LEU A 1 284 ? 0.261 -7.490 22.667 1.00 72.06 284 LEU A C 1
ATOM 2373 O O . LEU A 1 284 ? 0.581 -6.303 22.577 1.00 72.06 284 LEU A O 1
ATOM 2377 N N . PHE A 1 285 ? 1.110 -8.420 23.113 1.00 80.94 285 PHE A N 1
ATOM 2378 C CA . PHE A 1 285 ? 2.465 -8.102 23.549 1.00 80.94 285 PHE A CA 1
ATOM 2379 C C . PHE A 1 285 ? 3.260 -7.433 22.421 1.00 80.94 285 PHE A C 1
ATOM 2381 O O . PHE A 1 285 ? 3.829 -6.357 22.601 1.00 80.94 285 PHE A O 1
ATOM 2388 N N . SER A 1 286 ? 3.249 -8.031 21.228 1.00 66.12 286 SER A N 1
ATOM 2389 C CA . SER A 1 286 ? 3.973 -7.518 20.060 1.00 66.12 286 SER A CA 1
ATOM 2390 C C . SER A 1 286 ? 3.467 -6.140 19.613 1.00 66.12 286 SER A C 1
ATOM 2392 O O . SER A 1 286 ? 4.275 -5.275 19.264 1.00 66.12 286 SER A O 1
ATOM 2394 N N . ARG A 1 287 ? 2.147 -5.904 19.665 1.00 63.53 287 ARG A N 1
ATOM 2395 C CA . ARG A 1 287 ? 1.514 -4.615 19.336 1.00 63.53 287 ARG A CA 1
ATOM 2396 C C . ARG A 1 287 ? 1.956 -3.508 20.276 1.00 63.53 287 ARG A C 1
ATOM 2398 O O . ARG A 1 287 ? 2.373 -2.448 19.816 1.00 63.53 287 ARG A O 1
ATOM 2405 N N . VAL A 1 288 ? 1.911 -3.759 21.583 1.00 73.25 288 VAL A N 1
ATOM 2406 C CA . VAL A 1 288 ? 2.325 -2.767 22.580 1.00 73.25 288 VAL A CA 1
ATOM 2407 C C . VAL A 1 288 ? 3.818 -2.464 22.456 1.00 73.25 288 VAL A C 1
ATOM 2409 O O . VAL A 1 288 ? 4.227 -1.316 22.611 1.00 73.25 288 VAL A O 1
ATOM 2412 N N . VAL A 1 289 ? 4.644 -3.451 22.093 1.00 70.69 289 VAL A N 1
ATOM 2413 C CA . VAL A 1 289 ? 6.067 -3.194 21.838 1.00 70.69 289 VAL A CA 1
ATOM 2414 C C . VAL A 1 289 ? 6.306 -2.338 20.581 1.00 70.69 289 VAL A C 1
ATOM 2416 O O . VAL A 1 289 ? 7.295 -1.606 20.510 1.00 70.69 289 VAL A O 1
ATOM 2419 N N . ALA A 1 290 ? 5.404 -2.385 19.599 1.00 57.69 290 ALA A N 1
ATOM 2420 C CA . ALA A 1 290 ? 5.524 -1.661 18.333 1.00 57.69 290 ALA A CA 1
ATOM 2421 C C . ALA A 1 290 ? 5.059 -0.192 18.386 1.00 57.69 290 ALA A C 1
ATOM 2423 O O . ALA A 1 290 ? 5.230 0.530 17.401 1.00 57.69 290 ALA A O 1
ATOM 2424 N N . ILE A 1 291 ? 4.498 0.276 19.506 1.00 56.09 291 ILE A N 1
ATOM 2425 C CA . ILE A 1 291 ? 3.978 1.647 19.616 1.00 56.09 291 ILE A CA 1
ATOM 2426 C C . ILE A 1 291 ? 5.086 2.690 19.439 1.00 56.09 291 ILE A C 1
ATOM 2428 O O . ILE A 1 291 ? 6.258 2.453 19.750 1.00 56.09 291 ILE A O 1
ATOM 2432 N N . SER A 1 292 ? 4.724 3.883 18.971 1.00 53.06 292 SER A N 1
ATOM 2433 C CA . SER A 1 292 ? 5.654 5.015 18.919 1.00 53.06 292 SER A CA 1
ATOM 2434 C C . SER A 1 292 ? 6.123 5.405 20.325 1.00 53.06 292 SER A C 1
ATOM 2436 O O . SER A 1 292 ? 5.360 5.336 21.285 1.00 53.06 292 SER A O 1
ATOM 2438 N N . GLU A 1 293 ? 7.373 5.856 20.460 1.00 61.69 293 GLU A N 1
ATOM 2439 C CA . GLU A 1 293 ? 7.926 6.284 21.757 1.00 61.69 293 GLU A CA 1
ATOM 2440 C C . GLU A 1 293 ? 7.124 7.415 22.402 1.00 61.69 293 GLU A C 1
ATOM 2442 O O . GLU A 1 293 ? 6.996 7.475 23.623 1.00 61.69 293 GLU A O 1
ATOM 2447 N N . ARG A 1 294 ? 6.528 8.276 21.570 1.00 62.81 294 ARG A N 1
ATOM 2448 C CA . ARG A 1 294 ? 5.689 9.391 22.020 1.00 62.81 294 ARG A CA 1
ATOM 2449 C C . ARG A 1 294 ? 4.444 8.918 22.778 1.00 62.81 294 ARG A C 1
ATOM 2451 O O . ARG A 1 294 ? 3.963 9.654 23.623 1.00 62.81 294 ARG A O 1
ATOM 2458 N N . LEU A 1 295 ? 3.973 7.696 22.513 1.00 65.31 295 LEU A N 1
ATOM 2459 C CA . LEU A 1 295 ? 2.749 7.127 23.090 1.00 65.31 295 LEU A CA 1
ATOM 2460 C C . LEU A 1 295 ? 2.991 6.333 24.380 1.00 65.31 295 LEU A C 1
ATOM 2462 O O . LEU A 1 295 ? 2.035 5.925 25.033 1.00 65.31 295 LEU A O 1
ATOM 2466 N N . ILE A 1 296 ? 4.252 6.105 24.768 1.00 71.94 296 ILE A N 1
ATOM 2467 C CA . ILE A 1 296 ? 4.593 5.300 25.952 1.00 71.94 296 ILE A CA 1
ATOM 2468 C C . ILE A 1 296 ? 3.929 5.878 27.205 1.00 71.94 296 ILE A C 1
ATOM 2470 O O . ILE A 1 296 ? 3.307 5.141 27.966 1.00 71.94 296 ILE A O 1
ATOM 2474 N N . SER A 1 297 ? 4.053 7.194 27.412 1.00 71.38 297 SER A N 1
ATOM 2475 C CA . SER A 1 297 ? 3.517 7.857 28.605 1.00 71.38 297 SER A CA 1
ATOM 2476 C C . SER A 1 297 ? 1.999 7.739 28.689 1.00 71.38 297 SER A C 1
ATOM 2478 O O . SER A 1 297 ? 1.462 7.431 29.752 1.00 71.38 297 SER A O 1
ATOM 2480 N N . ASP A 1 298 ? 1.330 7.943 27.559 1.00 65.31 298 ASP A N 1
ATOM 2481 C CA . ASP A 1 298 ? -0.126 7.915 27.468 1.00 65.31 298 ASP A CA 1
ATOM 2482 C C . ASP A 1 298 ? -0.648 6.500 27.735 1.00 65.31 298 ASP A C 1
ATOM 2484 O O . ASP A 1 298 ? -1.573 6.304 28.521 1.00 65.31 298 ASP A O 1
ATOM 2488 N N . TYR A 1 299 ? 0.012 5.484 27.177 1.00 70.31 299 TYR A N 1
ATOM 2489 C CA . TYR A 1 299 ? -0.391 4.090 27.347 1.00 70.31 299 TYR A CA 1
ATOM 2490 C C . TYR A 1 299 ? -0.164 3.573 28.769 1.00 70.31 299 TYR A C 1
ATOM 2492 O O . TYR A 1 299 ? -0.981 2.813 29.285 1.00 70.31 299 TYR A O 1
ATOM 2500 N N . TYR A 1 300 ? 0.923 3.977 29.425 1.00 77.31 300 TYR A N 1
ATOM 2501 C CA . TYR A 1 300 ? 1.136 3.663 30.839 1.00 77.31 300 TYR A CA 1
ATOM 2502 C C . TYR A 1 300 ? 0.072 4.309 31.727 1.00 77.31 300 TYR A C 1
ATOM 2504 O O . TYR A 1 300 ? -0.465 3.640 32.613 1.00 77.31 300 TYR A O 1
ATOM 2512 N N . GLY A 1 301 ? -0.263 5.577 31.470 1.00 71.88 301 GLY A N 1
ATOM 2513 C CA . GLY A 1 301 ? -1.328 6.267 32.192 1.00 71.88 301 GLY A CA 1
ATOM 2514 C C . GLY A 1 301 ? -2.670 5.559 32.021 1.00 71.88 301 GLY A C 1
ATOM 2515 O O . GLY A 1 301 ? -3.355 5.287 33.002 1.00 71.88 301 GLY A O 1
ATOM 2516 N N . TYR A 1 302 ? -3.001 5.179 30.790 1.00 69.69 302 TYR A N 1
ATOM 2517 C CA . TYR A 1 302 ? -4.306 4.621 30.456 1.00 69.69 302 TYR A CA 1
ATOM 2518 C C . TYR A 1 302 ? -4.472 3.145 30.824 1.00 69.69 302 TYR A C 1
ATOM 2520 O O . TYR A 1 302 ? -5.418 2.772 31.516 1.00 69.69 302 TYR A O 1
ATOM 2528 N N . TYR A 1 303 ? -3.554 2.277 30.393 1.00 71.31 303 TYR A N 1
ATOM 2529 C CA . TYR A 1 303 ? -3.724 0.836 30.588 1.00 71.31 303 TYR A CA 1
ATOM 2530 C C . TYR A 1 303 ? -3.202 0.345 31.926 1.00 71.31 303 TYR A C 1
ATOM 2532 O O . TYR A 1 303 ? -3.725 -0.637 32.452 1.00 71.31 303 TYR A O 1
ATOM 2540 N N . VAL A 1 304 ? -2.186 0.994 32.486 1.00 75.88 304 VAL A N 1
ATOM 2541 C CA . VAL A 1 304 ? -1.530 0.528 33.715 1.00 75.88 304 VAL A CA 1
ATOM 2542 C C . VAL A 1 304 ? -1.919 1.393 34.915 1.00 75.88 304 VAL A C 1
ATOM 2544 O O . VAL A 1 304 ? -1.961 0.885 36.031 1.00 75.88 304 VAL A O 1
ATOM 2547 N N . GLY A 1 305 ? -2.276 2.660 34.696 1.00 73.12 305 GLY A N 1
ATOM 2548 C CA . GLY A 1 305 ? -2.585 3.605 35.770 1.00 73.12 305 GLY A CA 1
ATOM 2549 C C . GLY A 1 305 ? -1.337 4.194 36.431 1.00 73.12 305 GLY A C 1
ATOM 2550 O O . GLY A 1 305 ? -1.414 4.637 37.572 1.00 73.12 305 GLY A O 1
ATOM 2551 N N . ILE A 1 306 ? -0.188 4.179 35.742 1.00 68.88 306 ILE A N 1
ATOM 2552 C CA . ILE A 1 306 ? 1.079 4.714 36.261 1.00 68.88 306 ILE A CA 1
ATOM 2553 C C . ILE A 1 306 ? 1.313 6.121 35.685 1.00 68.88 306 ILE A C 1
ATOM 2555 O O . ILE A 1 306 ? 1.384 6.268 34.461 1.00 68.88 306 ILE A O 1
ATOM 2559 N N . PRO A 1 307 ? 1.473 7.163 36.523 1.00 64.75 307 PRO A N 1
ATOM 2560 C CA . PRO A 1 307 ? 1.788 8.514 36.065 1.00 64.75 307 PRO A CA 1
ATOM 2561 C C . PRO A 1 307 ? 3.160 8.611 35.380 1.00 64.75 307 PRO A C 1
ATOM 2563 O O . PRO A 1 307 ? 4.117 7.925 35.741 1.00 64.75 307 PRO A O 1
ATOM 2566 N N . SER A 1 308 ? 3.309 9.567 34.460 1.00 59.38 308 SER A N 1
ATOM 2567 C CA . SER A 1 308 ? 4.516 9.760 33.630 1.00 59.38 308 SER A CA 1
ATOM 2568 C C . SER A 1 308 ? 5.846 9.881 34.392 1.00 59.38 308 SER A C 1
ATOM 2570 O O . SER A 1 308 ? 6.909 9.544 33.863 1.00 59.38 308 SER A O 1
ATOM 2572 N N . LYS A 1 309 ? 5.809 10.340 35.649 1.00 61.06 309 LYS A N 1
ATOM 2573 C CA . LYS A 1 309 ? 6.987 10.455 36.523 1.00 61.06 309 LYS A CA 1
ATOM 2574 C C . LYS A 1 309 ? 7.513 9.100 37.012 1.00 61.06 309 LYS A C 1
ATOM 2576 O O . LYS A 1 309 ? 8.722 8.966 37.182 1.00 61.06 309 LYS A O 1
ATOM 2581 N N . GLU A 1 310 ? 6.642 8.112 37.189 1.00 58.72 310 GLU A N 1
ATOM 2582 C CA . GLU A 1 310 ? 6.981 6.769 37.685 1.00 58.72 310 GLU A CA 1
ATOM 2583 C C . GLU A 1 310 ? 7.443 5.836 36.552 1.00 58.72 310 GLU A C 1
ATOM 2585 O O . GLU A 1 310 ? 8.309 4.988 36.756 1.00 58.72 310 GLU A O 1
ATOM 2590 N N . ILE A 1 311 ? 7.000 6.079 35.310 1.00 59.66 311 ILE A N 1
ATOM 2591 C CA . ILE A 1 311 ? 7.488 5.376 34.104 1.00 59.66 311 ILE A CA 1
ATOM 2592 C C . ILE A 1 311 ? 9.011 5.510 33.959 1.00 59.66 311 ILE A C 1
ATOM 2594 O O . ILE A 1 311 ? 9.712 4.545 33.647 1.00 59.66 311 ILE A O 1
ATOM 2598 N N . LYS A 1 312 ? 9.539 6.713 34.225 1.00 55.56 312 LYS A N 1
ATOM 2599 C CA . LYS A 1 312 ? 10.984 6.991 34.191 1.00 55.56 312 LYS A CA 1
ATOM 2600 C C . LYS A 1 312 ? 11.764 6.217 35.257 1.00 55.56 312 LYS A C 1
ATOM 2602 O O . LYS A 1 312 ? 12.965 6.025 35.080 1.00 55.56 312 LYS A O 1
ATOM 2607 N N . GLN A 1 313 ? 11.112 5.796 36.342 1.00 56.91 313 GLN A N 1
ATOM 2608 C CA . GLN A 1 313 ? 11.725 5.003 37.410 1.00 56.91 313 GLN A CA 1
ATOM 2609 C C . GLN A 1 313 ? 11.706 3.501 37.083 1.00 56.91 313 GLN A C 1
ATOM 2611 O O . GLN A 1 313 ? 12.688 2.821 37.356 1.00 56.91 313 GLN A O 1
ATOM 2616 N N . GLU A 1 314 ? 10.655 2.990 36.431 1.00 51.06 314 GLU A N 1
ATOM 2617 C CA . GLU A 1 314 ? 10.549 1.564 36.069 1.00 51.06 314 GLU A CA 1
ATOM 2618 C C . GLU A 1 314 ? 11.328 1.148 34.812 1.00 51.06 314 GLU A C 1
ATOM 2620 O O . GLU A 1 314 ? 11.764 0.002 34.708 1.00 51.06 314 GLU A O 1
ATOM 2625 N N . ALA A 1 315 ? 11.470 2.039 33.830 1.00 48.88 315 ALA A N 1
ATOM 2626 C CA . ALA A 1 315 ? 12.088 1.724 32.537 1.00 48.88 315 ALA A CA 1
ATOM 2627 C C . ALA A 1 315 ? 13.359 2.537 32.232 1.00 48.88 315 ALA A C 1
ATOM 2629 O O . ALA A 1 315 ? 14.000 2.345 31.193 1.00 48.88 315 ALA A O 1
ATOM 2630 N N . GLY A 1 316 ? 13.734 3.464 33.117 1.00 54.53 316 GLY A N 1
ATOM 2631 C CA . GLY A 1 316 ? 14.833 4.396 32.882 1.00 54.53 316 GLY A CA 1
ATOM 2632 C C . GLY A 1 316 ? 14.587 5.304 31.669 1.00 54.53 316 GLY A C 1
ATOM 2633 O O . GLY A 1 316 ? 13.466 5.727 31.394 1.00 54.53 316 GLY A O 1
ATOM 2634 N N . THR A 1 317 ? 15.654 5.626 30.930 1.00 53.81 317 THR A N 1
ATOM 2635 C CA . THR A 1 317 ? 15.598 6.391 29.666 1.00 53.81 317 THR A CA 1
ATOM 2636 C C . THR A 1 317 ? 15.541 5.489 28.431 1.00 53.81 317 THR A C 1
ATOM 2638 O O . THR A 1 317 ? 15.823 5.970 27.341 1.00 53.81 317 THR A O 1
ATOM 2641 N N . ASN A 1 318 ? 15.235 4.194 28.580 1.00 63.84 318 ASN A N 1
ATOM 2642 C CA . ASN A 1 318 ? 15.209 3.232 27.479 1.00 63.84 318 ASN A CA 1
ATOM 2643 C C . ASN A 1 318 ? 13.765 3.048 26.965 1.00 63.84 318 ASN A C 1
ATOM 2645 O O . ASN A 1 318 ? 12.974 2.349 27.607 1.00 63.84 318 ASN A O 1
ATOM 2649 N N . PRO A 1 319 ? 13.405 3.620 25.799 1.00 59.72 319 PRO A N 1
ATOM 2650 C CA . PRO A 1 319 ? 12.042 3.545 25.281 1.00 59.72 319 PRO A CA 1
ATOM 2651 C C . PRO A 1 319 ? 11.626 2.115 24.937 1.00 59.72 319 PRO A C 1
ATOM 2653 O O . PRO A 1 319 ? 10.459 1.763 25.072 1.00 59.72 319 PRO A O 1
ATOM 2656 N N . GLN A 1 320 ? 12.570 1.258 24.546 1.00 62.22 320 GLN A N 1
ATOM 2657 C CA . GLN A 1 320 ? 12.280 -0.132 24.207 1.00 62.22 320 GLN A CA 1
ATOM 2658 C C . GLN A 1 320 ? 11.988 -0.977 25.451 1.00 62.22 320 GLN A C 1
ATOM 2660 O O . GLN A 1 320 ? 11.090 -1.823 25.432 1.00 62.22 320 GLN A O 1
ATOM 2665 N N . LEU A 1 321 ? 12.705 -0.720 26.549 1.00 68.50 321 LEU A N 1
ATOM 2666 C CA . LEU A 1 321 ? 12.410 -1.325 27.847 1.00 68.50 321 LEU A CA 1
ATOM 2667 C C . LEU A 1 321 ? 11.047 -0.856 28.356 1.00 68.50 321 LEU A C 1
ATOM 2669 O O . LEU A 1 321 ? 10.250 -1.677 28.796 1.00 68.50 321 LEU A O 1
ATOM 2673 N N . ALA A 1 322 ? 10.745 0.436 28.215 1.00 72.31 322 ALA A N 1
ATOM 2674 C CA . ALA A 1 322 ? 9.446 0.983 28.590 1.00 72.31 322 ALA A CA 1
ATOM 2675 C C . ALA A 1 322 ? 8.310 0.325 27.799 1.00 72.31 322 ALA A C 1
ATOM 2677 O O . ALA A 1 322 ? 7.328 -0.104 28.390 1.00 72.31 322 ALA A O 1
ATOM 2678 N N . LYS A 1 323 ? 8.469 0.147 26.484 1.00 75.06 323 LYS A N 1
ATOM 2679 C CA . LYS A 1 323 ? 7.486 -0.554 25.646 1.00 75.06 323 LYS A CA 1
ATOM 2680 C C . LYS A 1 323 ? 7.339 -2.034 26.006 1.00 75.06 323 LYS A C 1
ATOM 2682 O O . LYS A 1 323 ? 6.227 -2.544 26.046 1.00 75.06 323 LYS A O 1
ATOM 2687 N N . THR A 1 324 ? 8.440 -2.721 26.312 1.00 78.75 324 THR A N 1
ATOM 2688 C CA . THR A 1 324 ? 8.417 -4.141 26.712 1.00 78.75 324 THR A CA 1
ATOM 2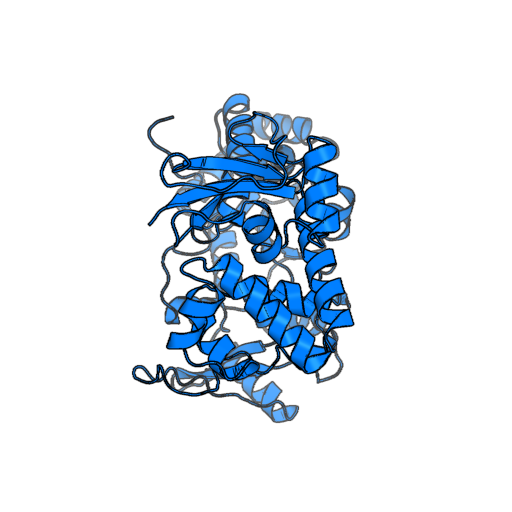689 C C . THR A 1 324 ? 7.771 -4.332 28.085 1.00 78.75 324 THR A C 1
ATOM 2691 O O . THR A 1 324 ? 6.994 -5.264 28.283 1.00 78.75 324 THR A O 1
ATOM 2694 N N . ASN A 1 325 ? 8.052 -3.434 29.030 1.00 82.00 325 ASN A N 1
ATOM 2695 C CA . ASN A 1 325 ? 7.445 -3.440 30.358 1.00 82.00 325 ASN A CA 1
ATOM 2696 C C . ASN A 1 325 ? 5.963 -3.070 30.288 1.00 82.00 325 ASN A C 1
ATOM 2698 O O . ASN A 1 325 ? 5.145 -3.723 30.927 1.00 82.00 325 ASN A O 1
ATOM 2702 N N . LEU A 1 326 ? 5.606 -2.080 29.471 1.00 83.44 326 LEU A N 1
ATOM 2703 C CA . LEU A 1 326 ? 4.222 -1.730 29.181 1.00 83.44 326 LEU A CA 1
ATOM 2704 C C . LEU A 1 326 ? 3.466 -2.925 28.592 1.00 83.44 326 LEU A C 1
ATOM 2706 O O . LEU A 1 326 ? 2.414 -3.281 29.108 1.00 83.44 326 LEU A O 1
ATOM 2710 N N . ALA A 1 327 ? 4.028 -3.596 27.583 1.00 83.88 327 ALA A N 1
ATOM 2711 C CA . ALA A 1 327 ? 3.440 -4.787 26.969 1.00 83.88 327 ALA A CA 1
ATOM 2712 C C . ALA A 1 327 ? 3.204 -5.896 27.992 1.00 83.88 327 ALA A C 1
ATOM 2714 O O . ALA A 1 327 ? 2.101 -6.430 28.091 1.00 83.88 327 ALA A O 1
ATOM 2715 N N . TYR A 1 328 ? 4.214 -6.179 28.815 1.00 87.06 328 TYR A N 1
ATOM 2716 C CA . TYR A 1 328 ? 4.105 -7.151 29.893 1.00 87.06 328 TYR A CA 1
ATOM 2717 C C . TYR A 1 328 ? 2.995 -6.791 30.883 1.00 87.06 328 TYR A C 1
ATOM 2719 O O . TYR A 1 328 ? 2.168 -7.640 31.194 1.00 87.06 328 TYR A O 1
ATOM 2727 N N . ARG A 1 329 ? 2.937 -5.537 31.341 1.00 84.88 329 ARG A N 1
ATOM 2728 C CA . ARG A 1 329 ? 1.941 -5.072 32.317 1.00 84.88 329 ARG A CA 1
ATOM 2729 C C . ARG A 1 329 ? 0.524 -5.107 31.767 1.00 84.88 329 ARG A C 1
ATOM 2731 O O . ARG A 1 329 ? -0.399 -5.465 32.491 1.00 84.88 329 ARG A O 1
ATOM 2738 N N . ILE A 1 330 ? 0.355 -4.759 30.494 1.00 82.69 330 ILE A N 1
ATOM 2739 C CA . ILE A 1 330 ? -0.935 -4.854 29.814 1.00 82.69 330 ILE A CA 1
ATOM 2740 C C . ILE A 1 330 ? -1.359 -6.324 29.745 1.00 82.69 330 ILE A C 1
ATOM 2742 O O . ILE A 1 330 ? -2.432 -6.668 30.230 1.00 82.69 330 ILE A O 1
ATOM 2746 N N . VAL A 1 331 ? -0.506 -7.224 29.249 1.00 80.81 331 VAL A N 1
ATOM 2747 C CA . VAL A 1 331 ? -0.856 -8.651 29.176 1.00 80.81 331 VAL A CA 1
ATOM 2748 C C . VAL A 1 331 ? -1.096 -9.249 30.567 1.00 80.81 331 VAL A C 1
ATOM 2750 O O . VAL A 1 331 ? -2.047 -10.001 30.750 1.00 80.81 331 VAL A O 1
ATOM 2753 N N . GLU A 1 332 ? -0.300 -8.887 31.573 1.00 83.94 332 GLU A N 1
ATOM 2754 C CA . GLU A 1 332 ? -0.480 -9.348 32.954 1.00 83.94 332 GLU A CA 1
ATOM 2755 C C . GLU A 1 332 ? -1.826 -8.899 33.523 1.00 83.94 332 GLU A C 1
ATOM 2757 O O . GLU A 1 332 ? -2.530 -9.706 34.132 1.00 83.94 332 GLU A O 1
ATOM 2762 N N . LYS A 1 333 ? -2.212 -7.642 33.280 1.00 79.12 333 LYS A N 1
ATOM 2763 C CA . LYS A 1 333 ? -3.480 -7.078 33.746 1.00 79.12 333 LYS A CA 1
ATOM 2764 C C . LYS A 1 333 ? -4.694 -7.819 33.181 1.00 79.12 333 LYS A C 1
ATOM 2766 O O . LYS A 1 333 ? -5.659 -8.017 33.914 1.00 79.12 333 LYS A O 1
ATOM 2771 N N . TYR A 1 334 ? -4.657 -8.221 31.910 1.00 72.94 334 TYR A N 1
ATOM 2772 C CA . TYR A 1 334 ? -5.818 -8.818 31.235 1.00 72.94 334 TYR A CA 1
ATOM 2773 C C . TYR A 1 334 ? -5.809 -10.353 31.196 1.00 72.94 334 TYR A C 1
ATOM 2775 O O . TYR A 1 334 ? -6.873 -10.965 31.207 1.00 72.94 334 TYR A O 1
ATOM 2783 N N . PHE A 1 335 ? -4.634 -10.984 31.178 1.00 70.38 335 PHE A N 1
ATOM 2784 C CA . PHE A 1 335 ? -4.477 -12.432 30.974 1.00 70.38 335 PHE A CA 1
ATOM 2785 C C . PHE A 1 335 ? -3.729 -13.135 32.114 1.00 70.38 335 PHE A C 1
ATOM 2787 O O . PHE A 1 335 ? -3.599 -14.361 32.121 1.00 70.38 335 PHE A O 1
ATOM 2794 N N . GLY A 1 336 ? -3.257 -12.378 33.103 1.00 71.75 336 GLY A N 1
ATOM 2795 C CA . GLY A 1 336 ? -2.538 -12.897 34.255 1.00 71.75 336 GLY A CA 1
ATOM 2796 C C . GLY A 1 336 ? -1.048 -13.130 33.998 1.00 71.75 336 GLY A C 1
ATOM 2797 O O . GLY A 1 336 ? -0.560 -13.251 32.872 1.00 71.75 336 GLY A O 1
ATOM 2798 N N . LYS A 1 337 ? -0.305 -13.225 35.100 1.00 75.81 337 LYS A N 1
ATOM 2799 C CA . LYS A 1 337 ? 1.162 -13.256 35.122 1.00 75.81 337 LYS A CA 1
ATOM 2800 C C . LYS A 1 337 ? 1.788 -14.370 34.277 1.00 75.81 337 LYS A C 1
ATOM 2802 O O . LYS A 1 337 ? 2.707 -14.122 33.505 1.00 75.81 337 LYS A O 1
ATOM 2807 N N . VAL A 1 338 ? 1.266 -15.595 34.382 1.00 72.56 338 VAL A N 1
ATOM 2808 C CA . VAL A 1 338 ? 1.799 -16.763 33.651 1.00 72.56 338 VAL A CA 1
ATOM 2809 C C . VAL A 1 338 ? 1.710 -16.562 32.136 1.00 72.56 338 VAL A C 1
ATOM 2811 O O . VAL A 1 338 ? 2.586 -17.004 31.395 1.00 72.56 338 VAL A O 1
ATOM 2814 N N . VAL A 1 339 ? 0.655 -15.896 31.667 1.00 67.12 339 VAL A N 1
ATOM 2815 C CA . VAL A 1 339 ? 0.454 -15.613 30.245 1.00 67.12 339 VAL A CA 1
ATOM 2816 C C . VAL A 1 339 ? 1.376 -14.484 29.786 1.00 67.12 339 VAL A C 1
ATOM 2818 O O . VAL A 1 339 ? 2.009 -14.613 28.744 1.00 67.12 339 VAL A O 1
ATOM 2821 N N . ALA A 1 340 ? 1.547 -13.439 30.595 1.00 74.56 340 ALA A N 1
ATOM 2822 C CA . ALA A 1 340 ? 2.478 -12.348 30.306 1.00 74.56 340 ALA A CA 1
ATOM 2823 C C . ALA A 1 340 ? 3.940 -12.813 30.201 1.00 74.56 340 ALA A C 1
ATOM 2825 O O . ALA A 1 340 ? 4.669 -12.385 29.305 1.00 74.56 340 ALA A O 1
ATOM 2826 N N . GLU A 1 341 ? 4.369 -13.729 31.074 1.00 73.75 341 GLU A N 1
ATOM 2827 C CA . GLU A 1 341 ? 5.705 -14.336 31.014 1.00 73.75 341 GLU A CA 1
ATOM 2828 C C . GLU A 1 341 ? 5.904 -15.156 29.731 1.00 73.75 341 GLU A C 1
ATOM 2830 O O . GLU A 1 341 ? 6.955 -15.060 29.090 1.00 73.75 341 GLU A O 1
ATOM 2835 N N . LYS A 1 342 ? 4.887 -15.930 29.324 1.00 67.56 342 LYS A N 1
ATOM 2836 C CA . LYS A 1 342 ? 4.909 -16.692 28.067 1.00 67.56 342 LYS A CA 1
ATOM 2837 C C . LYS A 1 342 ? 4.959 -15.775 26.847 1.00 67.56 342 LYS A C 1
ATOM 2839 O O . LYS A 1 342 ? 5.823 -15.984 26.000 1.00 67.56 342 LYS A O 1
ATOM 2844 N N . ALA A 1 343 ? 4.127 -14.738 26.810 1.00 68.25 343 ALA A N 1
ATOM 2845 C CA . ALA A 1 343 ? 4.074 -13.790 25.702 1.00 68.25 343 ALA A CA 1
ATOM 2846 C C . ALA A 1 343 ? 5.372 -12.993 25.548 1.00 68.25 343 ALA A C 1
ATOM 2848 O O . ALA A 1 343 ? 5.914 -12.876 24.448 1.00 68.25 343 ALA A O 1
ATOM 2849 N N . LYS A 1 344 ? 5.954 -12.544 26.668 1.00 80.94 344 LYS A N 1
ATOM 2850 C CA . LYS A 1 344 ? 7.281 -11.916 26.680 1.00 80.94 344 LYS A CA 1
ATOM 2851 C C . LYS A 1 344 ? 8.345 -12.853 26.115 1.00 80.94 344 LYS A C 1
ATOM 2853 O O . LYS A 1 344 ? 9.157 -12.438 25.290 1.00 80.94 344 LYS A O 1
ATOM 2858 N N . LYS A 1 345 ? 8.355 -14.115 26.553 1.00 70.44 345 LYS A N 1
ATOM 2859 C CA . LYS A 1 345 ? 9.321 -15.116 26.088 1.00 70.44 345 LYS A CA 1
ATOM 2860 C C . LYS A 1 345 ? 9.170 -15.388 24.589 1.00 70.44 345 LYS A C 1
ATOM 2862 O O . LYS A 1 345 ? 10.171 -15.359 23.880 1.00 70.44 345 LYS A O 1
ATOM 2867 N N . TYR A 1 346 ? 7.943 -15.599 24.120 1.00 64.81 346 TYR A N 1
ATOM 2868 C CA . TYR A 1 346 ? 7.646 -15.834 22.710 1.00 64.81 346 TYR A CA 1
ATOM 2869 C C . TYR A 1 346 ? 8.085 -14.654 21.834 1.00 64.81 346 TYR A C 1
ATOM 2871 O O . TYR A 1 346 ? 8.765 -14.839 20.826 1.00 64.81 346 TYR A O 1
ATOM 2879 N N . PHE A 1 347 ? 7.795 -13.426 22.270 1.00 71.44 347 PHE A N 1
ATOM 2880 C CA . PHE A 1 347 ? 8.244 -12.211 21.597 1.00 71.44 347 PHE A CA 1
ATOM 2881 C C . PHE A 1 347 ? 9.774 -12.163 21.450 1.00 71.44 347 PHE A C 1
ATOM 2883 O O . PHE A 1 347 ? 10.296 -11.943 20.356 1.00 71.44 347 PHE A O 1
ATOM 2890 N N . LEU A 1 348 ? 10.512 -12.442 22.524 1.00 66.31 348 LEU A N 1
ATOM 2891 C CA . LEU A 1 348 ? 11.977 -12.437 22.509 1.00 66.31 348 LEU A CA 1
ATOM 2892 C C . LEU A 1 348 ? 12.569 -13.551 21.632 1.00 66.31 348 LEU A C 1
ATOM 2894 O O . LEU A 1 348 ? 13.558 -13.325 20.934 1.00 66.31 348 LEU A O 1
ATOM 2898 N N . GLU A 1 349 ? 11.960 -14.738 21.636 1.00 57.91 349 GLU A N 1
ATOM 2899 C CA . GLU A 1 349 ? 12.347 -15.850 20.758 1.00 57.91 349 GLU A CA 1
ATOM 2900 C C . GLU A 1 349 ? 12.096 -15.507 19.278 1.00 57.91 349 GLU A C 1
ATOM 2902 O O . GLU A 1 349 ? 12.966 -15.741 18.437 1.00 57.91 349 GLU A O 1
ATOM 2907 N N . SER A 1 350 ? 10.983 -14.837 18.960 1.00 53.50 350 SER A N 1
ATOM 2908 C CA . SER A 1 350 ? 10.659 -14.395 17.592 1.00 53.50 350 SER A CA 1
ATOM 2909 C C . SER A 1 350 ? 11.648 -13.356 17.030 1.00 53.50 350 SER A C 1
ATOM 2911 O O . SER A 1 350 ? 11.947 -13.333 15.830 1.00 53.50 350 SER A O 1
ATOM 2913 N N . ILE A 1 351 ? 12.230 -12.523 17.900 1.00 51.94 351 ILE A N 1
ATOM 2914 C CA . ILE A 1 351 ? 13.298 -11.579 17.536 1.00 51.94 351 ILE A CA 1
ATOM 2915 C C . ILE A 1 351 ? 14.610 -12.323 17.242 1.00 51.94 351 ILE A C 1
ATOM 2917 O O . ILE A 1 351 ? 15.359 -11.926 16.350 1.00 51.94 351 ILE A O 1
ATOM 2921 N N . ALA A 1 352 ? 14.889 -13.421 17.948 1.00 44.03 352 ALA A N 1
ATOM 2922 C CA . ALA A 1 352 ? 16.099 -14.217 17.741 1.00 44.03 352 ALA A CA 1
ATOM 2923 C C . ALA A 1 352 ? 16.086 -14.995 16.413 1.00 44.03 352 ALA A C 1
ATOM 2925 O O . ALA A 1 352 ? 17.111 -15.073 15.732 1.00 44.03 352 ALA A O 1
ATOM 2926 N N . ASP A 1 353 ? 14.929 -15.542 16.030 1.00 43.41 353 ASP A N 1
ATOM 2927 C CA . ASP A 1 353 ? 14.771 -16.362 14.820 1.00 43.41 353 ASP A CA 1
ATOM 2928 C C . ASP A 1 353 ? 14.689 -15.542 13.520 1.00 43.41 353 ASP A C 1
ATOM 2930 O O . ASP A 1 353 ? 14.978 -16.051 12.436 1.00 43.41 353 ASP A O 1
ATOM 2934 N N . SER A 1 354 ? 14.360 -14.250 13.601 1.00 38.91 354 SER A N 1
ATOM 2935 C CA . SER A 1 354 ? 14.184 -13.365 12.436 1.00 38.91 354 SER A CA 1
ATOM 2936 C C . SER A 1 354 ? 15.489 -12.804 11.846 1.00 38.91 354 SER A C 1
ATOM 2938 O O . SER A 1 354 ? 15.451 -11.940 10.971 1.00 38.91 354 SER A O 1
ATOM 2940 N N . GLY A 1 355 ? 16.665 -13.277 12.280 1.00 36.91 355 GLY A N 1
ATOM 2941 C CA . GLY A 1 355 ? 17.951 -12.770 11.776 1.00 36.91 355 GLY A CA 1
ATOM 2942 C C . GLY A 1 355 ? 18.252 -11.325 12.200 1.00 36.91 355 GLY A C 1
ATOM 2943 O O . GLY A 1 355 ? 19.204 -10.727 11.711 1.00 36.91 355 GLY A O 1
ATOM 2944 N N . ILE A 1 356 ? 17.502 -10.788 13.172 1.00 38.75 356 ILE A N 1
ATOM 2945 C CA . ILE A 1 356 ? 17.726 -9.496 13.853 1.00 38.75 356 ILE A CA 1
ATOM 2946 C C . ILE A 1 356 ? 18.940 -9.575 14.819 1.00 38.75 356 ILE A C 1
ATOM 2948 O O . ILE A 1 356 ? 19.235 -8.655 15.577 1.00 38.75 356 ILE A O 1
ATOM 2952 N N . SER A 1 357 ? 19.708 -10.667 14.740 1.00 39.97 357 SER A N 1
ATOM 2953 C CA . SER A 1 357 ? 20.914 -10.987 15.513 1.00 39.97 357 SER A CA 1
ATOM 2954 C C . SER A 1 357 ? 22.045 -9.948 15.414 1.00 39.97 357 SER A C 1
ATOM 2956 O O . SER A 1 357 ? 22.958 -10.016 16.234 1.00 39.97 357 SER A O 1
ATOM 2958 N N . ASP A 1 358 ? 22.003 -9.007 14.466 1.00 39.97 358 ASP A N 1
ATOM 2959 C CA . ASP A 1 358 ? 23.032 -7.968 14.278 1.00 39.97 358 ASP A CA 1
ATOM 2960 C C . ASP A 1 358 ? 22.610 -6.572 14.771 1.00 39.97 358 ASP A C 1
ATOM 2962 O O . ASP A 1 358 ? 23.377 -5.615 14.646 1.00 39.97 358 ASP A O 1
ATOM 2966 N N . LYS A 1 359 ? 21.410 -6.412 15.352 1.00 45.75 359 LYS A N 1
ATOM 2967 C CA . LYS A 1 359 ? 21.036 -5.126 15.957 1.00 45.75 359 LYS A CA 1
ATOM 2968 C C . LYS A 1 359 ? 21.799 -4.911 17.265 1.00 45.75 359 LYS A C 1
ATOM 2970 O O . LYS A 1 359 ? 21.771 -5.742 18.171 1.00 45.75 359 LYS A O 1
ATOM 2975 N N . LEU A 1 360 ? 22.481 -3.771 17.316 1.00 47.56 360 LEU A N 1
ATOM 2976 C CA . LEU A 1 360 ? 23.212 -3.237 18.456 1.00 47.56 360 LEU A CA 1
ATOM 2977 C C . LEU A 1 360 ? 22.231 -2.374 19.268 1.00 47.56 360 LEU A C 1
ATOM 2979 O O . LEU A 1 360 ? 21.879 -1.272 18.858 1.00 47.56 360 LEU A O 1
ATOM 2983 N N . PHE A 1 361 ? 21.723 -2.903 20.377 1.00 54.12 361 PHE A N 1
ATOM 2984 C CA . PHE A 1 361 ? 20.797 -2.211 21.271 1.00 54.12 361 PHE A CA 1
ATOM 2985 C C . PHE A 1 361 ? 21.585 -1.344 22.251 1.00 54.12 361 PHE A C 1
ATOM 2987 O O . PHE A 1 361 ? 22.252 -1.875 23.132 1.00 54.12 361 PHE A O 1
ATOM 2994 N N . GLU A 1 362 ? 21.523 -0.022 22.136 1.00 48.62 362 GLU A N 1
ATOM 2995 C CA . GLU A 1 362 ? 22.140 0.846 23.141 1.00 48.62 362 GLU A CA 1
ATOM 2996 C C . GLU A 1 362 ? 21.305 0.837 24.434 1.00 48.62 362 GLU A C 1
ATOM 2998 O O . GLU A 1 362 ? 20.102 1.097 24.428 1.00 48.62 362 GLU A O 1
ATOM 3003 N N . VAL A 1 363 ? 21.939 0.482 25.548 1.00 57.22 363 VAL A N 1
ATOM 3004 C CA . VAL A 1 363 ? 21.342 0.354 26.875 1.00 57.22 363 VAL A CA 1
ATOM 3005 C C . VAL A 1 363 ? 22.028 1.343 27.800 1.00 57.22 363 VAL A C 1
ATOM 3007 O O . VAL A 1 363 ? 23.192 1.166 28.161 1.00 57.22 363 VAL A O 1
ATOM 3010 N N . VAL A 1 364 ? 21.281 2.363 28.221 1.00 52.69 364 VAL A N 1
ATOM 3011 C CA . VAL A 1 364 ? 21.762 3.328 29.209 1.00 52.69 364 VAL A CA 1
ATOM 3012 C C . VAL A 1 364 ? 21.637 2.737 30.616 1.00 52.69 364 VAL A C 1
ATOM 3014 O O . VAL A 1 364 ? 20.530 2.534 31.115 1.00 52.69 364 VAL A O 1
ATOM 3017 N N . VAL A 1 365 ? 22.768 2.479 31.262 1.00 61.44 365 VAL A N 1
ATOM 3018 C CA . VAL A 1 365 ? 22.894 2.038 32.652 1.00 61.44 365 VAL A CA 1
ATOM 3019 C C . VAL A 1 365 ? 23.005 3.277 33.543 1.00 61.44 365 VAL A C 1
ATOM 3021 O O . VAL A 1 365 ? 23.960 4.048 33.464 1.00 61.44 365 VAL A O 1
ATOM 3024 N N . ALA A 1 366 ? 21.984 3.506 34.371 1.00 45.94 366 ALA A N 1
ATOM 3025 C CA . ALA A 1 366 ? 21.869 4.722 35.178 1.00 45.94 366 ALA A CA 1
ATOM 3026 C C . ALA A 1 366 ? 22.758 4.722 36.435 1.00 45.94 366 ALA A C 1
ATOM 3028 O O . ALA A 1 366 ? 23.096 5.796 36.927 1.00 45.94 366 ALA A O 1
ATOM 3029 N N . GLU A 1 367 ? 23.136 3.545 36.942 1.00 62.81 367 GLU A N 1
ATOM 3030 C CA . GLU A 1 367 ? 23.836 3.386 38.219 1.00 62.81 367 GLU A CA 1
ATOM 3031 C C . GLU A 1 367 ? 25.209 2.731 38.040 1.00 62.81 367 GLU A C 1
ATOM 3033 O O . GLU A 1 367 ? 25.359 1.701 37.377 1.00 62.81 367 GLU A O 1
ATOM 3038 N N . ASN A 1 368 ? 26.225 3.316 38.680 1.00 66.81 368 ASN A N 1
ATOM 3039 C CA . ASN A 1 368 ? 27.530 2.680 38.820 1.00 66.81 368 ASN A CA 1
ATOM 3040 C C . ASN A 1 368 ? 27.376 1.447 39.728 1.00 66.81 368 ASN A C 1
ATOM 3042 O O . ASN A 1 368 ? 26.779 1.559 40.795 1.00 66.81 368 ASN A O 1
ATOM 3046 N N . ASN A 1 369 ? 27.953 0.309 39.334 1.00 77.06 369 ASN A N 1
ATOM 3047 C CA . ASN A 1 369 ? 27.869 -0.988 40.020 1.00 77.06 369 ASN A CA 1
ATOM 3048 C C . ASN A 1 369 ? 26.600 -1.831 39.765 1.00 77.06 369 ASN A C 1
ATOM 3050 O O . ASN A 1 369 ? 26.163 -2.580 40.638 1.00 77.06 369 ASN A O 1
ATOM 3054 N N . THR A 1 370 ? 26.038 -1.782 38.556 1.00 78.62 370 THR A N 1
ATOM 3055 C CA . THR A 1 370 ? 24.910 -2.653 38.172 1.00 78.62 370 THR A CA 1
ATOM 3056 C C . THR A 1 370 ? 25.381 -4.097 37.957 1.00 78.62 370 THR A C 1
ATOM 3058 O O . THR A 1 370 ? 26.290 -4.332 37.161 1.00 78.62 370 THR A O 1
ATOM 3061 N N . LYS A 1 371 ? 24.768 -5.100 38.600 1.00 86.31 371 LYS A N 1
ATOM 3062 C CA . LYS A 1 371 ? 25.085 -6.510 38.305 1.00 86.31 371 LYS A CA 1
ATOM 3063 C C . LYS A 1 371 ? 24.653 -6.876 36.887 1.00 86.31 371 LYS A C 1
ATOM 3065 O O . LYS A 1 371 ? 23.529 -6.599 36.472 1.00 86.31 371 LYS A O 1
ATOM 3070 N N . LEU A 1 372 ? 25.523 -7.571 36.156 1.00 84.62 372 LEU A N 1
ATOM 3071 C CA . LEU A 1 372 ? 25.253 -7.992 34.784 1.00 84.62 372 LEU A CA 1
ATOM 3072 C C . LEU A 1 372 ? 23.999 -8.870 34.695 1.00 84.62 372 LEU A C 1
ATOM 3074 O O . LEU A 1 372 ? 23.193 -8.678 33.795 1.00 84.62 372 LEU A O 1
ATOM 3078 N N . ILE A 1 373 ? 23.806 -9.808 35.625 1.00 84.69 373 ILE A N 1
ATOM 3079 C CA . ILE A 1 373 ? 22.624 -10.683 35.630 1.00 84.69 373 ILE A CA 1
ATOM 3080 C C . ILE A 1 373 ? 21.333 -9.875 35.789 1.00 84.69 373 ILE A C 1
ATOM 3082 O O . ILE A 1 373 ? 20.391 -10.104 35.034 1.00 84.69 373 ILE A O 1
ATOM 3086 N N . ASP A 1 374 ? 21.310 -8.905 36.702 1.00 75.88 374 ASP A N 1
ATOM 3087 C CA . ASP A 1 374 ? 20.144 -8.050 36.947 1.00 75.88 374 ASP A CA 1
ATOM 3088 C C . ASP A 1 374 ? 19.826 -7.195 35.713 1.00 75.88 374 ASP A C 1
ATOM 3090 O O . ASP A 1 374 ? 18.665 -7.046 35.318 1.00 75.88 374 ASP A O 1
ATOM 3094 N N . LEU A 1 375 ? 20.864 -6.718 35.018 1.00 75.62 375 LEU A N 1
ATOM 3095 C CA . LEU A 1 375 ? 20.704 -6.047 33.733 1.00 75.62 375 LEU A CA 1
ATOM 3096 C C . LEU A 1 375 ? 20.107 -6.993 32.679 1.00 75.62 375 LEU A C 1
ATOM 3098 O O . LEU A 1 375 ? 19.131 -6.655 32.019 1.00 75.62 375 LEU A O 1
ATOM 3102 N N . LEU A 1 376 ? 20.643 -8.203 32.526 1.00 77.31 376 LEU A N 1
ATOM 3103 C CA . LEU A 1 376 ? 20.131 -9.165 31.546 1.00 77.31 376 LEU A CA 1
ATOM 3104 C C . LEU A 1 376 ? 18.684 -9.588 31.845 1.00 77.31 376 LEU A C 1
ATOM 3106 O O . LEU A 1 376 ? 17.902 -9.788 30.913 1.00 77.31 376 LEU A O 1
ATOM 3110 N N . LEU A 1 377 ? 18.329 -9.711 33.126 1.00 69.44 377 LEU A N 1
ATOM 3111 C CA . LEU A 1 377 ? 16.980 -10.024 33.595 1.00 69.44 377 LEU A CA 1
ATOM 3112 C C . LEU A 1 377 ? 15.999 -8.894 33.312 1.00 69.44 377 LEU A C 1
ATOM 3114 O O . LEU A 1 377 ? 14.933 -9.135 32.745 1.00 69.44 377 LEU A O 1
ATOM 3118 N N . SER A 1 378 ? 16.369 -7.664 33.666 1.00 58.47 378 SER A N 1
ATOM 3119 C CA . SER A 1 378 ? 15.527 -6.490 33.417 1.00 58.47 378 SER A CA 1
ATOM 3120 C C . SER A 1 378 ? 15.274 -6.290 31.920 1.00 58.47 378 SER A C 1
ATOM 3122 O O . SER A 1 378 ? 14.146 -6.009 31.521 1.00 58.47 378 SER A O 1
ATOM 3124 N N . LEU A 1 379 ? 16.272 -6.568 31.074 1.00 63.75 379 LEU A N 1
ATOM 3125 C CA . LEU A 1 379 ? 16.147 -6.545 29.613 1.00 63.75 379 LEU A CA 1
ATOM 3126 C C . LEU A 1 379 ? 15.411 -7.763 29.025 1.00 63.75 379 LEU A C 1
ATOM 3128 O O . LEU A 1 379 ? 15.156 -7.804 27.824 1.00 63.75 379 LEU A O 1
ATOM 3132 N N . GLY A 1 380 ? 15.082 -8.774 29.833 1.00 61.94 380 GLY A N 1
ATOM 3133 C CA . GLY A 1 380 ? 14.440 -10.005 29.369 1.00 61.94 380 GLY A CA 1
ATOM 3134 C C . GLY A 1 380 ? 15.337 -10.916 28.523 1.00 61.94 380 GLY A C 1
ATOM 3135 O O . GLY A 1 380 ? 14.854 -11.886 27.958 1.00 61.94 380 GLY A O 1
ATOM 3136 N N . LEU A 1 381 ? 16.646 -10.673 28.445 1.00 68.81 381 LEU A N 1
ATOM 3137 C CA . LEU A 1 381 ? 17.576 -11.490 27.646 1.00 68.81 381 LEU A CA 1
ATOM 3138 C C . LEU A 1 381 ? 17.823 -12.886 28.256 1.00 68.81 381 LEU A C 1
ATOM 3140 O O . LEU A 1 381 ? 18.395 -13.792 27.629 1.00 68.81 381 LEU A O 1
ATOM 3144 N N . VAL A 1 382 ? 17.391 -13.075 29.501 1.00 68.12 382 VAL A N 1
ATOM 3145 C CA . VAL A 1 382 ? 17.467 -14.317 30.269 1.00 68.12 382 VAL A CA 1
ATOM 3146 C C . VAL A 1 382 ? 16.151 -14.533 31.015 1.00 68.12 382 VAL A C 1
ATOM 3148 O O . VAL A 1 382 ? 15.533 -13.580 31.481 1.00 68.12 382 VAL A O 1
ATOM 3151 N N . ALA A 1 383 ? 15.707 -15.789 31.102 1.00 57.19 383 ALA A N 1
ATOM 3152 C CA . ALA A 1 383 ? 14.389 -16.125 31.650 1.00 57.19 383 ALA A CA 1
ATOM 3153 C C . ALA A 1 383 ? 14.343 -16.119 33.191 1.00 57.19 383 ALA A C 1
ATOM 3155 O O . ALA A 1 383 ? 13.272 -16.030 33.781 1.00 57.19 383 ALA A O 1
ATOM 3156 N N . SER A 1 384 ? 15.496 -16.265 33.846 1.00 67.81 384 SER A N 1
ATOM 3157 C CA . SER A 1 384 ? 15.652 -16.276 35.305 1.00 67.81 384 SER A CA 1
ATOM 3158 C C . SER A 1 384 ? 17.127 -16.100 35.686 1.00 67.81 384 SER A C 1
ATOM 3160 O O . SER A 1 384 ? 18.008 -16.256 34.838 1.00 67.81 384 SER A O 1
ATOM 3162 N N . ASP A 1 385 ? 17.416 -15.788 36.954 1.00 75.75 385 ASP A N 1
ATOM 3163 C CA . ASP A 1 385 ? 18.794 -15.715 37.475 1.00 75.75 385 ASP A CA 1
ATOM 3164 C C . ASP A 1 385 ? 19.547 -17.039 37.223 1.00 75.75 385 ASP A C 1
ATOM 3166 O O . ASP A 1 385 ? 20.688 -17.051 36.758 1.00 75.75 385 ASP A O 1
ATOM 3170 N N . ILE A 1 386 ? 18.853 -18.171 37.381 1.00 79.56 386 ILE A N 1
ATOM 3171 C CA . ILE A 1 386 ? 19.381 -19.506 37.077 1.00 79.56 386 ILE A CA 1
ATOM 3172 C C . ILE A 1 386 ? 19.707 -19.647 35.579 1.00 79.56 386 ILE A C 1
ATOM 3174 O O . ILE A 1 386 ? 20.769 -20.174 35.232 1.00 79.56 386 ILE A O 1
ATOM 3178 N N . ASP A 1 387 ? 18.842 -19.160 34.679 1.00 78.50 387 ASP A N 1
ATOM 3179 C CA . ASP A 1 387 ? 19.106 -19.154 33.232 1.00 78.50 387 ASP A CA 1
ATOM 3180 C C . ASP A 1 387 ? 20.311 -18.269 32.879 1.00 78.50 387 ASP A C 1
ATOM 3182 O O . ASP A 1 387 ? 21.166 -18.673 32.087 1.00 78.50 387 ASP A O 1
ATOM 3186 N N . ALA A 1 388 ? 20.433 -17.105 33.518 1.00 80.31 388 ALA A N 1
ATOM 3187 C CA . ALA A 1 388 ? 21.553 -16.190 33.333 1.00 80.31 388 ALA A CA 1
ATOM 3188 C C . ALA A 1 388 ? 22.882 -16.835 33.742 1.00 80.31 388 ALA A C 1
ATOM 3190 O O . ALA A 1 388 ? 23.822 -16.899 32.947 1.00 80.31 388 ALA A O 1
ATOM 3191 N N . ARG A 1 389 ? 22.940 -17.414 34.948 1.00 88.25 389 ARG A N 1
ATOM 3192 C CA . ARG A 1 389 ? 24.121 -18.128 35.462 1.00 88.25 389 ARG A CA 1
ATOM 3193 C C . ARG A 1 389 ? 24.495 -19.320 34.590 1.00 88.25 389 ARG A C 1
ATOM 3195 O O . ARG A 1 389 ? 25.682 -19.589 34.392 1.00 88.25 389 ARG A O 1
ATOM 3202 N N . ARG A 1 390 ? 23.499 -20.037 34.058 1.00 87.25 390 ARG A N 1
ATOM 3203 C CA . ARG A 1 390 ? 23.704 -21.144 33.115 1.00 87.25 390 ARG A CA 1
ATOM 3204 C C . ARG A 1 390 ? 24.315 -20.649 31.803 1.00 87.25 390 ARG A C 1
ATOM 3206 O O . ARG A 1 390 ? 25.298 -21.233 31.357 1.00 87.25 390 ARG A O 1
ATOM 3213 N N . LYS A 1 391 ? 23.784 -19.571 31.218 1.00 83.88 391 LYS A N 1
ATOM 3214 C CA . LYS A 1 391 ? 24.293 -18.961 29.976 1.00 83.88 391 LYS A CA 1
ATOM 3215 C C . LYS A 1 391 ? 25.711 -18.404 30.138 1.00 83.88 391 LYS A C 1
ATOM 3217 O O . LYS A 1 391 ? 26.538 -18.621 29.255 1.00 83.88 391 LYS A O 1
ATOM 3222 N N . ILE A 1 392 ? 26.015 -17.772 31.273 1.00 88.38 392 ILE A N 1
ATOM 3223 C CA . ILE A 1 392 ? 27.375 -17.339 31.646 1.00 88.38 392 ILE A CA 1
ATOM 3224 C C . ILE A 1 392 ? 28.308 -18.557 31.701 1.00 88.38 392 ILE A C 1
ATOM 3226 O O . ILE A 1 392 ? 29.293 -18.611 30.973 1.00 88.38 392 ILE A O 1
ATOM 3230 N N . LYS A 1 393 ? 27.935 -19.610 32.446 1.00 86.25 393 LYS A N 1
ATOM 3231 C CA . LYS A 1 393 ? 28.723 -20.855 32.551 1.00 86.25 393 LYS A CA 1
ATOM 3232 C C . LYS A 1 393 ? 28.969 -21.536 31.196 1.00 86.25 393 LYS A C 1
ATOM 3234 O O . LYS A 1 393 ? 29.995 -22.179 31.007 1.00 86.25 393 LYS A O 1
ATOM 3239 N N . GLN A 1 394 ? 28.025 -21.430 30.264 1.00 84.88 394 GLN A N 1
ATOM 3240 C CA . GLN A 1 394 ? 28.128 -21.993 28.914 1.00 84.88 394 GLN A CA 1
ATOM 3241 C C . GLN A 1 394 ? 28.917 -21.098 27.940 1.00 84.88 394 GLN A C 1
ATOM 3243 O O . GLN A 1 394 ? 29.092 -21.464 26.779 1.00 84.88 394 GLN A O 1
ATOM 3248 N N . GLY A 1 395 ? 29.396 -19.929 28.380 1.00 84.38 395 GLY A N 1
ATOM 3249 C CA . GLY A 1 395 ? 30.102 -18.966 27.536 1.00 84.38 395 GLY A CA 1
ATOM 3250 C C . GLY A 1 395 ? 29.204 -18.274 26.507 1.00 84.38 395 GLY A C 1
ATOM 3251 O O . GLY A 1 395 ? 29.709 -17.749 25.515 1.00 84.38 395 GLY A O 1
ATOM 3252 N N . ALA A 1 396 ? 27.885 -18.297 26.719 1.00 82.88 396 ALA A N 1
ATOM 3253 C CA . ALA A 1 396 ? 26.911 -17.638 25.855 1.00 82.88 396 ALA A CA 1
ATOM 3254 C C . ALA A 1 396 ? 26.818 -16.129 26.128 1.00 82.88 396 ALA A C 1
ATOM 3256 O O . ALA A 1 396 ? 26.299 -15.405 25.283 1.00 82.88 396 ALA A O 1
ATOM 3257 N N . VAL A 1 397 ? 27.318 -15.652 27.273 1.00 85.81 397 VAL A N 1
ATOM 3258 C CA . VAL A 1 397 ? 27.400 -14.222 27.600 1.00 85.81 397 VAL A CA 1
ATOM 3259 C C . VAL A 1 397 ? 28.821 -13.720 27.349 1.00 85.81 397 VAL A C 1
ATOM 3261 O O . VAL A 1 397 ? 29.783 -14.282 27.873 1.00 85.81 397 VAL A O 1
ATOM 3264 N N . GLN A 1 398 ? 28.958 -12.677 26.531 1.00 84.12 398 GLN A N 1
ATOM 3265 C CA . GLN A 1 398 ? 30.248 -12.069 26.193 1.00 84.12 398 GLN A CA 1
ATOM 3266 C C . GLN A 1 398 ? 30.197 -10.558 26.390 1.00 84.12 398 GLN A C 1
ATOM 3268 O O . GLN A 1 398 ? 29.169 -9.970 26.091 1.00 84.12 398 GLN A O 1
ATOM 3273 N N . ILE A 1 399 ? 31.295 -9.932 26.811 1.00 85.81 399 ILE A N 1
ATOM 3274 C CA . ILE A 1 399 ? 31.497 -8.476 26.798 1.00 85.81 399 ILE A CA 1
ATOM 3275 C C . ILE A 1 399 ? 32.690 -8.185 25.889 1.00 85.81 399 ILE A C 1
ATOM 3277 O O . ILE A 1 399 ? 33.744 -8.794 26.049 1.00 85.81 399 ILE A O 1
ATOM 3281 N N . ASN A 1 400 ? 32.538 -7.300 24.901 1.00 81.75 400 ASN A N 1
ATOM 3282 C CA . ASN A 1 400 ? 33.583 -6.953 23.930 1.00 81.75 400 ASN A CA 1
ATOM 3283 C C . ASN A 1 400 ? 34.249 -8.191 23.300 1.00 81.75 400 ASN A C 1
ATOM 3285 O O . ASN A 1 400 ? 35.465 -8.258 23.136 1.00 81.75 400 ASN A O 1
ATOM 3289 N N . LYS A 1 401 ? 33.424 -9.191 22.948 1.00 77.81 401 LYS A N 1
ATOM 3290 C CA . LYS A 1 401 ? 33.826 -10.500 22.388 1.00 77.81 401 LYS A CA 1
ATOM 3291 C C . LYS A 1 401 ? 34.603 -11.416 23.347 1.00 77.81 401 LYS A C 1
ATOM 3293 O O . LYS A 1 401 ? 34.974 -12.517 22.947 1.00 77.81 401 LYS A O 1
ATOM 3298 N N . GLN A 1 402 ? 34.802 -11.022 24.602 1.00 85.25 402 GLN A N 1
ATOM 3299 C CA . GLN A 1 402 ? 35.390 -11.863 25.644 1.00 85.25 402 GLN A CA 1
ATOM 3300 C C . GLN A 1 402 ? 34.290 -12.540 26.459 1.00 85.25 402 GLN A C 1
ATOM 3302 O O . GLN A 1 402 ? 33.274 -11.922 26.770 1.00 85.25 402 GLN A O 1
ATOM 3307 N N . LYS A 1 403 ? 34.461 -13.824 26.783 1.00 88.75 403 LYS A N 1
ATOM 3308 C CA . LYS A 1 403 ? 33.497 -14.557 27.615 1.00 88.75 403 LYS A CA 1
ATOM 3309 C C . LYS A 1 403 ? 33.477 -13.969 29.022 1.00 88.75 403 LYS A C 1
ATOM 3311 O O . LYS A 1 403 ? 34.523 -13.633 29.568 1.00 88.75 403 LYS A O 1
ATOM 3316 N N . VAL A 1 404 ? 32.282 -13.851 29.592 1.00 89.06 404 VAL A N 1
ATOM 3317 C CA . VAL A 1 404 ? 32.129 -13.518 31.008 1.00 89.06 404 VAL A CA 1
ATOM 3318 C C . VAL A 1 404 ? 32.177 -14.819 31.800 1.00 89.06 404 VAL A C 1
ATOM 3320 O O . VAL A 1 404 ? 31.304 -15.663 31.619 1.00 89.06 404 VAL A O 1
ATOM 3323 N N . ASP A 1 405 ? 33.173 -14.968 32.671 1.00 82.75 405 ASP A N 1
ATOM 3324 C CA . ASP A 1 405 ? 33.318 -16.148 33.538 1.00 82.75 405 ASP A CA 1
ATOM 3325 C C . ASP A 1 405 ? 32.813 -15.890 34.971 1.00 82.75 405 ASP A C 1
ATOM 3327 O O . ASP A 1 405 ? 32.422 -16.820 35.683 1.00 82.75 405 ASP A O 1
ATOM 3331 N N . ASP A 1 406 ? 32.768 -14.619 35.379 1.00 86.69 406 ASP A N 1
ATOM 3332 C CA . ASP A 1 406 ? 32.267 -14.197 36.684 1.00 86.69 406 ASP A CA 1
ATOM 3333 C C . ASP A 1 406 ? 30.736 -14.053 36.679 1.00 86.69 406 ASP A C 1
ATOM 3335 O O . ASP A 1 406 ? 30.158 -13.210 35.989 1.00 86.69 406 ASP A O 1
ATOM 3339 N N . LYS A 1 407 ? 30.069 -14.882 37.487 1.00 82.31 407 LYS A N 1
ATOM 3340 C CA . LYS A 1 407 ? 28.606 -14.872 37.650 1.00 82.31 407 LYS A CA 1
ATOM 3341 C C . LYS A 1 407 ? 28.112 -13.676 38.457 1.00 82.31 407 LYS A C 1
ATOM 3343 O O . LYS A 1 407 ? 26.933 -13.362 38.377 1.00 82.31 407 LYS A O 1
ATOM 3348 N N . GLU A 1 408 ? 28.986 -13.022 39.211 1.00 85.88 408 GLU A N 1
ATOM 3349 C CA . GLU A 1 408 ? 28.667 -11.825 39.986 1.00 85.88 408 GLU A CA 1
ATOM 3350 C C . GLU A 1 408 ? 29.214 -10.555 39.321 1.00 85.88 408 GLU A C 1
ATOM 3352 O O . GLU A 1 408 ? 29.311 -9.524 39.981 1.00 85.88 408 GLU A O 1
ATOM 3357 N N . ARG A 1 409 ? 29.539 -10.595 38.015 1.00 87.12 409 ARG A N 1
ATOM 3358 C CA . ARG A 1 409 ? 30.130 -9.460 37.292 1.00 87.12 409 ARG A CA 1
ATOM 3359 C C . ARG A 1 409 ? 29.321 -8.178 37.498 1.00 87.12 409 ARG A C 1
ATOM 3361 O O . ARG A 1 409 ? 28.173 -8.068 37.064 1.00 87.12 409 ARG A O 1
ATOM 3368 N N . ILE A 1 410 ? 29.972 -7.191 38.101 1.00 88.25 410 ILE A N 1
ATOM 3369 C CA . ILE A 1 410 ? 29.438 -5.853 38.356 1.00 88.25 410 ILE A CA 1
ATOM 3370 C C . ILE A 1 410 ? 29.896 -4.916 37.245 1.00 88.25 410 ILE A C 1
ATOM 3372 O O . ILE A 1 410 ? 31.098 -4.749 37.075 1.00 88.25 410 ILE A O 1
ATOM 3376 N N . LEU A 1 411 ? 28.971 -4.308 36.507 1.00 84.19 411 LEU A N 1
ATOM 3377 C CA . LEU A 1 411 ? 29.234 -3.297 35.483 1.00 84.19 411 LEU A CA 1
ATOM 3378 C C . LEU A 1 411 ? 29.561 -1.945 36.133 1.00 84.19 411 LEU A C 1
ATOM 3380 O O . LEU A 1 411 ? 28.816 -1.452 36.984 1.00 84.19 411 LEU A O 1
ATOM 3384 N N . THR A 1 412 ? 30.666 -1.335 35.710 1.00 86.50 412 THR A N 1
ATOM 3385 C CA . THR A 1 412 ? 31.178 -0.056 36.233 1.00 86.50 412 THR A CA 1
ATOM 3386 C C . THR A 1 412 ? 31.320 0.962 35.109 1.00 86.50 412 THR A C 1
ATOM 3388 O O . THR A 1 412 ? 31.324 0.578 33.947 1.00 86.50 412 THR A O 1
ATOM 3391 N N . ARG A 1 413 ? 31.540 2.245 35.421 1.00 80.19 413 ARG A N 1
ATOM 3392 C CA . ARG A 1 413 ? 31.818 3.277 34.396 1.00 80.19 413 ARG A CA 1
ATOM 3393 C C . ARG A 1 413 ? 32.951 2.933 33.415 1.00 80.19 413 ARG A C 1
ATOM 3395 O O . ARG A 1 413 ? 32.970 3.475 32.318 1.00 80.19 413 ARG A O 1
ATOM 3402 N N . GLY A 1 414 ? 33.876 2.041 33.780 1.00 82.31 414 GLY A N 1
ATOM 3403 C CA . GLY A 1 414 ? 34.906 1.540 32.861 1.00 82.31 414 GLY A CA 1
ATOM 3404 C C . GLY A 1 414 ? 34.368 0.645 31.736 1.00 82.31 414 GLY A C 1
ATOM 3405 O O . GLY A 1 414 ? 35.093 0.358 30.792 1.00 82.31 414 GLY A O 1
ATOM 3406 N N . ASP A 1 415 ? 33.108 0.222 31.828 1.00 83.06 415 ASP A N 1
ATOM 3407 C CA . ASP A 1 415 ? 32.383 -0.556 30.825 1.00 83.06 415 ASP A CA 1
ATOM 3408 C C . ASP A 1 415 ? 31.511 0.333 29.915 1.00 83.06 415 ASP A C 1
ATOM 3410 O O . ASP A 1 415 ? 30.630 -0.179 29.221 1.00 83.06 415 ASP A O 1
ATOM 3414 N N . ASP A 1 416 ? 31.717 1.658 29.913 1.00 79.75 416 ASP A N 1
ATOM 3415 C CA . ASP A 1 416 ? 31.058 2.535 28.942 1.00 79.75 416 ASP A CA 1
ATOM 3416 C C . ASP A 1 416 ? 31.418 2.118 27.507 1.00 79.75 416 ASP A C 1
ATOM 3418 O O . ASP A 1 416 ? 32.539 1.696 27.224 1.00 79.75 416 ASP A O 1
ATOM 3422 N N . ASP A 1 417 ? 30.437 2.173 26.608 1.00 77.50 417 ASP A N 1
ATOM 3423 C CA . ASP A 1 417 ? 30.491 1.644 25.239 1.00 77.50 417 ASP A CA 1
ATOM 3424 C C . ASP A 1 417 ? 30.701 0.125 25.102 1.00 77.50 417 ASP A C 1
ATOM 3426 O O . ASP A 1 417 ? 30.779 -0.377 23.974 1.00 77.50 417 ASP A O 1
ATOM 3430 N N . ALA A 1 418 ? 30.758 -0.642 26.194 1.00 80.81 418 ALA A N 1
ATOM 3431 C CA . ALA A 1 418 ? 31.014 -2.073 26.101 1.00 80.81 418 ALA A CA 1
ATOM 3432 C C . ALA A 1 418 ? 29.857 -2.816 25.418 1.00 80.81 418 ALA A C 1
ATOM 3434 O O . ALA A 1 418 ? 28.685 -2.587 25.705 1.00 80.81 418 ALA A O 1
ATOM 3435 N N . ILE A 1 419 ? 30.177 -3.754 24.527 1.00 77.19 419 ILE A N 1
ATOM 3436 C CA . ILE A 1 419 ? 29.175 -4.538 23.802 1.00 77.19 419 ILE A CA 1
ATOM 3437 C C . ILE A 1 419 ? 28.964 -5.872 24.513 1.00 77.19 419 ILE A C 1
ATOM 3439 O O . ILE A 1 419 ? 29.849 -6.728 24.475 1.00 77.19 419 ILE A O 1
ATOM 3443 N N . VAL A 1 420 ? 27.795 -6.088 25.115 1.00 81.00 420 VAL A N 1
ATOM 3444 C CA . VAL A 1 420 ? 27.404 -7.393 25.658 1.00 81.00 420 VAL A CA 1
ATOM 3445 C C . VAL A 1 420 ? 26.640 -8.197 24.613 1.00 81.00 420 VAL A C 1
ATOM 3447 O O . VAL A 1 420 ? 25.744 -7.700 23.942 1.00 81.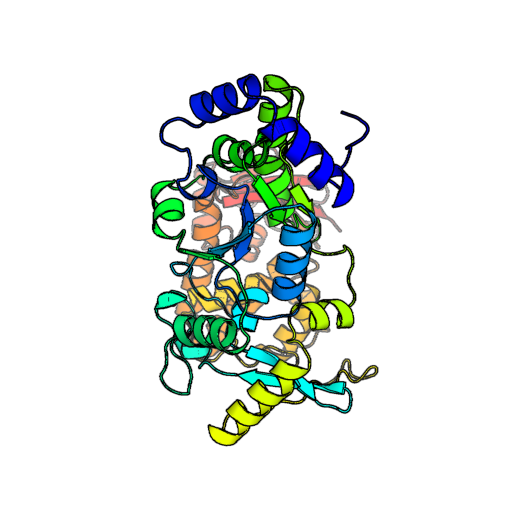00 420 VAL A O 1
ATOM 3450 N N . ARG A 1 421 ? 26.955 -9.478 24.487 1.00 79.00 421 ARG A N 1
ATOM 3451 C CA . ARG A 1 421 ? 26.233 -10.433 23.647 1.00 79.00 421 ARG A CA 1
ATOM 3452 C C . ARG A 1 421 ? 25.649 -11.526 24.522 1.00 79.00 421 A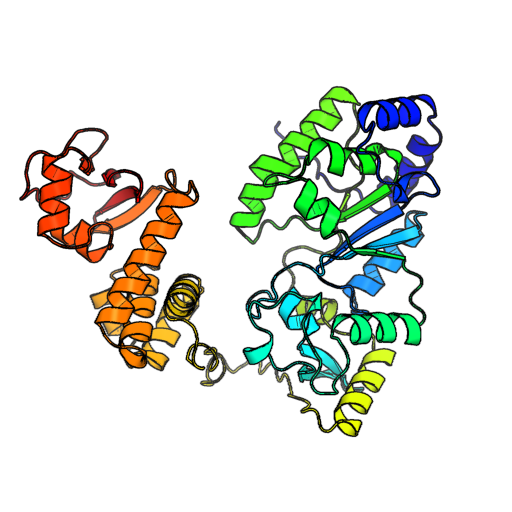RG A C 1
ATOM 3454 O O . ARG A 1 421 ? 26.355 -12.048 25.380 1.00 79.00 421 ARG A O 1
ATOM 3461 N N . VAL A 1 422 ? 24.405 -11.922 24.253 1.00 76.25 422 VAL A N 1
ATOM 3462 C CA . VAL A 1 422 ? 23.754 -13.068 24.907 1.00 76.25 422 VAL A CA 1
ATOM 3463 C C . VAL A 1 422 ? 23.307 -14.077 23.848 1.00 76.25 422 VAL A C 1
ATOM 3465 O O . VAL A 1 422 ? 22.245 -13.963 23.244 1.00 76.25 422 VAL A O 1
ATOM 3468 N N . GLY A 1 423 ? 24.130 -15.093 23.592 1.00 69.00 423 GLY A N 1
ATOM 3469 C CA . GLY A 1 423 ? 23.844 -16.158 22.630 1.00 69.00 423 GLY A CA 1
ATOM 3470 C C . GLY A 1 423 ? 23.581 -15.635 21.210 1.00 69.00 423 GLY A C 1
ATOM 3471 O O . GLY A 1 423 ? 24.422 -14.942 20.628 1.00 69.00 423 GLY A O 1
ATOM 3472 N N . LYS A 1 424 ? 22.421 -16.007 20.647 1.00 56.91 424 LYS A N 1
ATOM 3473 C CA . LYS A 1 424 ? 21.895 -15.528 19.351 1.00 56.91 424 LYS A CA 1
ATOM 3474 C C . LYS A 1 424 ? 20.865 -14.389 19.494 1.00 56.91 424 LYS A C 1
ATOM 3476 O O . LYS A 1 424 ? 20.342 -13.929 18.491 1.00 56.91 424 LYS A O 1
ATOM 3481 N N . LEU A 1 425 ? 20.571 -13.949 20.722 1.00 55.41 425 LEU A N 1
ATOM 3482 C CA . LEU A 1 425 ? 19.461 -13.039 21.051 1.00 55.41 425 LEU A CA 1
ATOM 3483 C C . LEU A 1 425 ? 19.787 -11.542 20.824 1.00 55.41 425 LEU A C 1
ATOM 3485 O O . LEU A 1 425 ? 18.980 -10.691 21.176 1.00 55.41 425 LEU A O 1
ATOM 3489 N N . GLY A 1 426 ? 20.940 -11.213 20.222 1.00 56.47 426 GLY A N 1
ATOM 3490 C CA . GLY A 1 426 ? 21.346 -9.844 19.855 1.00 56.47 426 GLY A CA 1
ATOM 3491 C C . GLY A 1 426 ? 22.552 -9.290 20.633 1.00 56.47 426 GLY A C 1
ATOM 3492 O O . GLY A 1 426 ? 23.083 -9.938 21.544 1.00 56.47 426 GLY A O 1
ATOM 3493 N N . PHE A 1 427 ? 23.001 -8.089 20.241 1.00 65.38 427 PHE A N 1
ATOM 3494 C CA . PHE A 1 427 ? 24.097 -7.335 20.865 1.00 65.38 427 PHE A CA 1
ATOM 3495 C C . PHE A 1 427 ? 23.528 -6.140 21.631 1.00 65.38 427 PHE A C 1
ATOM 3497 O O . PHE A 1 427 ? 22.760 -5.377 21.064 1.00 65.38 427 PHE A O 1
ATOM 3504 N N . ILE A 1 428 ? 23.927 -5.920 22.880 1.00 75.19 428 ILE A N 1
ATOM 3505 C CA . ILE A 1 428 ? 23.640 -4.685 23.618 1.00 75.19 428 ILE A CA 1
ATOM 3506 C C . ILE A 1 428 ? 24.923 -3.865 23.753 1.00 75.19 428 ILE A C 1
ATOM 3508 O O . ILE A 1 428 ? 25.993 -4.432 23.930 1.00 75.19 428 ILE A O 1
ATOM 3512 N N . LYS A 1 429 ? 24.837 -2.544 23.686 1.00 74.56 429 LYS A N 1
ATOM 3513 C CA . LYS A 1 429 ? 25.926 -1.612 23.965 1.00 74.56 429 LYS A CA 1
ATOM 3514 C C . LYS A 1 429 ? 25.616 -0.873 25.248 1.00 74.56 429 LYS A C 1
ATOM 3516 O O . LYS A 1 429 ? 24.573 -0.245 25.350 1.00 74.56 429 LYS A O 1
ATOM 3521 N N . ILE A 1 430 ? 26.501 -0.969 26.222 1.00 77.12 430 ILE A N 1
ATOM 3522 C CA . ILE A 1 430 ? 26.359 -0.324 27.519 1.00 77.12 430 ILE A CA 1
ATOM 3523 C C . ILE A 1 430 ? 26.701 1.155 27.364 1.00 77.12 430 ILE A C 1
ATOM 3525 O O . ILE A 1 430 ? 27.721 1.494 26.772 1.00 77.12 430 ILE A O 1
ATOM 3529 N N . LYS A 1 431 ? 25.862 2.028 27.918 1.00 74.56 431 LYS A N 1
ATOM 3530 C CA . LYS A 1 431 ? 26.162 3.446 28.092 1.00 74.56 431 LYS A CA 1
ATOM 3531 C C . LYS A 1 431 ? 25.911 3.879 29.527 1.00 74.56 431 LYS A C 1
ATOM 3533 O O . LYS A 1 431 ? 24.791 3.767 29.998 1.00 74.56 431 LYS A O 1
ATOM 3538 N N . PHE A 1 432 ? 26.912 4.366 30.243 1.00 73.06 432 PHE A N 1
ATOM 3539 C CA . PHE A 1 432 ? 26.702 4.935 31.576 1.00 73.06 432 PHE A CA 1
ATOM 3540 C C . PHE A 1 432 ? 26.209 6.382 31.483 1.00 73.06 432 PHE A C 1
ATOM 3542 O O . PHE A 1 432 ? 26.528 7.093 30.531 1.00 73.06 432 PHE A O 1
ATOM 3549 N N . LYS A 1 433 ? 25.426 6.813 32.477 1.00 60.62 433 LYS A N 1
ATOM 3550 C CA . LYS A 1 433 ? 25.057 8.228 32.651 1.00 60.62 433 LYS A CA 1
ATOM 3551 C C . LYS A 1 433 ? 26.187 9.094 33.210 1.00 60.62 433 LYS A C 1
ATOM 3553 O O . LYS A 1 433 ? 26.935 8.645 34.125 1.00 60.62 433 LYS A O 1
#

Radius of gyration: 25.81 Å; chains: 1; bounding box: 64×45×71 Å

Sequence (433 aa):
MENEKSIYFSLDEARRELQKRRSDRKLMEKIQADLGEQMWPIFKGEPMGVLTKYLPSPDNSLTFFTQMARYVGTQPIVLEFLGDKFVSFNEEKKGLGRLRVKNEKGDKFTVDIIDFKTSENKKISEIMTKTGESLVDFHHNLLKKFRYDVKFEDSTSWLREAGKKIDYYKYLLHFVAHGVLFEYYTEEDEREKVFVRNIVLPNIEKIYNKYGIKPLIIKLYPEKQTKEEDFYWWSYPSNMNDYIMEYANANGLSLNNLYFDSNEISSEEGIDKSICEIEDPDVLFSRVVAISERLISDYYGYYVGIPSKEIKQEAGTNPQLAKTNLAYRIVEKYFGKVVAEKAKKYFLESIADSGISDKLFEVVVAENNTKLIDLLLSLGLVASDIDARRKIKQGAVQINKQKVDDKERILTRGDDDAIVRVGKLGFIKIKFK